Protein AF-A0AAU8X1X6-F1 (afdb_monomer_lite)

Foldseek 3Di:
DDDDPDADQFDALVNFPAQAEAEEEEEPQGHRGQVVQLVQLVQQQVLQCVVDVPDRDRHGSGHHYDYLVCLAPPRDDHQRHAQVRYAEYEYEYDYDHDPSSVLSVLVVVCVRHVNHQYFYDDRSHDTHRDVVSVVSVVVVVVVVVVLVVLQPDPPPPQDALLVLCPVQPLSQLLQLLCQLLVKDSSLLSQLSLQLLLQLQLLFEFAADPVRDTFGLHAEAEEADAPPQCLVSSVCLQVVLLVVLLVVLQVVLVVVLVVLVVVLVPDPDPVSVVVSVVVSVLGQHRADAAAAADACVRCQPPHCAQQVQEYHYEHQELRSVCRHLVVVPDPDDHGPCVSLVQQRGQDWDFDDDPPDDGDTATHHGYHRYNYHPPSLVVQVVSCVLVLNSLRYQYYYDDTCPVVDDPVPDRDDRDCQLSSLLSNVSSVNRDSHSGSVNHHYAYEDPVLVVVVVVVLVVCVVQCAQPHLQVQSSLNSNSVCLSSQLSSQQVSSQSSSQSSVVHDRDSYGDPSSSSSSNVSSVSSSVVVSVVCVVVLVEDLSVLLVLLQVQQSNPQPFDFPVVSLVVSCPDSHNPSHDSVVNVVSQVSCVVVQQKDFDQDPVRTTTIHGD

Radius of gyration: 30.53 Å; chains: 1; bounding box: 72×82×96 Å

Structure (mmCIF, N/CA/C/O backbone):
data_AF-A0AAU8X1X6-F1
#
_entry.id   AF-A0AAU8X1X6-F1
#
loop_
_atom_site.group_PDB
_atom_site.id
_atom_site.type_symbol
_atom_site.label_atom_id
_atom_site.label_alt_id
_atom_site.label_comp_id
_atom_site.label_asym_id
_atom_site.label_entity_id
_atom_site.label_seq_id
_atom_site.pdbx_PDB_ins_code
_atom_site.Cartn_x
_atom_site.Cartn_y
_atom_site.Cartn_z
_atom_site.occupancy
_atom_site.B_iso_or_equiv
_atom_site.auth_seq_id
_atom_site.auth_comp_id
_atom_site.auth_asym_id
_atom_site.auth_atom_id
_atom_site.pdbx_PDB_model_num
ATOM 1 N N . MET A 1 1 ? 8.496 60.992 -40.178 1.00 31.59 1 MET A N 1
ATOM 2 C CA . MET A 1 1 ? 9.304 59.998 -39.442 1.00 31.59 1 MET A CA 1
ATOM 3 C C . MET A 1 1 ? 8.328 59.051 -38.763 1.00 31.59 1 MET A C 1
ATOM 5 O O . MET A 1 1 ? 7.797 59.404 -37.723 1.00 31.59 1 MET A O 1
ATOM 9 N N . ASN A 1 2 ? 8.011 57.925 -39.408 1.00 30.38 2 ASN A N 1
ATOM 10 C CA . ASN A 1 2 ? 7.162 56.884 -38.824 1.00 30.38 2 ASN A CA 1
ATOM 11 C C . ASN A 1 2 ? 8.050 55.933 -38.023 1.00 30.38 2 ASN A C 1
ATOM 13 O O . ASN A 1 2 ? 9.019 55.393 -38.558 1.00 30.38 2 ASN A O 1
ATOM 17 N N . THR A 1 3 ? 7.726 55.756 -36.749 1.00 30.45 3 THR A N 1
ATOM 18 C CA . THR A 1 3 ? 8.302 54.742 -35.870 1.00 30.45 3 THR A CA 1
ATOM 19 C C . THR A 1 3 ? 7.866 53.364 -36.356 1.00 30.45 3 THR A C 1
ATOM 21 O O . THR A 1 3 ? 6.694 53.008 -36.277 1.00 30.45 3 THR A O 1
ATOM 24 N N . ILE A 1 4 ? 8.814 52.615 -36.917 1.00 35.28 4 ILE A N 1
ATOM 25 C CA . ILE A 1 4 ? 8.678 51.191 -37.219 1.00 35.28 4 ILE A CA 1
ATOM 26 C C . ILE A 1 4 ? 8.650 50.465 -35.872 1.00 35.28 4 ILE A C 1
ATOM 28 O O . ILE A 1 4 ? 9.671 50.403 -35.188 1.00 35.28 4 ILE A O 1
ATOM 32 N N . ASP A 1 5 ? 7.481 49.953 -35.491 1.00 36.78 5 ASP A N 1
ATOM 33 C CA . ASP A 1 5 ? 7.335 49.028 -34.370 1.00 36.78 5 ASP A CA 1
ATOM 34 C C . ASP A 1 5 ? 8.222 47.799 -34.610 1.00 36.78 5 ASP A C 1
ATOM 36 O O . ASP A 1 5 ? 8.145 47.126 -35.643 1.00 36.78 5 ASP A O 1
ATOM 40 N N . THR A 1 6 ? 9.098 47.508 -33.654 1.00 43.06 6 THR A N 1
ATOM 41 C CA . THR A 1 6 ? 9.976 46.338 -33.661 1.00 43.06 6 THR A CA 1
ATOM 42 C C . THR A 1 6 ? 9.149 45.071 -33.466 1.00 43.06 6 THR A C 1
ATOM 44 O O . THR A 1 6 ? 8.861 44.670 -32.340 1.00 43.06 6 THR A O 1
ATOM 47 N N . ALA A 1 7 ? 8.751 44.437 -34.567 1.00 47.94 7 ALA A N 1
ATOM 48 C CA . ALA A 1 7 ? 8.052 43.158 -34.541 1.00 47.94 7 ALA A CA 1
ATOM 49 C C . ALA A 1 7 ? 8.932 42.026 -33.956 1.00 47.94 7 ALA A C 1
ATOM 51 O O . ALA A 1 7 ? 10.145 41.997 -34.199 1.00 47.94 7 ALA A O 1
ATOM 52 N N . PRO A 1 8 ? 8.356 41.066 -33.205 1.00 53.28 8 PRO A N 1
ATOM 53 C CA . PRO A 1 8 ? 9.124 40.018 -32.544 1.00 53.28 8 PRO A CA 1
ATOM 54 C C . PRO A 1 8 ? 9.781 39.071 -33.557 1.00 53.28 8 PRO A C 1
ATOM 56 O O . PRO A 1 8 ? 9.136 38.472 -34.418 1.00 53.28 8 PRO A O 1
ATOM 59 N N . ILE A 1 9 ? 11.097 38.895 -33.420 1.00 59.81 9 ILE A N 1
ATOM 60 C CA . ILE A 1 9 ? 11.903 37.984 -34.248 1.00 59.81 9 ILE A CA 1
ATOM 61 C C . ILE A 1 9 ? 11.543 36.511 -33.957 1.00 59.81 9 ILE A C 1
ATOM 63 O O . ILE A 1 9 ? 11.727 35.651 -34.809 1.00 59.81 9 ILE A O 1
ATOM 67 N N . PHE A 1 10 ? 10.992 36.199 -32.780 1.00 71.44 10 PHE A N 1
ATOM 68 C CA . PHE A 1 10 ? 10.684 34.835 -32.348 1.00 71.44 10 PHE A CA 1
ATOM 69 C C . PHE A 1 10 ? 9.390 34.804 -31.519 1.00 71.44 10 PHE A C 1
ATOM 71 O O . PHE A 1 10 ? 9.259 35.587 -30.582 1.00 71.44 10 PHE A O 1
ATOM 78 N N . ILE A 1 11 ? 8.460 33.905 -31.860 1.00 79.25 11 ILE A N 1
ATOM 79 C CA . ILE A 1 11 ? 7.197 33.658 -31.139 1.00 79.25 11 ILE A CA 1
ATOM 80 C C . ILE A 1 11 ? 7.363 32.358 -30.351 1.00 79.25 11 ILE A C 1
ATOM 82 O O . ILE A 1 11 ? 7.804 31.356 -30.919 1.00 79.25 11 ILE A O 1
ATOM 86 N N . LYS A 1 12 ? 7.037 32.361 -29.054 1.00 85.81 12 LYS A N 1
ATOM 87 C CA . LYS A 1 12 ? 7.000 31.143 -28.232 1.00 85.81 12 LYS A CA 1
ATOM 88 C C . LYS A 1 12 ? 5.605 30.529 -28.271 1.00 85.81 12 LYS A C 1
ATOM 90 O O . LYS A 1 12 ? 4.625 31.214 -28.530 1.00 85.81 12 LYS A O 1
ATOM 95 N N . PHE A 1 13 ? 5.500 29.252 -27.911 1.00 87.50 13 PHE A N 1
ATOM 96 C CA . PHE A 1 13 ? 4.207 28.568 -27.793 1.00 87.50 13 PHE A CA 1
ATOM 97 C C . PHE A 1 13 ? 3.219 29.283 -26.851 1.00 87.50 13 PHE A C 1
ATOM 99 O O . PHE A 1 13 ? 2.032 29.315 -27.131 1.00 87.50 13 PHE A O 1
ATOM 106 N N . SER A 1 14 ? 3.702 29.919 -25.776 1.00 85.88 14 SER A N 1
ATOM 107 C CA . SER A 1 14 ? 2.870 30.722 -24.861 1.00 85.88 14 SER A CA 1
ATOM 108 C C . SER A 1 14 ? 2.252 31.968 -25.493 1.00 85.88 14 SER A C 1
ATOM 110 O O . SER A 1 14 ? 1.326 32.533 -24.923 1.00 85.88 14 SER A O 1
ATOM 112 N N . ASP A 1 15 ? 2.797 32.412 -26.623 1.00 84.38 15 ASP A N 1
ATOM 113 C CA . ASP A 1 15 ? 2.435 33.668 -27.275 1.00 84.38 15 ASP A CA 1
ATOM 114 C C . ASP A 1 15 ? 1.430 33.430 -28.422 1.00 84.38 15 ASP A C 1
ATOM 116 O O . ASP A 1 15 ? 1.011 34.377 -29.094 1.00 84.38 15 ASP A O 1
ATOM 120 N N . LEU A 1 16 ? 1.062 32.163 -28.666 1.00 86.12 16 LEU A N 1
ATOM 121 C CA . LEU A 1 16 ? 0.066 31.772 -29.655 1.00 86.12 16 LEU A CA 1
ATOM 122 C C . LEU A 1 16 ? -1.346 32.066 -29.137 1.00 86.12 16 LEU A C 1
ATOM 124 O O . LEU A 1 16 ? -1.703 31.741 -28.006 1.00 86.12 16 LEU A O 1
ATOM 128 N N . SER A 1 17 ? -2.155 32.669 -30.001 1.00 84.06 17 SER A N 1
ATOM 129 C CA . SER A 1 17 ? -3.572 32.963 -29.762 1.00 84.06 17 SER A CA 1
ATOM 130 C C . SER A 1 17 ? -4.463 31.722 -29.848 1.00 84.06 17 SER A C 1
ATOM 132 O O . SER A 1 17 ? -5.490 31.670 -29.175 1.00 84.06 17 SER A O 1
ATOM 134 N N . ASP A 1 18 ? -4.045 30.716 -30.619 1.00 84.75 18 ASP A N 1
ATOM 135 C CA . ASP A 1 18 ? -4.650 29.388 -30.657 1.00 84.75 18 ASP A CA 1
ATOM 136 C C . ASP A 1 18 ? -3.607 28.329 -30.275 1.00 84.75 18 ASP A C 1
ATOM 138 O O . ASP A 1 18 ? -2.516 28.270 -30.841 1.00 84.75 18 ASP A O 1
ATOM 142 N N . LEU A 1 19 ? -3.947 27.511 -29.278 1.00 88.44 19 LEU A N 1
ATOM 143 C CA . LEU A 1 19 ? -3.118 26.411 -28.777 1.00 88.44 19 LEU A CA 1
ATOM 144 C C . LEU A 1 19 ? -3.628 25.038 -29.234 1.00 88.44 19 LEU A C 1
ATOM 146 O O . LEU A 1 19 ? -2.936 24.041 -29.012 1.00 88.44 19 LEU A O 1
ATOM 150 N N . ARG A 1 20 ? -4.827 24.982 -29.840 1.00 90.00 20 ARG A N 1
ATOM 151 C CA . ARG A 1 20 ? -5.465 23.750 -30.324 1.00 90.00 20 ARG A CA 1
ATOM 152 C C . ARG A 1 20 ? -4.857 23.299 -31.642 1.00 90.00 20 ARG A C 1
ATOM 154 O O . ARG A 1 20 ? -4.532 22.118 -31.757 1.00 90.00 20 ARG A O 1
ATOM 161 N N . THR A 1 21 ? -4.660 24.230 -32.573 1.00 91.06 21 THR A N 1
ATOM 162 C CA . THR A 1 21 ? -3.956 23.993 -33.837 1.00 91.06 21 THR A CA 1
ATOM 163 C C . THR A 1 21 ? -2.648 24.773 -33.837 1.00 91.06 21 THR A C 1
ATOM 165 O O . THR A 1 21 ? -2.645 25.990 -33.675 1.00 91.06 21 THR A O 1
ATOM 168 N N . VAL A 1 22 ? -1.522 24.082 -34.005 1.00 94.00 22 VAL A N 1
ATOM 169 C CA . VAL A 1 22 ? -0.188 24.700 -33.994 1.00 94.00 22 VAL A CA 1
ATOM 170 C C . VAL A 1 22 ? 0.464 24.552 -35.357 1.00 94.00 22 VAL A C 1
ATOM 172 O O . VAL A 1 22 ? 0.605 23.439 -35.854 1.00 94.00 22 VAL A O 1
ATOM 175 N N . VAL A 1 23 ? 0.936 25.660 -35.929 1.00 93.00 23 VAL A N 1
ATOM 176 C CA . VAL A 1 23 ? 1.658 25.660 -37.208 1.00 93.00 23 VAL A CA 1
ATOM 177 C C . VAL A 1 23 ? 3.155 25.862 -36.973 1.00 93.00 23 VAL A C 1
ATOM 179 O O . VAL A 1 23 ? 3.572 26.811 -36.299 1.00 93.00 23 VAL A O 1
ATOM 182 N N . ILE A 1 24 ? 3.978 24.980 -37.541 1.00 94.25 24 ILE A N 1
ATOM 183 C CA . ILE A 1 24 ? 5.438 24.989 -37.400 1.00 94.25 24 ILE A CA 1
ATOM 184 C C . ILE A 1 24 ? 6.088 25.081 -38.780 1.00 94.25 24 ILE A C 1
ATOM 186 O O . ILE A 1 24 ? 5.930 24.193 -39.611 1.00 94.25 24 ILE A O 1
ATOM 190 N N . HIS A 1 25 ? 6.888 26.123 -39.007 1.00 91.19 25 HIS A N 1
ATOM 191 C CA . HIS A 1 25 ? 7.743 26.217 -40.191 1.00 91.19 25 HIS A CA 1
ATOM 192 C C . HIS A 1 25 ? 9.109 25.595 -39.891 1.00 91.19 25 HIS A C 1
ATOM 194 O O . HIS A 1 25 ? 9.747 25.928 -38.887 1.00 91.19 25 HIS A O 1
ATOM 200 N N . THR A 1 26 ? 9.595 24.726 -40.771 1.00 90.81 26 THR A N 1
ATOM 201 C CA . THR A 1 26 ? 10.912 24.089 -40.643 1.00 90.81 26 THR A CA 1
ATOM 202 C C . THR A 1 26 ? 11.659 24.037 -41.978 1.00 90.81 26 THR A C 1
ATOM 204 O O . THR A 1 26 ? 11.104 24.401 -43.007 1.00 90.81 26 THR A O 1
ATOM 207 N N . GLY A 1 27 ? 12.927 23.621 -41.971 1.00 85.44 27 GLY A N 1
ATOM 208 C CA . GLY A 1 27 ? 13.796 23.585 -43.155 1.00 85.44 27 GLY A CA 1
ATOM 209 C C . GLY A 1 27 ? 14.680 24.826 -43.332 1.00 85.44 27 GLY A C 1
ATOM 210 O O . GLY A 1 27 ? 14.530 25.839 -42.647 1.00 85.44 27 GLY A O 1
ATOM 211 N N . GLU A 1 28 ? 15.665 24.723 -44.226 1.00 82.88 28 GLU A N 1
ATOM 212 C CA . GLU A 1 28 ? 16.683 25.765 -44.464 1.00 82.88 28 GLU A CA 1
ATOM 213 C C . GLU A 1 28 ? 16.104 27.098 -44.965 1.00 82.88 28 GLU A C 1
ATOM 215 O O . GLU A 1 28 ? 16.691 28.153 -44.728 1.00 82.88 28 GLU A O 1
ATOM 220 N N . GLY A 1 29 ? 14.942 27.059 -45.621 1.00 77.12 29 GLY A N 1
ATOM 221 C CA . GLY A 1 29 ? 14.259 28.230 -46.170 1.00 77.12 29 GLY A CA 1
ATOM 222 C C . GLY A 1 29 ? 13.263 28.895 -45.216 1.00 77.12 29 GLY A C 1
ATOM 223 O O . GLY A 1 29 ? 12.625 29.875 -45.599 1.00 77.12 29 GLY A O 1
ATOM 224 N N . ALA A 1 30 ? 13.097 28.396 -43.986 1.00 83.38 30 ALA A N 1
ATOM 225 C CA . ALA A 1 30 ? 12.138 28.961 -43.040 1.00 83.38 30 ALA A CA 1
ATOM 226 C C . ALA A 1 30 ? 12.526 30.394 -42.616 1.00 83.38 30 ALA A C 1
ATOM 228 O O . ALA A 1 30 ? 13.628 30.653 -42.123 1.00 83.38 30 ALA A O 1
ATOM 229 N N . ALA A 1 31 ? 11.606 31.349 -42.786 1.00 76.12 31 ALA A N 1
ATOM 230 C CA . ALA A 1 31 ? 11.874 32.757 -42.502 1.00 76.12 31 ALA A CA 1
ATOM 231 C C . ALA A 1 31 ? 12.054 33.028 -40.999 1.00 76.12 31 ALA A C 1
ATOM 233 O O . ALA A 1 31 ? 11.254 32.586 -40.171 1.00 76.12 31 ALA A O 1
ATOM 234 N N . LYS A 1 32 ? 13.068 33.837 -40.651 1.00 74.06 32 LYS A N 1
ATOM 235 C CA . LYS A 1 32 ? 13.373 34.190 -39.254 1.00 74.06 32 LYS A CA 1
ATOM 236 C C . LYS A 1 32 ? 12.348 35.099 -38.604 1.00 74.06 32 LYS A C 1
ATOM 238 O O . LYS A 1 32 ? 11.928 34.836 -37.485 1.00 74.06 32 LYS A O 1
ATOM 243 N N . CYS A 1 33 ? 11.917 36.131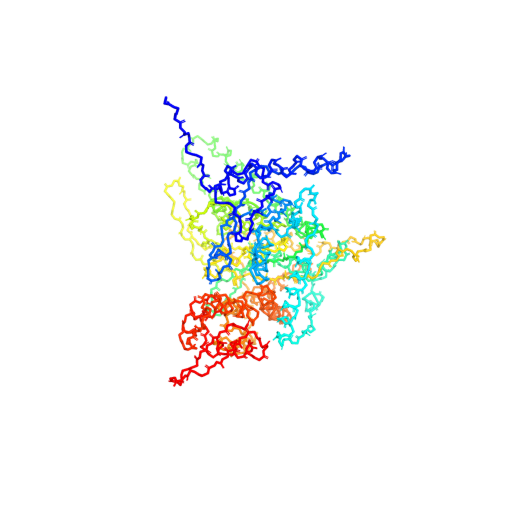 -39.316 1.00 76.69 33 CYS A N 1
ATOM 244 C CA . CYS A 1 33 ? 10.964 37.107 -38.808 1.00 76.69 33 CYS A CA 1
ATOM 245 C C . CYS A 1 33 ? 9.548 36.515 -38.732 1.00 76.69 33 CYS A C 1
ATOM 247 O O . CYS A 1 33 ? 9.045 35.979 -39.721 1.00 76.69 33 CYS A O 1
ATOM 249 N N . ALA A 1 34 ? 8.890 36.646 -37.577 1.00 73.88 34 ALA A N 1
ATOM 250 C CA . ALA A 1 34 ? 7.533 36.143 -37.384 1.00 73.88 34 ALA A CA 1
ATOM 251 C C . ALA A 1 34 ? 6.507 36.848 -38.283 1.00 73.88 34 ALA A C 1
ATOM 253 O O . ALA A 1 34 ? 5.627 36.190 -38.830 1.00 73.88 34 ALA A O 1
ATOM 254 N N . THR A 1 35 ? 6.670 38.153 -38.522 1.00 72.94 35 THR A N 1
ATOM 255 C CA . THR A 1 35 ? 5.819 38.920 -39.448 1.00 72.94 35 THR A CA 1
ATOM 256 C C . THR A 1 35 ? 5.905 38.380 -40.870 1.00 72.94 35 THR A C 1
ATOM 258 O O . THR A 1 35 ? 4.895 38.277 -41.554 1.00 72.94 35 THR A O 1
ATOM 261 N N . VAL A 1 36 ? 7.102 37.979 -41.306 1.00 70.88 36 VAL A N 1
ATOM 262 C CA . VAL A 1 36 ? 7.302 37.399 -42.640 1.00 70.88 36 VAL A CA 1
ATOM 263 C C . VAL A 1 36 ? 6.604 36.042 -42.746 1.00 70.88 36 VAL A C 1
ATOM 265 O O . VAL A 1 36 ? 5.932 35.785 -43.740 1.00 70.88 36 VAL A O 1
ATOM 268 N N . ARG A 1 37 ? 6.688 35.194 -41.712 1.00 83.81 37 ARG A N 1
ATOM 269 C CA . ARG A 1 37 ? 5.948 33.921 -41.696 1.00 83.81 37 ARG A CA 1
ATOM 270 C C . ARG A 1 37 ? 4.433 34.120 -41.667 1.00 83.81 37 ARG A C 1
ATOM 272 O O . ARG A 1 37 ? 3.739 33.404 -42.372 1.00 83.81 37 ARG A O 1
ATOM 279 N N . ALA A 1 38 ? 3.931 35.115 -40.937 1.00 75.94 38 ALA A N 1
ATOM 280 C CA . ALA A 1 38 ? 2.506 35.440 -40.921 1.00 75.94 38 ALA A CA 1
ATOM 281 C C . ALA A 1 38 ? 1.992 35.901 -42.299 1.00 75.94 38 ALA A C 1
ATOM 283 O O . ALA A 1 38 ? 0.880 35.549 -42.681 1.00 75.94 38 ALA A O 1
ATOM 284 N N . ILE A 1 39 ? 2.810 36.635 -43.066 1.00 71.94 39 ILE A N 1
ATOM 285 C CA . ILE A 1 39 ? 2.496 37.008 -44.457 1.00 71.94 39 ILE A CA 1
ATOM 286 C C . ILE A 1 39 ? 2.463 35.764 -45.355 1.00 71.94 39 ILE A C 1
ATOM 288 O O . ILE A 1 39 ? 1.528 35.610 -46.138 1.00 71.94 39 ILE A O 1
ATOM 292 N N . PHE A 1 40 ? 3.435 34.853 -45.219 1.00 72.62 40 PHE A N 1
ATOM 293 C CA . PHE A 1 40 ? 3.418 33.580 -45.950 1.00 72.62 40 PHE A CA 1
ATOM 294 C C . PHE A 1 40 ? 2.177 32.749 -45.621 1.00 72.62 40 PHE A C 1
ATOM 296 O O . PHE A 1 40 ? 1.523 32.259 -46.532 1.00 72.62 40 PHE A O 1
ATOM 303 N N . GLN A 1 41 ? 1.808 32.663 -44.344 1.00 79.75 41 GLN A N 1
ATOM 304 C CA . GLN A 1 41 ? 0.626 31.933 -43.900 1.00 79.75 41 GLN A CA 1
ATOM 305 C C . GLN A 1 41 ? -0.675 32.574 -44.399 1.00 79.75 41 GLN A C 1
ATOM 307 O O . GLN A 1 41 ? -1.599 31.884 -44.811 1.00 79.75 41 GLN A O 1
ATOM 312 N N . GLN A 1 42 ? -0.745 33.907 -44.424 1.00 74.69 42 GLN A N 1
ATOM 313 C CA . GLN A 1 42 ? -1.878 34.625 -45.003 1.00 74.69 42 GLN A CA 1
ATOM 314 C C . GLN A 1 42 ? -2.004 34.362 -46.509 1.00 74.69 42 GLN A C 1
ATOM 316 O O . GLN A 1 42 ? -3.112 34.154 -46.997 1.00 74.69 42 GLN A O 1
ATOM 321 N N . SER A 1 43 ? -0.883 34.351 -47.234 1.00 69.75 43 SER A N 1
ATOM 322 C CA . SER A 1 43 ? -0.857 34.013 -48.660 1.00 69.75 43 SER A CA 1
ATOM 323 C C . SER A 1 43 ? -1.240 32.552 -48.908 1.00 69.75 43 SER A C 1
ATOM 325 O O . SER A 1 43 ? -1.934 32.267 -49.878 1.00 69.75 43 SER A O 1
ATOM 327 N N . HIS A 1 44 ? -0.803 31.638 -48.040 1.00 76.38 44 HIS A N 1
ATOM 328 C CA . HIS A 1 44 ? -1.148 30.217 -48.090 1.00 76.38 44 HIS A CA 1
ATOM 329 C C . HIS A 1 44 ? -2.645 30.000 -47.864 1.00 76.38 44 HIS A C 1
ATOM 331 O O . HIS A 1 44 ? -3.293 29.390 -48.704 1.00 76.38 44 HIS A O 1
ATOM 337 N N . ASN A 1 45 ? -3.232 30.601 -46.824 1.00 78.56 45 ASN A N 1
ATOM 338 C CA . ASN A 1 45 ? -4.674 30.503 -46.576 1.00 78.56 45 ASN A CA 1
ATOM 339 C C . ASN A 1 45 ? -5.501 31.104 -47.727 1.00 78.56 45 ASN A C 1
ATOM 341 O O . ASN A 1 45 ? -6.537 30.560 -48.088 1.00 78.56 45 ASN A O 1
ATOM 345 N N . GLN A 1 46 ? -5.042 32.198 -48.350 1.00 74.44 46 GLN A N 1
ATOM 346 C CA . GLN A 1 46 ? -5.695 32.745 -49.549 1.00 74.44 46 GLN A CA 1
ATOM 347 C C . GLN A 1 46 ? -5.654 31.772 -50.733 1.00 74.44 46 GLN A C 1
ATOM 349 O O . GLN A 1 46 ? -6.624 31.693 -51.484 1.00 74.44 46 GLN A O 1
ATOM 354 N N . ALA A 1 47 ? -4.552 31.038 -50.894 1.00 72.19 47 ALA A N 1
ATOM 355 C CA . ALA A 1 47 ? -4.425 30.007 -51.915 1.00 72.19 47 ALA A CA 1
ATOM 356 C C . ALA A 1 47 ? -5.314 28.787 -51.611 1.00 72.19 47 ALA A C 1
ATOM 358 O O . ALA A 1 47 ? -6.019 28.347 -52.514 1.00 72.19 47 ALA A O 1
ATOM 359 N N . ILE A 1 48 ? -5.391 28.341 -50.349 1.00 74.25 48 ILE A N 1
ATOM 360 C CA . ILE A 1 48 ? -6.319 27.283 -49.906 1.00 74.25 48 ILE A CA 1
ATOM 361 C C . ILE A 1 48 ? -7.764 27.654 -50.236 1.00 74.25 48 ILE A C 1
ATOM 363 O O . ILE A 1 48 ? -8.477 26.871 -50.858 1.00 74.25 48 ILE A O 1
ATOM 367 N N . CYS A 1 49 ? -8.194 28.866 -49.873 1.00 72.88 49 CYS A N 1
ATOM 368 C CA . CYS A 1 49 ? -9.543 29.348 -50.178 1.00 72.88 49 CYS A CA 1
ATOM 369 C C . CYS A 1 49 ? -9.811 29.450 -51.690 1.00 72.88 49 CYS A C 1
ATOM 371 O O . CYS A 1 49 ? -10.966 29.403 -52.112 1.00 72.88 49 CYS A O 1
ATOM 373 N N . GLY A 1 50 ? -8.760 29.603 -52.504 1.00 69.62 50 GLY A N 1
ATOM 374 C CA . GLY A 1 50 ? -8.840 29.609 -53.963 1.00 69.62 50 GLY A CA 1
ATOM 375 C C . G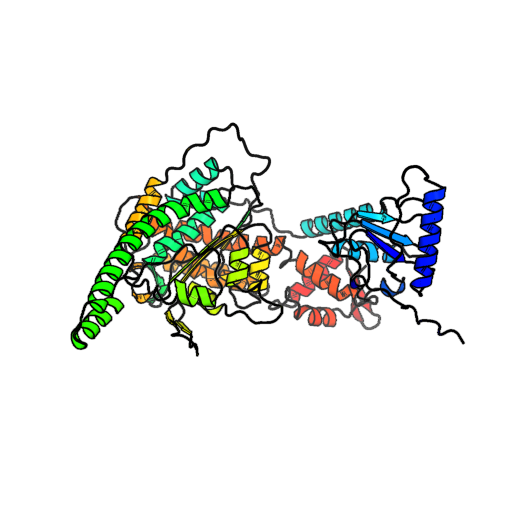LY A 1 50 ? -8.932 28.211 -54.587 1.00 69.62 50 GLY A C 1
ATOM 376 O O . GLY A 1 50 ? -9.705 28.029 -55.526 1.00 69.62 50 GLY A O 1
ATOM 377 N N . GLU A 1 51 ? -8.170 27.233 -54.087 1.00 65.69 51 GLU A N 1
ATOM 378 C CA . GLU A 1 51 ? -8.177 25.846 -54.586 1.00 65.69 51 GLU A CA 1
ATOM 379 C C . GLU A 1 51 ? -9.345 25.010 -54.038 1.00 65.69 51 GLU A C 1
ATOM 381 O O . GLU A 1 51 ? -9.877 24.162 -54.755 1.00 65.69 51 GLU A O 1
ATOM 386 N N . ASN A 1 52 ? -9.783 25.260 -52.800 1.00 64.12 52 ASN A N 1
ATOM 387 C CA . ASN A 1 52 ? -10.888 24.559 -52.149 1.00 64.12 52 ASN A CA 1
ATOM 388 C C . ASN A 1 52 ? -11.973 25.550 -51.671 1.00 64.12 52 ASN A C 1
ATOM 390 O O . ASN A 1 52 ? -11.998 25.938 -50.503 1.00 64.12 52 ASN A O 1
ATOM 394 N N . PRO A 1 53 ? -12.909 25.949 -52.553 1.00 65.25 53 PRO A N 1
ATOM 395 C CA . PRO A 1 53 ? -13.946 26.930 -52.229 1.00 65.25 53 PRO A CA 1
ATOM 396 C C . PRO A 1 53 ? -15.115 26.361 -51.403 1.00 65.25 53 PRO A C 1
ATOM 398 O O . PRO A 1 53 ? -16.041 27.104 -51.083 1.00 65.25 53 PRO A O 1
ATOM 401 N N . ILE A 1 54 ? -15.123 25.054 -51.112 1.00 64.44 54 ILE A N 1
ATOM 402 C CA . ILE A 1 54 ? -16.243 24.369 -50.446 1.00 64.44 54 ILE A CA 1
ATOM 403 C C . ILE A 1 54 ? -16.022 24.298 -48.931 1.00 64.44 54 ILE A C 1
ATOM 405 O O . ILE A 1 54 ? -16.961 24.561 -48.183 1.00 64.44 54 ILE A O 1
ATOM 409 N N . ASP A 1 55 ? -14.807 23.961 -48.487 1.00 68.50 55 ASP A N 1
ATOM 410 C CA . ASP A 1 55 ? -14.450 23.879 -47.061 1.00 68.50 55 ASP A CA 1
ATOM 411 C C . ASP A 1 55 ? -12.934 24.097 -46.859 1.00 68.50 55 ASP A C 1
ATOM 413 O O . ASP A 1 55 ? -12.168 23.132 -46.716 1.00 68.50 55 ASP A O 1
ATOM 417 N N . PRO A 1 56 ? -12.457 25.351 -46.968 1.00 74.31 56 PRO A N 1
ATOM 418 C CA . PRO A 1 56 ? -11.041 25.663 -46.823 1.00 74.31 56 PRO A CA 1
ATOM 419 C C . PRO A 1 56 ? -10.600 25.538 -45.363 1.00 74.31 56 PRO A C 1
ATOM 421 O O . PRO A 1 56 ? -11.163 26.177 -44.471 1.00 74.31 56 PRO A O 1
ATOM 424 N N . GLU A 1 57 ? -9.550 24.753 -45.111 1.00 81.31 57 GLU A N 1
ATOM 425 C CA . GLU A 1 57 ? -8.970 24.652 -43.773 1.00 81.31 57 GLU A CA 1
ATOM 426 C C . GLU A 1 57 ? -8.050 25.854 -43.519 1.00 81.31 57 GLU A C 1
ATOM 428 O O . GLU A 1 57 ? -6.866 25.837 -43.854 1.00 81.31 57 GLU A O 1
ATOM 433 N N . GLU A 1 58 ? -8.588 26.931 -42.940 1.00 80.75 58 GLU A N 1
ATOM 434 C CA . GLU A 1 58 ? -7.767 28.089 -42.580 1.00 80.75 58 GLU A CA 1
ATOM 435 C C . GLU A 1 58 ? -6.826 27.773 -41.409 1.00 80.75 58 GLU A C 1
ATOM 437 O O . GLU A 1 58 ? -7.238 27.572 -40.266 1.00 80.75 58 GLU A O 1
ATOM 442 N N . GLU A 1 59 ? -5.526 27.805 -41.684 1.00 87.31 59 GLU A N 1
ATOM 443 C CA . GLU A 1 59 ? -4.501 27.559 -40.678 1.00 87.31 59 GLU A CA 1
ATOM 444 C C . GLU A 1 59 ? -4.180 28.825 -39.845 1.00 87.31 59 GLU A C 1
ATOM 446 O O . GLU A 1 59 ? -4.214 29.951 -40.365 1.00 87.31 59 GLU A O 1
ATOM 451 N N . PRO A 1 60 ? -3.795 28.690 -38.561 1.00 88.75 60 PRO A N 1
ATOM 452 C CA . PRO A 1 60 ? -3.395 29.819 -37.720 1.00 88.75 60 PRO A CA 1
ATOM 453 C C . PRO A 1 60 ? -2.263 30.667 -38.316 1.00 88.75 60 PRO A C 1
ATOM 455 O O . PRO A 1 60 ? -1.189 30.166 -38.636 1.00 88.75 60 PRO A O 1
ATOM 458 N N . ARG A 1 61 ? -2.452 31.995 -38.374 1.00 84.56 61 ARG A N 1
ATOM 459 C CA . ARG A 1 61 ? -1.448 32.942 -38.916 1.00 84.56 61 ARG A CA 1
ATOM 460 C C . ARG A 1 61 ? -0.165 33.040 -38.087 1.00 84.56 61 ARG A C 1
ATOM 462 O O . ARG A 1 61 ? 0.875 33.436 -38.611 1.00 84.56 61 ARG A O 1
ATOM 469 N N . GLN A 1 62 ? -0.241 32.768 -36.785 1.00 87.06 62 GLN A N 1
ATOM 470 C CA . GLN A 1 62 ? 0.926 32.777 -35.907 1.00 87.06 62 GLN A CA 1
ATOM 471 C C . GLN A 1 62 ? 1.631 31.428 -35.986 1.00 87.06 62 GLN A C 1
ATOM 473 O O . GLN A 1 62 ? 1.052 30.406 -35.631 1.00 87.06 62 GLN A O 1
ATOM 478 N N . THR A 1 63 ? 2.895 31.442 -36.408 1.00 88.56 63 THR A N 1
ATOM 479 C CA . THR A 1 63 ? 3.652 30.208 -36.624 1.00 88.56 63 THR A CA 1
ATOM 480 C C . THR A 1 63 ? 4.934 30.163 -35.800 1.00 88.56 63 THR A C 1
ATOM 482 O O . THR A 1 63 ? 5.687 31.146 -35.670 1.00 88.56 63 THR A O 1
ATOM 485 N N . LEU A 1 64 ? 5.196 28.978 -35.254 1.00 91.50 64 LEU A N 1
ATOM 486 C CA . LEU A 1 64 ? 6.468 28.626 -34.639 1.00 91.50 64 LEU A CA 1
ATOM 487 C C . LEU A 1 64 ? 7.503 28.317 -35.727 1.00 91.50 64 LEU A C 1
ATOM 489 O O . LEU A 1 64 ? 7.165 28.082 -36.888 1.00 91.50 64 LEU A O 1
ATOM 493 N N . VAL A 1 65 ? 8.785 28.327 -35.360 1.00 89.75 65 VAL A N 1
ATOM 494 C CA . VAL A 1 65 ? 9.870 28.020 -36.300 1.00 89.75 65 VAL A CA 1
ATOM 495 C C . VAL A 1 65 ? 10.907 27.097 -35.681 1.00 89.75 65 VAL A C 1
ATOM 497 O O . VAL A 1 65 ? 11.390 27.343 -34.573 1.00 89.75 65 VAL A O 1
ATOM 500 N N . VAL A 1 66 ? 11.260 26.038 -36.401 1.00 90.81 66 VAL A N 1
ATOM 501 C CA . VAL A 1 66 ? 12.296 25.087 -35.994 1.00 90.81 66 VAL A CA 1
ATOM 502 C C . VAL A 1 66 ? 13.323 24.972 -37.103 1.00 90.81 66 VAL A C 1
ATOM 504 O O . VAL A 1 66 ? 13.044 24.438 -38.175 1.00 90.81 66 VAL A O 1
ATOM 507 N N . TYR A 1 67 ? 14.530 25.463 -36.848 1.00 87.31 67 TYR A N 1
ATOM 508 C CA . TYR A 1 67 ? 15.605 25.401 -37.829 1.00 87.31 67 TYR A CA 1
ATOM 509 C C . TYR A 1 67 ? 16.312 24.046 -37.822 1.00 87.31 67 TYR A C 1
ATOM 511 O O . TYR A 1 67 ? 16.419 23.418 -36.765 1.00 87.31 67 TYR A O 1
ATOM 519 N N . PRO A 1 68 ? 16.928 23.649 -38.951 1.00 87.88 68 PRO A N 1
ATOM 520 C CA . PRO A 1 68 ? 17.717 22.423 -39.027 1.00 87.88 68 PRO A CA 1
ATOM 521 C C . PRO A 1 68 ? 18.796 22.301 -37.942 1.00 87.88 68 PRO A C 1
ATOM 523 O O . PRO A 1 68 ? 19.047 21.197 -37.475 1.00 87.88 68 PRO A O 1
ATOM 526 N N . TRP A 1 69 ? 19.421 23.402 -37.513 1.00 81.88 69 TRP A N 1
ATOM 527 C CA . TRP A 1 69 ? 20.443 23.379 -36.455 1.00 81.88 69 TRP A CA 1
ATOM 528 C C . TRP A 1 69 ? 19.873 23.131 -35.049 1.00 81.88 69 TRP A C 1
ATOM 530 O O . TRP A 1 69 ? 20.590 22.687 -34.161 1.00 81.88 69 TRP A O 1
ATOM 540 N N . GLN A 1 70 ? 18.581 23.399 -34.828 1.00 84.38 70 GLN A N 1
ATOM 541 C CA . GLN A 1 70 ? 17.900 23.081 -33.565 1.00 84.38 70 GLN A CA 1
ATOM 542 C C . GLN A 1 70 ? 17.506 21.605 -33.475 1.00 84.38 70 GLN A C 1
ATOM 544 O O . GLN A 1 70 ? 17.197 21.117 -32.392 1.00 84.38 70 GLN A O 1
ATOM 549 N N . LEU A 1 71 ? 17.504 20.921 -34.619 1.00 85.69 71 LEU A N 1
ATOM 550 C CA . LEU A 1 71 ? 17.254 19.489 -34.746 1.00 85.69 71 LEU A CA 1
ATOM 551 C C . LEU A 1 71 ? 18.551 18.671 -34.678 1.00 85.69 71 LEU A C 1
ATOM 553 O O . LEU A 1 71 ? 18.488 17.445 -34.675 1.00 85.69 71 LEU A O 1
ATOM 557 N N . ASP A 1 72 ? 19.710 19.333 -34.585 1.00 80.12 72 ASP A N 1
ATOM 558 C CA . ASP A 1 72 ? 20.986 18.680 -34.309 1.00 80.12 72 ASP A CA 1
ATOM 559 C C . ASP A 1 72 ? 21.085 18.330 -32.814 1.00 80.12 72 ASP A C 1
ATOM 561 O O . ASP A 1 72 ? 20.910 19.179 -31.935 1.00 80.12 72 ASP A O 1
ATOM 565 N N . SER A 1 73 ? 21.396 17.073 -32.496 1.00 60.22 73 SER A N 1
ATOM 566 C CA . SER A 1 73 ? 21.722 16.671 -31.122 1.00 60.22 73 SER A CA 1
ATOM 567 C C . SER A 1 73 ? 23.026 17.358 -30.685 1.00 60.22 73 SER A C 1
ATOM 569 O O . SER A 1 73 ? 24.007 17.288 -31.429 1.00 60.22 73 SER A O 1
ATOM 571 N N . PRO A 1 74 ? 23.093 18.032 -29.512 1.00 53.50 74 PRO A N 1
ATOM 572 C CA . PRO A 1 74 ? 22.246 17.889 -28.318 1.00 53.50 74 PRO A CA 1
ATOM 573 C C . PRO A 1 74 ? 21.259 19.048 -28.053 1.00 53.50 74 PRO A C 1
ATOM 575 O O . PRO A 1 74 ? 20.913 19.305 -26.894 1.00 53.50 74 PRO A O 1
ATOM 578 N N . VAL A 1 75 ? 20.839 19.807 -29.070 1.00 69.94 75 VAL A N 1
ATOM 579 C CA . VAL A 1 75 ? 20.032 21.018 -28.856 1.00 69.94 75 VAL A CA 1
ATOM 580 C C . VAL A 1 75 ? 18.660 20.653 -28.275 1.00 69.94 75 VAL A C 1
ATOM 582 O O . VAL A 1 75 ? 17.875 19.910 -28.862 1.00 69.94 75 VAL A O 1
ATOM 585 N N . LYS A 1 76 ? 18.356 21.172 -27.077 1.00 76.44 76 LYS A N 1
ATOM 586 C CA . LYS A 1 76 ? 17.039 20.999 -26.455 1.00 76.44 76 LYS A CA 1
ATOM 587 C C . LYS A 1 76 ? 16.028 21.882 -27.181 1.00 76.44 76 LYS A C 1
ATOM 589 O O . LYS A 1 76 ? 16.127 23.108 -27.126 1.00 76.44 76 LYS A O 1
ATOM 594 N N . LEU A 1 77 ? 15.041 21.253 -27.812 1.00 85.12 77 LEU A N 1
ATOM 595 C CA . LEU A 1 77 ? 13.928 21.955 -28.438 1.00 85.12 77 LEU A CA 1
ATOM 596 C C . LEU A 1 77 ? 13.056 22.637 -27.376 1.00 85.12 77 LEU A C 1
ATOM 598 O O . LEU A 1 77 ? 12.912 22.169 -26.242 1.00 85.12 77 LEU A O 1
ATOM 602 N N . TYR A 1 78 ? 12.516 23.793 -27.745 1.00 85.81 78 TYR A N 1
ATOM 603 C CA . TYR A 1 78 ? 11.602 24.549 -26.900 1.00 85.81 78 TYR A CA 1
ATOM 604 C C . TYR A 1 78 ? 10.207 23.899 -26.911 1.00 85.81 78 TYR A C 1
ATOM 606 O O . TYR A 1 78 ? 9.933 22.992 -27.699 1.00 85.81 78 TYR A O 1
ATOM 614 N N . LYS A 1 79 ? 9.324 24.328 -26.003 1.00 89.44 79 LYS A N 1
ATOM 615 C CA . LYS A 1 79 ? 7.937 23.846 -25.986 1.00 89.44 79 LYS A CA 1
ATOM 616 C C . LYS A 1 79 ? 7.226 24.331 -27.252 1.00 89.44 79 LYS A C 1
ATOM 618 O O . LYS A 1 79 ? 7.180 25.537 -27.478 1.00 89.44 79 LYS A O 1
ATOM 623 N N . MET A 1 80 ? 6.708 23.398 -28.040 1.00 92.62 80 MET A N 1
ATOM 624 C CA . MET A 1 80 ? 6.003 23.614 -29.306 1.00 92.62 80 MET A CA 1
ATOM 625 C C . MET A 1 80 ? 4.563 23.101 -29.256 1.00 92.62 80 MET A C 1
ATOM 627 O O . MET A 1 80 ? 3.743 23.580 -30.024 1.00 92.62 80 MET A O 1
ATOM 631 N N . ALA A 1 81 ? 4.256 22.165 -28.356 1.00 90.56 81 ALA A N 1
ATOM 632 C CA . ALA A 1 81 ? 2.917 21.628 -28.158 1.00 90.56 81 ALA A CA 1
ATOM 633 C C . ALA A 1 81 ? 2.658 21.337 -26.671 1.00 90.56 81 ALA A C 1
ATOM 635 O O . ALA A 1 81 ? 3.573 21.338 -25.837 1.00 90.56 81 ALA A O 1
ATOM 636 N N . ASP A 1 82 ? 1.395 21.110 -26.330 1.00 89.81 82 ASP A N 1
ATOM 637 C CA . ASP A 1 82 ? 0.954 20.755 -24.987 1.00 89.81 82 ASP A CA 1
ATOM 638 C C . ASP A 1 82 ? -0.015 19.575 -25.033 1.00 89.81 82 ASP A C 1
ATOM 640 O O . ASP A 1 82 ? -0.964 19.592 -25.812 1.00 89.81 82 ASP A O 1
ATOM 644 N N . LYS A 1 83 ? 0.215 18.578 -24.172 1.00 88.12 83 LYS A N 1
ATOM 645 C CA . LYS A 1 83 ? -0.566 17.339 -24.123 1.00 88.12 83 LYS A CA 1
ATOM 646 C C . LYS A 1 83 ? -2.074 17.567 -23.998 1.00 88.12 83 LYS A C 1
ATOM 648 O O . LYS A 1 83 ? -2.835 16.830 -24.611 1.00 88.12 83 LYS A O 1
ATOM 653 N N . ASP A 1 84 ? -2.495 18.544 -23.198 1.00 83.06 84 ASP A N 1
ATOM 654 C CA . ASP A 1 84 ? -3.913 18.732 -22.879 1.00 83.06 84 ASP A CA 1
ATOM 655 C C . ASP A 1 84 ? -4.584 19.731 -23.837 1.00 83.06 84 ASP A C 1
ATOM 657 O O . ASP A 1 84 ? -5.793 19.660 -24.081 1.00 83.06 84 ASP A O 1
ATOM 661 N N . SER A 1 85 ? -3.801 20.666 -24.385 1.00 86.75 85 SER A N 1
ATOM 662 C CA . SER A 1 85 ? -4.317 21.801 -25.159 1.00 86.75 85 SER A CA 1
ATOM 663 C C . SER A 1 85 ? -4.233 21.604 -26.673 1.00 86.75 85 SER A C 1
ATOM 665 O O . SER A 1 85 ? -5.126 22.060 -27.388 1.00 86.75 85 SER A O 1
ATOM 667 N N . THR A 1 86 ? -3.183 20.943 -27.167 1.00 92.38 86 THR A N 1
ATOM 668 C CA . THR A 1 86 ? -2.898 20.812 -28.602 1.00 92.38 86 THR A CA 1
ATOM 669 C C . THR A 1 86 ? -3.564 19.571 -29.183 1.00 92.38 86 THR A C 1
ATOM 671 O O . THR A 1 86 ? -3.362 18.462 -28.702 1.00 92.38 86 THR A O 1
ATOM 674 N N . ARG A 1 87 ? -4.372 19.769 -30.228 1.00 91.19 87 ARG A N 1
ATOM 675 C CA . ARG A 1 87 ? -5.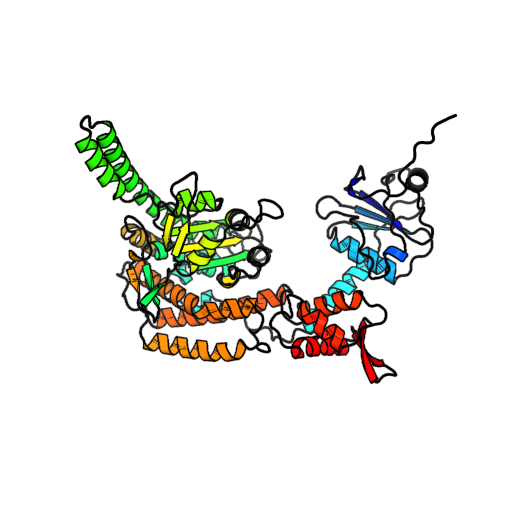132 18.722 -30.925 1.00 91.19 87 ARG A CA 1
ATOM 676 C C . ARG A 1 87 ? -4.587 18.429 -32.319 1.00 91.19 87 ARG A C 1
ATOM 678 O O . ARG A 1 87 ? -4.642 17.279 -32.732 1.00 91.19 87 ARG A O 1
ATOM 685 N N . LYS A 1 88 ? -4.059 19.441 -33.014 1.00 92.81 88 LYS A N 1
ATOM 686 C CA . LYS A 1 88 ? -3.515 19.315 -34.372 1.00 92.81 88 LYS A CA 1
ATOM 687 C C . LYS A 1 88 ? -2.216 20.109 -34.513 1.00 92.81 88 LYS A C 1
ATOM 689 O O . LYS A 1 88 ? -2.113 21.232 -34.018 1.00 92.81 88 LYS A O 1
ATOM 694 N N . ILE A 1 89 ? -1.218 19.534 -35.176 1.00 95.50 89 ILE A N 1
ATOM 695 C CA . ILE A 1 89 ? 0.081 20.159 -35.446 1.00 95.50 89 ILE A CA 1
ATOM 696 C C . ILE A 1 89 ? 0.341 20.081 -36.947 1.00 95.50 89 ILE A C 1
ATOM 698 O O . ILE A 1 89 ? 0.405 18.991 -37.501 1.00 95.50 89 ILE A O 1
ATOM 702 N N . ILE A 1 90 ? 0.523 21.224 -37.603 1.00 94.44 90 ILE A N 1
ATOM 703 C CA . ILE A 1 90 ? 0.769 21.314 -39.045 1.00 94.44 90 ILE A CA 1
ATOM 704 C C . ILE A 1 90 ? 2.216 21.747 -39.268 1.00 94.44 90 ILE A C 1
ATOM 706 O O . ILE A 1 90 ? 2.636 22.816 -38.818 1.00 94.44 90 ILE A O 1
ATOM 710 N N . VAL A 1 91 ? 2.993 20.913 -39.957 1.00 94.62 91 VAL A N 1
ATOM 711 C CA . VAL A 1 91 ? 4.412 21.165 -40.227 1.00 94.62 91 VAL A CA 1
ATOM 712 C C . VAL A 1 91 ? 4.610 21.546 -41.692 1.00 94.62 91 VAL A C 1
ATOM 714 O O . VAL A 1 91 ? 4.442 20.724 -42.592 1.00 94.62 91 VAL A O 1
ATOM 717 N N . HIS A 1 92 ? 5.027 22.790 -41.928 1.00 90.75 92 HIS A N 1
ATOM 718 C CA . HIS A 1 92 ? 5.419 23.296 -43.244 1.00 90.75 92 HIS A CA 1
ATOM 719 C C . HIS A 1 92 ? 6.929 23.189 -43.422 1.00 90.75 92 HIS A C 1
ATOM 721 O O . HIS A 1 92 ? 7.703 23.914 -42.787 1.00 90.75 92 HIS A O 1
ATOM 727 N N . GLN A 1 93 ? 7.362 22.294 -44.307 1.00 90.12 93 GLN A N 1
ATOM 728 C CA . GLN A 1 93 ? 8.767 22.178 -44.684 1.00 90.12 93 GLN A CA 1
ATOM 729 C C . GLN A 1 93 ? 9.095 23.166 -45.811 1.00 90.12 93 GLN A C 1
ATOM 731 O O . GLN A 1 93 ? 8.662 23.003 -46.949 1.00 90.12 93 GLN A O 1
ATOM 736 N N . ILE A 1 94 ? 9.912 24.170 -45.500 1.00 82.81 94 ILE A N 1
ATOM 737 C CA . ILE A 1 94 ? 10.373 25.195 -46.434 1.00 82.81 94 ILE A CA 1
ATOM 738 C C . ILE A 1 94 ? 11.849 24.942 -46.747 1.00 82.81 94 ILE A C 1
ATOM 740 O O . ILE A 1 94 ? 12.742 25.213 -45.940 1.00 82.81 94 ILE A O 1
ATOM 744 N N . GLY A 1 95 ? 12.110 24.425 -47.946 1.00 82.31 95 GLY A N 1
ATOM 745 C CA . GLY A 1 95 ? 13.446 24.026 -48.383 1.00 82.31 95 GLY A CA 1
ATOM 746 C C . GLY A 1 95 ? 13.844 22.629 -47.897 1.00 82.31 95 GLY A C 1
ATOM 747 O O . GLY A 1 95 ? 13.000 21.788 -47.580 1.00 82.31 95 GLY A O 1
ATOM 748 N N . ASN A 1 96 ? 15.148 22.357 -47.871 1.00 84.31 96 ASN A N 1
ATOM 749 C CA . ASN A 1 96 ? 15.645 21.030 -47.533 1.00 84.31 96 ASN A CA 1
ATOM 750 C C . ASN A 1 96 ? 15.619 20.778 -46.015 1.00 84.31 96 ASN A C 1
ATOM 752 O O . ASN A 1 96 ? 15.912 21.671 -45.213 1.00 84.31 96 ASN A O 1
ATOM 756 N N . LEU A 1 97 ? 15.286 19.546 -45.629 1.00 87.06 97 LEU A N 1
ATOM 757 C CA . LEU A 1 97 ? 15.391 19.042 -44.265 1.00 87.06 97 LEU A CA 1
ATOM 758 C C . LEU A 1 97 ? 15.749 17.553 -44.324 1.00 87.06 97 LEU A C 1
ATOM 760 O O . LEU A 1 97 ? 15.021 16.754 -44.905 1.00 87.06 97 LEU A O 1
ATOM 764 N N . ALA A 1 98 ? 16.890 17.185 -43.739 1.00 86.44 98 ALA A N 1
ATOM 765 C CA . ALA A 1 98 ? 17.365 15.805 -43.761 1.00 86.44 98 ALA A CA 1
ATOM 766 C C . ALA A 1 98 ? 16.394 14.851 -43.023 1.00 86.44 98 ALA A C 1
ATOM 768 O O . ALA A 1 98 ? 15.854 15.247 -41.984 1.00 86.44 98 ALA A O 1
ATOM 769 N N . PRO A 1 99 ? 16.224 13.593 -43.481 1.00 83.88 99 PRO A N 1
ATOM 770 C CA . PRO A 1 99 ? 15.330 12.613 -42.851 1.00 83.88 99 PRO A CA 1
ATOM 771 C C . PRO A 1 99 ? 15.546 12.420 -41.347 1.00 83.88 99 PRO A C 1
ATOM 773 O O . PRO A 1 99 ? 14.581 12.427 -40.588 1.00 83.88 99 PRO A O 1
ATOM 776 N N . GLU A 1 100 ? 16.799 12.377 -40.892 1.00 82.50 100 GLU A N 1
ATOM 777 C CA . GLU A 1 100 ? 17.130 12.261 -39.462 1.00 82.50 100 GLU A CA 1
ATOM 778 C C . GLU A 1 100 ? 16.599 13.436 -38.628 1.00 82.50 100 GLU A C 1
ATOM 780 O O . GLU A 1 100 ? 16.132 13.274 -37.499 1.00 82.50 100 GLU A O 1
ATOM 785 N N . LYS A 1 101 ? 16.606 14.642 -39.205 1.00 87.69 101 LYS A N 1
ATOM 786 C CA . LYS A 1 101 ? 16.095 15.852 -38.550 1.00 87.69 101 LYS A CA 1
ATOM 787 C C . LYS A 1 101 ? 14.568 15.872 -38.534 1.00 87.69 101 LYS A C 1
ATOM 789 O O . LYS A 1 101 ? 13.985 16.291 -37.536 1.00 87.69 101 LYS A O 1
ATOM 794 N N . MET A 1 102 ? 13.927 15.378 -39.598 1.00 87.75 102 MET A N 1
ATOM 795 C CA . MET A 1 102 ? 12.474 15.163 -39.627 1.00 87.75 102 MET A CA 1
ATOM 796 C C . MET A 1 102 ? 12.055 14.169 -38.542 1.00 87.75 102 MET A C 1
ATOM 798 O O . MET A 1 102 ? 11.165 14.467 -37.749 1.00 87.75 102 MET A O 1
ATOM 802 N N . LYS A 1 103 ? 12.762 13.038 -38.431 1.00 88.06 103 LYS A N 1
ATOM 803 C CA . LYS A 1 103 ? 12.525 12.023 -37.397 1.00 88.06 103 LYS A CA 1
ATOM 804 C C . LYS A 1 103 ? 12.669 12.605 -35.992 1.00 88.06 103 LYS A C 1
ATOM 806 O O . LYS A 1 103 ? 11.789 12.419 -35.154 1.00 88.06 103 LYS A O 1
ATOM 811 N N . ARG A 1 104 ? 13.726 13.386 -35.742 1.00 87.00 104 ARG A N 1
ATOM 812 C CA . ARG A 1 104 ? 13.929 14.062 -34.452 1.00 87.00 104 ARG A CA 1
ATOM 813 C C . ARG A 1 104 ? 12.790 15.020 -34.095 1.00 87.00 104 ARG A C 1
ATOM 815 O O . ARG A 1 104 ? 12.387 15.063 -32.933 1.00 87.00 104 ARG A O 1
ATOM 822 N N . LEU A 1 105 ? 12.286 15.777 -35.070 1.00 90.81 105 LEU A N 1
ATOM 823 C CA . LEU A 1 105 ? 11.153 16.679 -34.873 1.00 90.81 105 LEU A CA 1
ATOM 824 C C . LEU A 1 105 ? 9.891 15.897 -34.487 1.00 90.81 105 LEU A C 1
ATOM 826 O O . LEU A 1 105 ? 9.272 16.226 -33.480 1.00 90.81 105 LEU A O 1
ATOM 830 N N . VAL A 1 106 ? 9.551 14.841 -35.234 1.00 91.12 106 VAL A N 1
ATOM 831 C CA . VAL A 1 106 ? 8.361 14.010 -34.978 1.00 91.12 106 VAL A CA 1
ATOM 832 C C . VAL A 1 106 ? 8.405 13.378 -33.586 1.00 91.12 106 VAL A C 1
ATOM 834 O O . VAL A 1 106 ? 7.443 13.511 -32.832 1.00 91.12 106 VAL A O 1
ATOM 837 N N . ILE A 1 107 ? 9.537 12.781 -33.192 1.00 86.94 107 ILE A N 1
ATOM 838 C CA . ILE A 1 107 ? 9.711 12.183 -31.855 1.00 86.94 107 ILE A CA 1
ATOM 839 C C . ILE A 1 107 ? 9.455 13.216 -30.749 1.00 86.94 107 ILE A C 1
ATOM 841 O O . ILE A 1 107 ? 8.809 12.918 -29.744 1.00 86.94 107 ILE A O 1
ATOM 845 N N . GLU A 1 108 ? 9.955 14.442 -30.914 1.00 89.31 108 GLU A N 1
ATOM 846 C CA . GLU A 1 108 ? 9.757 15.495 -29.920 1.00 89.31 108 GLU A CA 1
ATOM 847 C C . GLU A 1 108 ? 8.300 15.982 -29.864 1.00 89.31 108 GLU A C 1
ATOM 849 O O . GLU A 1 108 ? 7.801 16.261 -28.773 1.00 89.31 108 GLU A O 1
ATOM 854 N N . LEU A 1 109 ? 7.608 16.063 -31.003 1.00 92.00 109 LEU A N 1
ATOM 855 C CA . LEU A 1 109 ? 6.195 16.448 -31.055 1.00 92.00 109 LEU A CA 1
ATOM 856 C C . LEU A 1 109 ? 5.302 15.391 -30.395 1.00 92.00 109 LEU A C 1
ATOM 858 O O . LEU A 1 109 ? 4.524 15.746 -29.511 1.00 92.00 109 LEU A O 1
ATOM 862 N N . LEU A 1 110 ? 5.499 14.106 -30.714 1.00 89.06 110 LEU A N 1
ATOM 863 C CA . LEU A 1 110 ? 4.797 12.987 -30.069 1.00 89.06 110 LEU A CA 1
ATOM 864 C C . LEU A 1 110 ? 5.048 12.951 -28.554 1.00 89.06 110 LEU A C 1
ATOM 866 O O . LEU A 1 110 ? 4.155 12.653 -27.764 1.00 89.06 110 LEU A O 1
ATOM 870 N N . ARG A 1 111 ? 6.255 13.322 -28.112 1.00 88.62 111 ARG A N 1
ATOM 871 C CA . ARG A 1 111 ? 6.582 13.432 -26.683 1.00 88.62 111 ARG A CA 1
ATOM 872 C C . ARG A 1 111 ? 5.831 14.569 -25.986 1.00 88.62 111 ARG A C 1
ATOM 874 O O . ARG A 1 111 ? 5.462 14.423 -24.820 1.00 88.62 111 ARG A O 1
ATOM 881 N N . GLN A 1 112 ? 5.666 15.715 -26.648 1.00 89.31 112 GLN A N 1
ATOM 882 C CA . GLN A 1 112 ? 5.003 16.889 -26.070 1.00 89.31 112 GLN A CA 1
ATOM 883 C C . GLN A 1 112 ? 3.471 16.793 -26.126 1.00 89.31 112 GLN A C 1
ATOM 885 O O . GLN A 1 112 ? 2.815 17.240 -25.183 1.00 89.31 112 GLN A O 1
ATOM 890 N N . ALA A 1 113 ? 2.915 16.201 -27.187 1.00 89.69 113 ALA A N 1
ATOM 891 C CA . ALA A 1 113 ? 1.482 16.012 -27.393 1.00 89.69 113 ALA A CA 1
ATOM 892 C C . ALA A 1 113 ? 1.195 14.661 -28.091 1.00 89.69 113 ALA A C 1
ATOM 894 O O . ALA A 1 113 ? 1.020 14.624 -29.305 1.00 89.69 113 ALA A O 1
ATOM 895 N N . PRO A 1 114 ? 1.133 13.547 -27.336 1.00 85.56 114 PRO A N 1
ATOM 896 C CA . PRO A 1 114 ? 0.993 12.195 -27.896 1.00 85.56 114 PRO A CA 1
ATOM 897 C C . PRO A 1 114 ? -0.373 11.906 -28.534 1.00 85.56 114 PRO A C 1
ATOM 899 O O . PRO A 1 114 ? -0.504 10.930 -29.256 1.00 85.56 114 PRO A O 1
ATOM 902 N N . GLU A 1 115 ? -1.397 12.712 -28.240 1.00 87.38 115 GLU A N 1
ATOM 903 C CA . GLU A 1 115 ? -2.754 12.557 -28.792 1.00 87.38 115 GLU A CA 1
ATOM 904 C C . GLU A 1 115 ? -3.053 13.566 -29.915 1.00 87.38 115 GLU A C 1
ATOM 906 O O . GLU A 1 115 ? -4.189 13.638 -30.385 1.00 87.38 115 GLU A O 1
ATOM 911 N N . ALA A 1 116 ? -2.074 14.391 -30.307 1.00 89.38 116 ALA A N 1
ATOM 912 C CA . ALA A 1 116 ? -2.263 15.394 -31.348 1.00 89.38 116 ALA A CA 1
ATOM 913 C C . ALA A 1 116 ? -2.062 14.790 -32.742 1.00 89.38 116 ALA A C 1
ATOM 915 O O . ALA A 1 116 ? -1.101 14.064 -32.982 1.00 89.38 116 ALA A O 1
ATOM 916 N N . GLU A 1 117 ? -2.934 15.152 -33.679 1.00 91.81 117 GLU A N 1
ATOM 917 C CA . GLU A 1 117 ? -2.789 14.787 -35.087 1.00 91.81 117 GLU A CA 1
ATOM 918 C C . GLU A 1 117 ? -1.649 15.603 -35.717 1.00 91.81 117 GLU A C 1
ATOM 920 O O . GLU A 1 117 ? -1.684 16.836 -35.701 1.00 91.81 117 GLU A O 1
ATOM 925 N N . ILE A 1 118 ? -0.626 14.933 -36.255 1.00 93.38 118 ILE A N 1
ATOM 926 C CA . ILE A 1 118 ? 0.517 15.588 -36.903 1.00 93.38 118 ILE A CA 1
ATOM 927 C C . ILE A 1 118 ? 0.348 15.514 -38.425 1.00 93.38 118 ILE A C 1
ATOM 929 O O . ILE A 1 118 ? 0.435 14.451 -39.040 1.00 93.38 118 ILE A O 1
ATOM 933 N N . CYS A 1 119 ? 0.153 16.675 -39.041 1.00 92.31 119 CYS A N 1
ATOM 934 C CA . CYS A 1 119 ? -0.082 16.834 -40.469 1.00 92.31 119 CYS A CA 1
ATOM 935 C C . CYS A 1 119 ? 1.089 17.537 -41.157 1.00 92.31 119 CYS A C 1
ATOM 937 O O . CYS A 1 119 ? 1.815 18.344 -40.566 1.00 92.31 119 CYS A O 1
ATOM 939 N N . ARG A 1 120 ? 1.239 17.266 -42.450 1.00 91.56 120 ARG A N 1
ATOM 940 C CA . ARG A 1 120 ? 2.147 17.970 -43.343 1.00 91.56 120 ARG A CA 1
ATOM 941 C C . ARG A 1 120 ? 1.382 19.085 -44.045 1.00 91.56 120 ARG A C 1
ATOM 943 O O . ARG A 1 120 ? 0.345 18.849 -44.657 1.00 91.56 120 ARG A O 1
ATOM 950 N N . GLY A 1 121 ? 1.925 20.292 -43.983 1.00 86.31 121 GLY A N 1
ATOM 951 C CA . GLY A 1 121 ? 1.430 21.408 -44.774 1.00 86.31 121 GLY A CA 1
ATOM 952 C C . GLY A 1 121 ? 1.883 21.298 -46.233 1.00 86.31 121 GLY A C 1
ATOM 953 O O . GLY A 1 121 ? 3.068 21.070 -46.505 1.00 86.31 121 GLY A O 1
ATOM 954 N N . VAL A 1 122 ? 0.948 21.465 -47.168 1.00 82.81 122 VAL A N 1
ATOM 955 C CA . VAL A 1 122 ? 1.199 21.481 -48.617 1.00 82.81 122 VAL A CA 1
ATOM 956 C C . VAL A 1 122 ? 0.817 22.857 -49.138 1.00 82.81 122 VAL A C 1
ATOM 958 O O . VAL A 1 122 ? -0.332 23.249 -49.017 1.00 82.81 122 VAL A O 1
ATOM 961 N N . MET A 1 123 ? 1.770 23.609 -49.696 1.00 75.31 123 MET A N 1
ATOM 962 C CA . MET A 1 123 ? 1.540 24.996 -50.130 1.00 75.31 123 MET A CA 1
ATOM 963 C C . MET A 1 123 ? 0.307 25.114 -51.040 1.00 75.31 123 MET A C 1
ATOM 965 O O . MET A 1 123 ? 0.272 24.498 -52.101 1.00 75.31 123 MET A O 1
ATOM 969 N N . GLY A 1 124 ? -0.661 25.938 -50.635 1.00 70.12 124 GLY A N 1
ATOM 970 C CA . GLY A 1 124 ? -1.909 26.191 -51.358 1.00 70.12 124 GLY A CA 1
ATOM 971 C C . GLY A 1 124 ? -3.037 25.182 -51.129 1.00 70.12 124 GLY A C 1
ATOM 972 O O . GLY A 1 124 ? -4.144 25.444 -51.578 1.00 70.12 124 GLY A O 1
ATOM 973 N N . GLN A 1 125 ? -2.796 24.094 -50.392 1.00 80.56 125 GLN A N 1
ATOM 974 C CA . GLN A 1 125 ? -3.756 23.012 -50.142 1.00 80.56 125 GLN A CA 1
ATOM 975 C C . GLN A 1 125 ? -3.992 22.802 -48.643 1.00 80.56 125 GLN A C 1
ATOM 977 O O . GLN A 1 125 ? -3.193 23.237 -47.811 1.00 80.56 125 GLN A O 1
ATOM 982 N N . ASN A 1 126 ? -5.087 22.115 -48.299 1.00 84.56 126 ASN A N 1
ATOM 983 C CA . ASN A 1 126 ? -5.345 21.683 -46.923 1.00 84.56 126 ASN A CA 1
ATOM 984 C C . ASN A 1 126 ? -4.215 20.760 -46.430 1.00 84.56 126 ASN A C 1
ATOM 986 O O . ASN A 1 126 ? -3.613 20.019 -47.211 1.00 84.56 126 ASN A O 1
ATOM 990 N N . ALA A 1 127 ? -3.947 20.787 -45.124 1.00 87.50 127 ALA A N 1
ATOM 991 C CA . ALA A 1 127 ? -2.929 19.935 -44.525 1.00 87.50 127 ALA A CA 1
ATOM 992 C C . ALA A 1 127 ? -3.337 18.455 -44.599 1.00 87.50 127 ALA A C 1
ATOM 994 O O . ALA A 1 127 ? -4.470 18.091 -44.285 1.00 87.50 127 ALA A O 1
ATOM 995 N N . GLU A 1 128 ? -2.395 17.593 -44.973 1.00 89.44 128 GLU A N 1
ATOM 996 C CA . GLU A 1 128 ? -2.621 16.150 -45.092 1.00 89.44 128 GLU A CA 1
ATOM 997 C C . GLU A 1 128 ? -1.962 15.384 -43.933 1.00 89.44 128 GLU A C 1
ATOM 999 O O . GLU A 1 128 ? -0.943 15.837 -43.399 1.00 89.44 128 GLU A O 1
ATOM 1004 N N . PRO A 1 129 ? -2.490 14.215 -43.525 1.00 88.81 129 PRO A N 1
ATOM 1005 C CA . PRO A 1 129 ? -1.824 13.352 -42.554 1.00 88.81 129 PRO A CA 1
ATOM 1006 C C . PRO A 1 129 ? -0.391 13.035 -42.984 1.00 88.81 129 PRO A C 1
ATOM 1008 O O . PRO A 1 129 ? -0.133 12.620 -44.118 1.00 88.81 129 PRO A O 1
ATOM 1011 N N . TRP A 1 130 ? 0.570 13.241 -42.085 1.00 90.38 130 TRP A N 1
ATOM 1012 C CA . TRP A 1 130 ? 1.968 13.052 -42.439 1.00 90.38 130 TRP A CA 1
ATOM 1013 C C . TRP A 1 130 ? 2.356 11.578 -42.295 1.00 90.38 130 TRP A C 1
ATOM 1015 O O . TRP A 1 130 ? 2.768 11.154 -41.225 1.00 90.38 130 TRP A O 1
ATOM 1025 N N . GLN A 1 131 ? 2.314 10.814 -43.393 1.00 86.62 131 GLN A N 1
ATOM 1026 C CA . GLN A 1 131 ? 2.645 9.370 -43.423 1.00 86.62 131 GLN A CA 1
ATOM 1027 C C . GLN A 1 131 ? 4.017 9.005 -42.818 1.00 86.62 131 GLN A C 1
ATOM 1029 O O . GLN A 1 131 ? 4.268 7.867 -42.431 1.00 86.62 131 GLN A O 1
ATOM 1034 N N . PHE A 1 132 ? 4.940 9.967 -42.742 1.00 86.25 132 PHE A N 1
ATOM 1035 C CA . PHE A 1 132 ? 6.235 9.775 -42.090 1.00 86.25 132 PHE A CA 1
ATOM 1036 C C . PHE A 1 132 ? 6.106 9.568 -40.571 1.00 86.25 132 PHE A C 1
ATOM 1038 O O . PHE A 1 132 ? 6.971 8.941 -39.968 1.00 86.25 132 PHE A O 1
ATOM 1045 N N . VAL A 1 133 ? 5.037 10.077 -39.952 1.00 86.94 133 VAL A N 1
ATOM 1046 C CA . VAL A 1 133 ? 4.734 9.895 -38.526 1.00 86.94 133 VAL A CA 1
ATOM 1047 C C . VAL A 1 133 ? 4.413 8.435 -38.244 1.00 86.94 133 VAL A C 1
ATOM 1049 O O . VAL A 1 133 ? 5.040 7.864 -37.357 1.00 86.94 133 VAL A O 1
ATOM 1052 N N . ASP A 1 134 ? 3.562 7.813 -39.064 1.00 84.88 134 ASP A N 1
ATOM 1053 C CA . ASP A 1 134 ? 3.211 6.392 -38.945 1.00 84.88 134 ASP A CA 1
ATOM 1054 C C . ASP A 1 134 ? 4.467 5.505 -39.000 1.00 84.88 134 ASP A C 1
ATOM 1056 O O . ASP A 1 134 ? 4.657 4.617 -38.172 1.00 84.88 134 ASP A O 1
ATOM 1060 N N . PHE A 1 135 ? 5.392 5.803 -39.922 1.00 83.06 135 PHE A N 1
ATOM 1061 C CA . PHE A 1 135 ? 6.674 5.096 -40.023 1.00 83.06 135 PHE A CA 1
ATOM 1062 C C . PHE A 1 135 ? 7.528 5.232 -38.750 1.00 83.06 135 PHE A C 1
ATOM 1064 O O . PHE A 1 135 ? 8.108 4.254 -38.276 1.00 83.06 135 PHE A O 1
ATOM 1071 N N . VAL A 1 136 ? 7.610 6.438 -38.178 1.00 82.62 136 VAL A N 1
ATOM 1072 C CA . VAL A 1 136 ? 8.370 6.690 -36.943 1.00 82.62 136 VAL A CA 1
ATOM 1073 C C . VAL A 1 136 ? 7.710 6.013 -35.740 1.00 82.62 136 VAL A C 1
ATOM 1075 O O . VAL A 1 136 ? 8.415 5.457 -34.898 1.00 82.62 136 VAL A O 1
ATOM 1078 N N . GLU A 1 137 ? 6.381 6.017 -35.652 1.00 74.00 137 GLU A N 1
ATOM 1079 C CA . GLU A 1 137 ? 5.634 5.309 -34.611 1.00 74.00 137 GLU A CA 1
ATOM 1080 C C . GLU A 1 137 ? 5.834 3.792 -34.700 1.00 74.00 137 GLU A C 1
ATOM 1082 O O . GLU A 1 137 ? 6.150 3.163 -33.688 1.00 74.00 137 GLU A O 1
ATOM 1087 N N . GLU A 1 138 ? 5.755 3.204 -35.898 1.00 76.56 138 GLU A N 1
ATOM 1088 C CA . GLU A 1 138 ? 6.053 1.785 -36.121 1.00 76.56 138 GLU A CA 1
ATOM 1089 C C . GLU A 1 138 ? 7.489 1.422 -35.713 1.00 76.56 138 GLU A C 1
ATOM 1091 O O . GLU A 1 138 ? 7.715 0.388 -35.076 1.00 76.56 138 GLU A O 1
ATOM 1096 N N . GLU A 1 139 ? 8.476 2.262 -36.040 1.00 75.00 139 GLU A N 1
ATOM 1097 C CA . GLU A 1 139 ? 9.861 2.061 -35.604 1.00 75.00 139 GLU A CA 1
ATOM 1098 C C . GLU A 1 139 ? 10.010 2.140 -34.079 1.00 75.00 139 GLU A C 1
ATOM 1100 O O . GLU A 1 139 ? 10.730 1.327 -33.496 1.00 75.00 139 GLU A O 1
ATOM 1105 N N . LEU A 1 140 ? 9.328 3.080 -33.416 1.00 68.12 140 LEU A N 1
ATOM 1106 C CA . LEU A 1 140 ? 9.334 3.199 -31.955 1.00 68.12 140 LEU A CA 1
ATOM 1107 C C . LEU A 1 140 ? 8.685 1.982 -31.287 1.00 68.12 140 LEU A C 1
ATOM 1109 O O . LEU A 1 140 ? 9.208 1.482 -30.287 1.00 68.12 140 LEU A O 1
ATOM 1113 N N . VAL A 1 141 ? 7.589 1.468 -31.854 1.00 66.75 141 VAL A N 1
ATOM 1114 C CA . VAL A 1 141 ? 6.930 0.237 -31.398 1.00 66.75 141 VAL A CA 1
ATOM 1115 C C . VAL A 1 141 ? 7.864 -0.958 -31.564 1.00 66.75 141 VAL A C 1
ATOM 1117 O O . VAL A 1 141 ? 8.099 -1.673 -30.592 1.00 66.75 141 VAL A O 1
ATOM 1120 N N . ARG A 1 142 ? 8.489 -1.140 -32.735 1.00 64.88 142 ARG A N 1
ATOM 1121 C CA . ARG A 1 142 ? 9.463 -2.224 -32.959 1.00 64.88 142 ARG A CA 1
ATOM 1122 C C . ARG A 1 142 ? 10.668 -2.119 -32.033 1.00 64.88 142 ARG A C 1
ATOM 1124 O O . ARG A 1 142 ? 11.103 -3.126 -31.484 1.00 64.88 142 ARG A O 1
ATOM 1131 N N . ALA A 1 143 ? 11.199 -0.919 -31.811 1.00 60.50 143 ALA A N 1
ATOM 1132 C CA . ALA A 1 143 ? 12.286 -0.705 -30.860 1.00 60.50 143 ALA A CA 1
ATOM 1133 C C . ALA A 1 143 ? 11.858 -1.063 -29.426 1.00 60.50 143 ALA A C 1
ATOM 1135 O O . ALA A 1 143 ? 12.636 -1.652 -28.674 1.00 60.50 143 ALA A O 1
ATOM 1136 N N . ALA A 1 144 ? 10.609 -0.770 -29.051 1.00 52.16 144 ALA A N 1
ATOM 1137 C CA . ALA A 1 144 ? 10.049 -1.161 -27.763 1.00 52.16 144 ALA A CA 1
ATOM 1138 C C . ALA A 1 144 ? 9.822 -2.678 -27.644 1.00 52.16 144 ALA A C 1
ATOM 1140 O O . ALA A 1 144 ? 10.098 -3.245 -26.585 1.00 52.16 144 ALA A O 1
ATOM 1141 N N . GLU A 1 145 ? 9.382 -3.341 -28.713 1.00 50.16 145 GLU A N 1
ATOM 1142 C CA . GLU A 1 145 ? 9.219 -4.796 -28.790 1.00 50.16 145 GLU A CA 1
ATOM 1143 C C . GLU A 1 145 ? 10.565 -5.520 -28.720 1.00 50.16 145 GLU A C 1
ATOM 1145 O O . GLU A 1 145 ? 10.711 -6.456 -27.933 1.00 50.16 145 GLU A O 1
ATOM 1150 N N . VAL A 1 146 ? 11.575 -5.049 -29.458 1.00 53.84 146 VAL A N 1
ATOM 1151 C CA . VAL A 1 146 ? 12.948 -5.572 -29.407 1.00 53.84 146 VAL A CA 1
ATOM 1152 C C . VAL A 1 146 ? 13.539 -5.374 -28.011 1.00 53.84 146 VAL A C 1
ATOM 1154 O O . VAL A 1 146 ? 14.077 -6.323 -27.442 1.00 53.84 146 VAL A O 1
ATOM 1157 N N . ALA A 1 147 ? 13.354 -4.202 -27.397 1.00 50.53 147 ALA A N 1
ATOM 1158 C CA . ALA A 1 147 ? 13.740 -3.970 -26.005 1.00 50.53 147 ALA A CA 1
ATOM 1159 C C . ALA A 1 147 ? 13.019 -4.921 -25.031 1.00 50.53 147 ALA A C 1
ATOM 1161 O O . ALA A 1 147 ? 13.626 -5.380 -24.066 1.00 50.53 147 ALA A O 1
ATOM 1162 N N . SER A 1 148 ? 11.754 -5.268 -25.299 1.00 46.25 148 SER A N 1
ATOM 1163 C CA . SER A 1 148 ? 11.019 -6.264 -24.509 1.00 46.25 148 SER A CA 1
ATOM 1164 C C . SER A 1 148 ? 11.544 -7.690 -24.722 1.00 46.25 148 SER A C 1
ATOM 1166 O O . SER A 1 148 ? 11.611 -8.456 -23.769 1.00 46.25 148 SER A O 1
ATOM 1168 N N . SER A 1 149 ? 11.975 -8.032 -25.942 1.00 46.88 149 SER A N 1
ATOM 1169 C CA . SER A 1 149 ? 12.529 -9.349 -26.289 1.00 46.88 149 SER A CA 1
ATOM 1170 C C . SER A 1 149 ? 13.937 -9.583 -25.733 1.00 46.88 149 SER A C 1
ATOM 1172 O O . SER A 1 149 ? 14.359 -10.722 -25.579 1.00 46.88 149 SER A O 1
ATOM 1174 N N . LEU A 1 150 ? 14.647 -8.499 -25.401 1.00 49.56 150 LEU A N 1
ATOM 1175 C CA . LEU A 1 150 ? 15.959 -8.509 -24.749 1.00 49.56 150 LEU A CA 1
ATOM 1176 C C . LEU A 1 150 ? 15.862 -8.589 -23.212 1.00 49.56 150 LEU A C 1
ATOM 1178 O O . LEU A 1 150 ? 16.882 -8.782 -22.542 1.00 49.56 150 LEU A O 1
ATOM 1182 N N . ASN A 1 151 ? 14.658 -8.450 -22.641 1.00 48.94 151 ASN A N 1
ATOM 1183 C CA . ASN A 1 151 ? 14.399 -8.773 -21.241 1.00 48.94 151 ASN A CA 1
ATOM 1184 C C . ASN A 1 151 ? 14.223 -10.292 -21.125 1.00 48.94 151 ASN A C 1
ATOM 1186 O O . ASN A 1 151 ? 13.123 -10.822 -21.252 1.00 48.94 151 ASN A O 1
ATOM 1190 N N . ASP A 1 152 ? 15.337 -10.981 -20.888 1.00 42.81 152 ASP A N 1
ATOM 1191 C CA . ASP A 1 152 ? 15.467 -12.443 -20.799 1.00 42.81 152 ASP A CA 1
ATOM 1192 C C . ASP A 1 152 ? 14.855 -13.041 -19.511 1.00 42.81 152 ASP A C 1
ATOM 1194 O O . ASP A 1 152 ? 15.372 -13.985 -18.918 1.00 42.81 152 ASP A O 1
ATOM 1198 N N . GLU A 1 153 ? 13.761 -12.463 -19.018 1.00 50.12 153 GLU A N 1
ATOM 1199 C CA . GLU A 1 153 ? 13.053 -12.981 -17.855 1.00 50.12 153 GLU A CA 1
ATOM 1200 C C . GLU A 1 153 ? 11.842 -13.779 -18.327 1.00 50.12 153 GLU A C 1
ATOM 1202 O O . GLU A 1 153 ? 10.847 -13.238 -18.816 1.00 50.12 153 GLU A O 1
ATOM 1207 N N . SER A 1 154 ? 11.962 -15.103 -18.195 1.00 41.44 154 SER A N 1
ATOM 1208 C CA . SER A 1 154 ? 10.900 -16.073 -18.443 1.00 41.44 154 SER A CA 1
ATOM 1209 C C . SER A 1 154 ? 9.577 -15.557 -17.884 1.00 41.44 154 SER A C 1
ATOM 1211 O O . SER A 1 154 ? 9.517 -15.219 -16.701 1.00 41.44 154 SER A O 1
ATOM 1213 N N . LYS A 1 155 ? 8.519 -15.536 -18.708 1.00 40.91 155 LYS A N 1
ATOM 1214 C CA . LYS A 1 155 ? 7.134 -15.337 -18.254 1.00 40.91 155 LYS A CA 1
ATOM 1215 C C . LYS A 1 155 ? 6.869 -16.325 -17.114 1.00 40.91 155 LYS A C 1
ATOM 1217 O O . LYS A 1 155 ? 6.587 -17.491 -17.385 1.00 40.91 155 LYS A O 1
ATOM 1222 N N . SER A 1 156 ? 7.025 -15.898 -15.860 1.00 42.88 156 SER A N 1
ATOM 1223 C CA . SER A 1 156 ? 6.728 -16.765 -14.728 1.00 42.88 156 SER A CA 1
ATOM 1224 C C . SER A 1 156 ? 5.234 -17.079 -14.786 1.00 42.88 156 SER A C 1
ATOM 1226 O O . SER A 1 156 ? 4.417 -16.233 -15.168 1.00 42.88 156 SER A O 1
ATOM 1228 N N . ASN A 1 157 ? 4.866 -18.323 -14.484 1.00 49.06 157 ASN A N 1
ATOM 1229 C CA . ASN A 1 157 ? 3.469 -18.661 -14.252 1.00 49.06 157 ASN A CA 1
ATOM 1230 C C . ASN A 1 157 ? 3.016 -17.841 -13.043 1.00 49.06 157 ASN A C 1
ATOM 1232 O O . ASN A 1 157 ? 3.328 -18.205 -11.916 1.00 49.06 157 ASN A O 1
ATOM 1236 N N . VAL A 1 158 ? 2.350 -16.710 -13.284 1.00 61.19 158 VAL A N 1
ATOM 1237 C CA . VAL A 1 158 ? 1.874 -15.819 -12.223 1.00 61.19 158 VAL A CA 1
ATOM 1238 C C . VAL A 1 158 ? 0.858 -16.589 -11.383 1.00 61.19 158 VAL A C 1
ATOM 1240 O O . VAL A 1 158 ? -0.276 -16.815 -11.813 1.00 61.19 158 VAL A O 1
ATOM 1243 N N . VAL A 1 159 ? 1.283 -17.044 -10.205 1.00 76.31 159 VAL A N 1
ATOM 1244 C CA . VAL A 1 159 ? 0.436 -17.775 -9.260 1.00 76.31 159 VAL A CA 1
ATOM 1245 C C . VAL A 1 159 ? -0.475 -16.765 -8.576 1.00 76.31 159 VAL A C 1
ATOM 1247 O O . VAL A 1 159 ? 0.006 -15.772 -8.040 1.00 76.31 159 VAL A O 1
ATOM 1250 N N . SER A 1 160 ? -1.791 -16.984 -8.607 1.00 88.88 160 SER A N 1
ATOM 1251 C CA . SER A 1 160 ? -2.767 -16.054 -8.023 1.00 88.88 160 SER A CA 1
ATOM 1252 C C . SER A 1 160 ? -2.554 -15.901 -6.513 1.00 88.88 160 SER A C 1
ATOM 1254 O O . SER A 1 160 ? -2.560 -16.894 -5.785 1.00 88.88 160 SER A O 1
ATOM 1256 N N . LEU A 1 161 ? -2.447 -14.660 -6.032 1.00 91.38 161 LEU A N 1
ATOM 1257 C CA . LEU A 1 161 ? -2.325 -14.354 -4.600 1.00 91.38 161 LEU A CA 1
ATOM 1258 C C . LEU A 1 161 ? -3.535 -14.866 -3.817 1.00 91.38 161 LEU A C 1
ATOM 1260 O O . LEU A 1 161 ? -3.384 -15.408 -2.726 1.00 91.38 161 LEU A O 1
ATOM 1264 N N . LEU A 1 162 ? -4.736 -14.743 -4.395 1.00 92.38 162 LEU A N 1
ATOM 1265 C CA . LEU A 1 162 ? -5.950 -15.279 -3.782 1.00 92.38 162 LEU A CA 1
ATOM 1266 C C . LEU A 1 162 ? -5.857 -16.803 -3.628 1.00 92.38 162 LEU A C 1
ATOM 1268 O O . LEU A 1 162 ? -6.222 -17.331 -2.582 1.00 92.38 162 LEU A O 1
ATOM 1272 N N . SER A 1 163 ? -5.335 -17.509 -4.638 1.00 91.50 163 SER A N 1
ATOM 1273 C CA . SER A 1 163 ? -5.191 -18.970 -4.575 1.00 91.50 163 SER A CA 1
ATOM 1274 C C . SER A 1 163 ? -4.200 -19.436 -3.505 1.00 91.50 163 SER A C 1
ATOM 1276 O O . SER A 1 163 ? -4.444 -20.462 -2.875 1.00 91.50 163 SER A O 1
ATOM 1278 N N . MET A 1 164 ? -3.143 -18.659 -3.232 1.00 93.12 164 MET A N 1
ATOM 1279 C CA . MET A 1 164 ? -2.187 -18.949 -2.153 1.00 93.12 164 MET A CA 1
ATOM 1280 C C . MET A 1 164 ? -2.839 -18.905 -0.768 1.00 93.12 164 MET A C 1
ATOM 1282 O O . MET A 1 164 ? -2.424 -19.628 0.130 1.00 93.12 164 MET A O 1
ATOM 1286 N N . ALA A 1 165 ? -3.873 -18.077 -0.594 1.00 92.94 165 ALA A N 1
ATOM 1287 C CA . ALA A 1 165 ? -4.614 -17.976 0.659 1.00 92.94 165 ALA A CA 1
ATOM 1288 C C . ALA A 1 165 ? -5.659 -19.092 0.855 1.00 92.94 165 ALA A C 1
ATOM 1290 O O . ALA A 1 165 ? -6.245 -19.192 1.936 1.00 92.94 165 ALA A O 1
ATOM 1291 N N . GLY A 1 166 ? -5.888 -19.935 -0.159 1.00 91.06 166 GLY A N 1
ATOM 1292 C CA . GLY A 1 166 ? -6.776 -21.095 -0.088 1.00 91.06 166 GLY A CA 1
ATOM 1293 C C . GLY A 1 166 ? -8.171 -20.755 0.448 1.00 91.06 166 GLY A C 1
ATOM 1294 O O . GLY A 1 166 ? -8.835 -19.836 -0.029 1.00 91.06 166 GLY A O 1
ATOM 1295 N N . GLU A 1 167 ? -8.606 -21.496 1.467 1.00 92.88 167 GLU A N 1
ATOM 1296 C CA . GLU A 1 167 ? -9.926 -21.355 2.101 1.00 92.88 167 GLU A CA 1
ATOM 1297 C C . GLU A 1 167 ? -9.955 -20.329 3.247 1.00 92.88 167 GLU A C 1
ATOM 1299 O O . GLU A 1 167 ? -10.871 -20.325 4.070 1.00 92.88 167 GLU A O 1
ATOM 1304 N N . HIS A 1 168 ? -8.953 -19.449 3.350 1.00 96.56 168 HIS A N 1
ATOM 1305 C CA . HIS A 1 168 ? -8.951 -18.421 4.386 1.00 96.56 168 HIS A CA 1
ATOM 1306 C C . HIS A 1 168 ? -10.216 -17.533 4.285 1.00 96.56 168 HIS A C 1
ATOM 1308 O O . HIS A 1 168 ? -10.542 -17.082 3.183 1.00 96.56 168 HIS A O 1
ATOM 1314 N N . PRO A 1 169 ? -10.908 -17.186 5.394 1.00 96.06 169 PRO A N 1
ATOM 1315 C CA . PRO A 1 169 ? -12.187 -16.462 5.334 1.00 96.06 169 PRO A CA 1
ATOM 1316 C C . PRO A 1 169 ? -12.150 -15.144 4.544 1.00 96.06 169 PRO A C 1
ATOM 1318 O O . PRO A 1 169 ? -13.073 -14.844 3.787 1.00 96.06 169 PRO A O 1
ATOM 1321 N N . ILE A 1 170 ? -11.058 -14.373 4.654 1.00 96.31 170 ILE A N 1
ATOM 1322 C CA . ILE A 1 170 ? -10.856 -13.164 3.828 1.00 96.31 170 ILE A CA 1
ATOM 1323 C C . ILE A 1 170 ? -10.753 -13.512 2.339 1.00 96.31 170 ILE A C 1
ATOM 1325 O O . ILE A 1 170 ? -11.294 -12.782 1.514 1.00 96.31 170 ILE A O 1
ATOM 1329 N N . ALA A 1 171 ? -10.052 -14.591 1.982 1.00 96.44 171 ALA A N 1
ATOM 1330 C CA . ALA A 1 171 ? -9.856 -14.994 0.591 1.00 96.44 171 ALA A CA 1
ATOM 1331 C C . ALA A 1 171 ? -11.173 -15.460 -0.038 1.00 96.44 171 ALA A C 1
ATOM 1333 O O . ALA A 1 171 ? -11.494 -15.052 -1.153 1.00 96.44 171 ALA A O 1
ATOM 1334 N N . VAL A 1 172 ? -11.978 -16.218 0.716 1.00 96.62 172 VAL A N 1
ATOM 1335 C CA . VAL A 1 172 ? -13.335 -16.617 0.320 1.00 96.62 172 VAL A CA 1
ATOM 1336 C C . VAL A 1 172 ? -14.199 -15.382 0.070 1.00 96.62 172 VAL A C 1
ATOM 1338 O O . VAL A 1 172 ? -14.726 -15.212 -1.031 1.00 96.62 172 VAL A O 1
ATOM 1341 N N . PHE A 1 173 ? -14.271 -14.462 1.038 1.00 97.12 173 PHE A N 1
ATOM 1342 C CA . PHE A 1 173 ? -15.061 -13.239 0.887 1.00 97.12 173 PHE A CA 1
ATOM 1343 C C . PHE A 1 173 ? -14.567 -12.367 -0.281 1.00 97.12 173 PHE A C 1
ATOM 1345 O O . PHE A 1 173 ? -15.367 -11.879 -1.081 1.00 97.12 173 PHE A O 1
ATOM 1352 N N . ALA A 1 174 ? -13.250 -12.217 -0.446 1.00 96.94 174 ALA A N 1
ATOM 1353 C CA . ALA A 1 174 ? -12.656 -11.489 -1.564 1.00 96.94 174 ALA A CA 1
ATOM 1354 C C . ALA A 1 174 ? -12.983 -12.131 -2.919 1.00 96.94 174 ALA A C 1
ATOM 1356 O O . ALA A 1 174 ? -13.270 -11.409 -3.874 1.00 96.94 174 ALA A O 1
ATOM 1357 N N . SER A 1 175 ? -12.983 -13.463 -3.010 1.00 95.62 175 SER A N 1
ATOM 1358 C CA . SER A 1 175 ? -13.363 -14.178 -4.230 1.00 95.62 175 SER A CA 1
ATOM 1359 C C . SER A 1 175 ? -14.824 -13.924 -4.590 1.00 95.62 175 SER A C 1
ATOM 1361 O O . SER A 1 175 ? -15.121 -13.595 -5.736 1.00 95.62 175 SER A O 1
ATOM 1363 N N . GLU A 1 176 ? -15.738 -14.010 -3.623 1.00 95.62 176 GLU A N 1
ATOM 1364 C CA . GLU A 1 176 ? -17.163 -13.745 -3.847 1.00 95.62 176 GLU A CA 1
ATOM 1365 C C . GLU A 1 176 ? -17.427 -12.295 -4.278 1.00 95.62 176 GLU A C 1
ATOM 1367 O O . GLU A 1 176 ? -18.206 -12.047 -5.203 1.00 95.62 176 GLU A O 1
ATOM 1372 N N . VAL A 1 177 ? -16.754 -11.326 -3.646 1.00 96.06 177 VAL A N 1
ATOM 1373 C CA . VAL A 1 177 ? -16.825 -9.907 -4.029 1.00 96.06 177 VAL A CA 1
ATOM 1374 C C . VAL A 1 177 ? -16.283 -9.700 -5.446 1.00 96.06 177 VAL A C 1
ATOM 1376 O O . VAL A 1 177 ? -16.933 -9.036 -6.260 1.00 96.06 177 VAL A O 1
ATOM 1379 N N . ALA A 1 178 ? -15.127 -10.287 -5.765 1.00 94.31 178 ALA A N 1
ATOM 1380 C CA . ALA A 1 178 ? -14.505 -10.182 -7.080 1.00 94.31 178 ALA A CA 1
ATOM 1381 C C . ALA A 1 178 ? -15.389 -10.778 -8.182 1.00 94.31 178 ALA A C 1
ATOM 1383 O O . ALA A 1 178 ? -15.554 -10.159 -9.235 1.00 94.31 178 ALA A O 1
ATOM 1384 N N . ASP A 1 179 ? -15.999 -11.935 -7.923 1.00 92.62 179 ASP A N 1
ATOM 1385 C CA . ASP A 1 179 ? -16.879 -12.633 -8.861 1.00 92.62 179 ASP A CA 1
ATOM 1386 C C . ASP A 1 179 ? -18.202 -11.885 -9.072 1.00 92.62 179 ASP A C 1
ATOM 1388 O O . ASP A 1 179 ? -18.693 -11.799 -10.200 1.00 92.62 179 ASP A O 1
ATOM 1392 N N . SER A 1 180 ? -18.759 -11.288 -8.012 1.00 92.75 180 SER A N 1
ATOM 1393 C CA . SER A 1 180 ? -19.991 -10.493 -8.086 1.00 92.75 180 SER A CA 1
ATOM 1394 C C . SER A 1 180 ? -19.793 -9.195 -8.883 1.00 92.75 180 SER A C 1
ATOM 1396 O O . SER A 1 180 ? -20.652 -8.801 -9.677 1.00 92.75 180 SER A O 1
ATOM 1398 N N . ILE A 1 181 ? -18.641 -8.536 -8.709 1.00 91.62 181 ILE A N 1
ATOM 1399 C CA . ILE A 1 181 ? -18.300 -7.269 -9.381 1.00 91.62 181 ILE A CA 1
ATOM 1400 C C . ILE A 1 181 ? -17.675 -7.502 -10.769 1.00 91.62 181 ILE A C 1
ATOM 1402 O O . ILE A 1 181 ? -17.740 -6.625 -11.632 1.00 91.62 181 ILE A O 1
ATOM 1406 N N . GLN A 1 182 ? -17.108 -8.688 -11.004 1.00 90.81 182 GLN A N 1
ATOM 1407 C CA . GLN A 1 182 ? -16.317 -9.048 -12.185 1.00 90.81 182 GLN A CA 1
ATOM 1408 C C . GLN A 1 182 ? -15.086 -8.139 -12.355 1.00 90.81 182 GLN A C 1
ATOM 1410 O O . GLN A 1 182 ? -14.905 -7.431 -13.358 1.00 90.81 182 GLN A O 1
ATOM 1415 N N . ILE A 1 183 ? -14.242 -8.155 -11.321 1.00 91.69 183 ILE A N 1
ATOM 1416 C CA . ILE A 1 183 ? -12.944 -7.470 -11.219 1.00 91.69 183 ILE A CA 1
ATOM 1417 C C . ILE A 1 183 ? -11.841 -8.494 -10.875 1.00 91.69 183 ILE A C 1
ATOM 1419 O O . ILE A 1 183 ? -12.140 -9.652 -10.594 1.00 91.69 183 ILE A O 1
ATOM 1423 N N . SER A 1 184 ? -10.559 -8.110 -10.943 1.00 92.69 184 SER A N 1
ATOM 1424 C CA . SER A 1 184 ? -9.446 -9.003 -10.578 1.00 92.69 184 SER A CA 1
ATOM 1425 C C . SER A 1 184 ? -9.601 -9.541 -9.148 1.00 92.69 184 SER A C 1
ATOM 1427 O O . SER A 1 184 ? -9.782 -8.772 -8.196 1.00 92.69 184 SER A O 1
ATOM 1429 N N . ARG A 1 185 ? -9.496 -10.868 -9.011 1.00 93.19 185 ARG A N 1
ATOM 1430 C CA . ARG A 1 185 ? -9.513 -11.590 -7.732 1.00 93.19 185 ARG A CA 1
ATOM 1431 C C . ARG A 1 185 ? -8.322 -11.214 -6.851 1.00 93.19 185 ARG A C 1
ATOM 1433 O O . ARG A 1 185 ? -8.526 -10.874 -5.692 1.00 93.19 185 ARG A O 1
ATOM 1440 N N . ASP A 1 186 ? -7.117 -11.168 -7.418 1.00 93.88 186 ASP A N 1
ATOM 1441 C CA . ASP A 1 186 ? -5.893 -1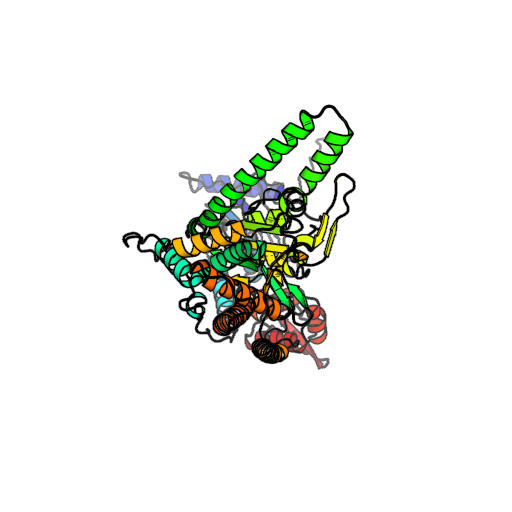0.779 -6.704 1.00 93.88 186 ASP A CA 1
ATOM 1442 C C . ASP A 1 186 ? -5.965 -9.319 -6.231 1.00 93.88 186 ASP A C 1
ATOM 1444 O O . ASP A 1 186 ? -5.685 -9.032 -5.068 1.00 93.88 186 ASP A O 1
ATOM 1448 N N . SER A 1 187 ? -6.433 -8.397 -7.085 1.00 93.94 187 SER A N 1
ATOM 1449 C CA . SER A 1 187 ? -6.614 -6.987 -6.698 1.00 93.94 187 SER A CA 1
ATOM 1450 C C . SER A 1 187 ? -7.647 -6.829 -5.579 1.00 93.94 187 SER A C 1
ATOM 1452 O O . SER A 1 187 ? -7.443 -6.047 -4.652 1.00 93.94 187 SER A O 1
ATOM 1454 N N . THR A 1 188 ? -8.739 -7.595 -5.635 1.00 95.69 188 THR A N 1
ATOM 1455 C CA . THR A 1 188 ? -9.774 -7.593 -4.590 1.00 95.69 188 THR A CA 1
ATOM 1456 C C . THR A 1 188 ? -9.237 -8.147 -3.277 1.00 95.69 188 THR A C 1
ATOM 1458 O O . THR A 1 188 ? -9.478 -7.555 -2.228 1.00 95.69 188 THR A O 1
ATOM 1461 N N . PHE A 1 189 ? -8.473 -9.238 -3.331 1.00 96.75 189 PHE A N 1
ATOM 1462 C CA . PHE A 1 189 ? -7.847 -9.838 -2.160 1.00 96.75 189 PHE A CA 1
ATOM 1463 C C . PHE A 1 189 ? -6.817 -8.903 -1.516 1.00 96.75 189 PHE A C 1
ATOM 1465 O O . PHE A 1 189 ? -6.897 -8.671 -0.314 1.00 96.75 189 PHE A O 1
ATOM 1472 N N . MET A 1 190 ? -5.923 -8.287 -2.296 1.00 95.56 190 MET A N 1
ATOM 1473 C CA . MET A 1 190 ? -4.928 -7.341 -1.774 1.00 95.56 190 MET A CA 1
ATOM 1474 C C . MET A 1 190 ? -5.566 -6.121 -1.107 1.00 95.56 190 MET A C 1
ATOM 1476 O O . MET A 1 190 ? -5.169 -5.732 -0.008 1.00 95.56 190 MET A O 1
ATOM 1480 N N . ILE A 1 191 ? -6.581 -5.526 -1.739 1.00 96.62 191 ILE A N 1
ATOM 1481 C CA . ILE A 1 191 ? -7.310 -4.395 -1.156 1.00 96.62 191 ILE A CA 1
ATOM 1482 C C . ILE A 1 191 ? -8.098 -4.829 0.083 1.00 96.62 191 ILE A C 1
ATOM 1484 O O . ILE A 1 191 ? -8.067 -4.129 1.093 1.00 96.62 191 ILE A O 1
ATOM 1488 N N . GLY A 1 192 ? -8.752 -5.992 0.045 1.00 97.19 192 GLY A N 1
ATOM 1489 C CA . GLY A 1 192 ? -9.450 -6.566 1.195 1.00 97.19 192 GLY A CA 1
ATOM 1490 C C . GLY A 1 192 ? -8.516 -6.814 2.381 1.00 97.19 192 GLY A C 1
ATOM 1491 O O . GLY A 1 192 ? -8.837 -6.428 3.504 1.00 97.19 192 GLY A O 1
ATOM 1492 N N . LEU A 1 193 ? -7.327 -7.370 2.136 1.00 97.75 193 LEU A N 1
ATOM 1493 C CA . LEU A 1 193 ? -6.287 -7.579 3.143 1.00 97.75 193 LEU A CA 1
ATOM 1494 C C . LEU A 1 193 ? -5.806 -6.245 3.735 1.00 97.75 193 LEU A C 1
ATOM 1496 O O . LEU A 1 193 ? -5.740 -6.103 4.955 1.00 97.75 193 LEU A O 1
ATOM 1500 N N . GLY A 1 194 ? -5.555 -5.239 2.891 1.00 97.50 194 GLY A N 1
ATOM 1501 C CA . GLY A 1 194 ? -5.194 -3.889 3.329 1.00 97.50 194 GLY A CA 1
ATOM 1502 C C . GLY A 1 194 ? -6.270 -3.243 4.207 1.00 97.50 194 GLY A C 1
ATOM 1503 O O . GLY A 1 194 ? -5.967 -2.743 5.288 1.00 97.50 194 GLY A O 1
ATOM 1504 N N . LEU A 1 195 ? -7.539 -3.294 3.797 1.00 97.75 195 LEU A N 1
ATOM 1505 C CA . LEU A 1 195 ? -8.651 -2.753 4.589 1.00 97.75 195 LEU A CA 1
ATOM 1506 C C . LEU A 1 195 ? -8.834 -3.523 5.902 1.00 97.75 195 LEU A C 1
ATOM 1508 O O . LEU A 1 195 ? -9.093 -2.913 6.935 1.00 97.75 195 LEU A O 1
ATOM 1512 N N . THR A 1 196 ? -8.639 -4.842 5.889 1.00 98.12 196 THR A N 1
ATOM 1513 C CA . THR A 1 196 ? -8.701 -5.660 7.107 1.00 98.12 196 THR A CA 1
ATOM 1514 C C . THR A 1 196 ? -7.572 -5.305 8.070 1.00 98.12 196 THR A C 1
ATOM 1516 O O . THR A 1 196 ? -7.826 -5.178 9.264 1.00 98.12 196 THR A O 1
ATOM 1519 N N . SER A 1 197 ? -6.360 -5.039 7.562 1.00 98.06 197 SER A N 1
ATOM 1520 C CA . SER A 1 197 ? -5.219 -4.583 8.370 1.00 98.06 197 SER A CA 1
ATOM 1521 C C . SER A 1 197 ? -5.523 -3.308 9.154 1.00 98.06 197 SER A C 1
ATOM 1523 O O . SER A 1 197 ? -5.140 -3.183 10.313 1.00 98.06 197 SER A O 1
ATOM 1525 N N . ALA A 1 198 ? -6.268 -2.387 8.536 1.00 96.12 198 ALA A N 1
ATOM 1526 C CA . ALA A 1 198 ? -6.690 -1.145 9.161 1.00 96.12 198 ALA A CA 1
ATOM 1527 C C . ALA A 1 198 ? -7.638 -1.414 10.336 1.00 96.12 198 ALA A C 1
ATOM 1529 O O . ALA A 1 198 ? -7.533 -0.773 11.375 1.00 96.12 198 ALA A O 1
ATOM 1530 N N . VAL A 1 199 ? -8.573 -2.351 10.154 1.00 97.00 199 VAL A N 1
ATOM 1531 C CA . VAL A 1 199 ? -9.563 -2.727 11.168 1.00 97.00 199 VAL A CA 1
ATOM 1532 C C . VAL A 1 199 ? -8.865 -3.404 12.342 1.00 97.00 199 VAL A C 1
ATOM 1534 O O . VAL A 1 199 ? -8.904 -2.882 13.453 1.00 97.00 199 VAL A O 1
ATOM 1537 N N . VAL A 1 200 ? -8.165 -4.516 12.107 1.00 97.56 200 VAL A N 1
ATOM 1538 C CA . VAL A 1 200 ? -7.534 -5.287 13.193 1.00 97.56 200 VAL A CA 1
ATOM 1539 C C . VAL A 1 200 ? -6.387 -4.524 13.862 1.00 97.56 200 VAL A C 1
ATOM 1541 O O . VAL A 1 200 ? -6.187 -4.661 15.065 1.00 97.56 200 VAL A O 1
ATOM 1544 N N . GLY A 1 201 ? -5.689 -3.653 13.126 1.00 96.38 201 GLY A N 1
ATOM 1545 C CA . GLY A 1 201 ? -4.625 -2.796 13.657 1.00 96.38 201 GLY A CA 1
ATOM 1546 C C . GLY A 1 201 ? -5.100 -1.708 14.625 1.00 96.38 201 GLY A C 1
ATOM 1547 O O . GLY A 1 201 ? -4.269 -1.039 15.226 1.00 96.38 201 GLY A O 1
ATOM 1548 N N . SER A 1 202 ? -6.413 -1.531 14.808 1.00 95.31 202 SER A N 1
ATOM 1549 C CA . SER A 1 202 ? -6.957 -0.668 15.867 1.00 95.31 202 SER A CA 1
ATOM 1550 C C . SER A 1 202 ? -6.943 -1.317 17.259 1.00 95.31 202 SER A C 1
ATOM 1552 O O . SER A 1 202 ? -7.139 -0.618 18.252 1.00 95.31 202 SER A O 1
ATOM 1554 N N . VAL A 1 203 ? -6.722 -2.638 17.329 1.00 97.00 203 VAL A N 1
ATOM 1555 C CA . VAL A 1 203 ? -6.772 -3.437 18.566 1.00 97.00 203 VAL A CA 1
ATOM 1556 C C . VAL A 1 203 ? -5.519 -4.280 18.764 1.00 97.00 203 VAL A C 1
ATOM 1558 O O . VAL A 1 203 ? -5.103 -4.457 19.902 1.00 97.00 203 VAL A O 1
ATOM 1561 N N . TYR A 1 204 ? -4.910 -4.796 17.697 1.00 98.19 204 TYR A N 1
ATOM 1562 C CA . TYR A 1 204 ? -3.820 -5.769 17.783 1.00 98.19 204 TYR A CA 1
ATOM 1563 C C . TYR A 1 204 ? -2.498 -5.222 17.234 1.00 98.19 204 TYR A C 1
ATOM 1565 O O . TYR A 1 204 ? -2.475 -4.435 16.284 1.00 98.19 204 TYR A O 1
ATOM 1573 N N . CYS A 1 205 ? -1.394 -5.713 17.793 1.00 97.94 205 CYS A N 1
ATOM 1574 C CA . CYS A 1 205 ? -0.028 -5.556 17.293 1.00 97.94 205 CYS A CA 1
ATOM 1575 C C . CYS A 1 205 ? 0.690 -6.917 17.304 1.00 97.94 205 CYS A C 1
ATOM 1577 O O . CYS A 1 205 ? 0.142 -7.918 17.770 1.00 97.94 205 CYS A O 1
ATOM 1579 N N . VAL A 1 206 ? 1.912 -6.983 16.779 1.00 97.88 206 VAL A N 1
ATOM 1580 C CA . VAL A 1 206 ? 2.751 -8.190 16.849 1.00 97.88 206 VAL A CA 1
ATOM 1581 C C . VAL A 1 206 ? 4.108 -7.866 17.453 1.00 97.88 206 VAL A C 1
ATOM 1583 O O . VAL A 1 206 ? 4.720 -6.853 17.126 1.00 97.88 206 VAL A O 1
ATOM 1586 N N . LYS A 1 207 ? 4.602 -8.728 18.339 1.00 96.44 207 LYS A N 1
ATOM 1587 C CA . LYS A 1 207 ? 5.923 -8.574 18.946 1.00 96.44 207 LYS A CA 1
ATOM 1588 C C . LYS A 1 207 ? 7.014 -8.982 17.968 1.00 96.44 207 LYS A C 1
ATOM 1590 O O . LYS A 1 207 ? 7.011 -10.082 17.419 1.00 96.44 207 LYS A O 1
ATOM 1595 N N . THR A 1 208 ? 7.979 -8.090 17.786 1.00 93.06 208 THR A N 1
ATOM 1596 C CA . THR A 1 208 ? 9.242 -8.398 17.105 1.00 93.06 208 THR A CA 1
ATOM 1597 C C . THR A 1 208 ? 10.126 -9.297 17.970 1.00 93.06 208 THR A C 1
ATOM 1599 O O . THR A 1 208 ? 9.942 -9.385 19.185 1.00 93.06 208 THR A O 1
ATOM 1602 N N . GLN A 1 209 ? 11.153 -9.905 17.368 1.00 85.81 209 GLN A N 1
ATOM 1603 C CA . GLN A 1 209 ? 12.156 -10.696 18.100 1.00 85.81 209 GLN A CA 1
ATOM 1604 C C . GLN A 1 209 ? 12.885 -9.916 19.207 1.00 85.81 209 GLN A C 1
ATOM 1606 O O . GLN A 1 209 ? 13.426 -10.515 20.131 1.00 85.81 209 GLN A O 1
ATOM 1611 N N . TRP A 1 210 ? 12.883 -8.583 19.132 1.00 86.56 210 TRP A N 1
ATOM 1612 C CA . TRP A 1 210 ? 13.492 -7.700 20.127 1.00 86.56 210 TRP A CA 1
ATOM 1613 C C . TRP A 1 210 ? 12.491 -7.174 21.169 1.00 86.56 210 TRP A C 1
ATOM 1615 O O . TRP A 1 210 ? 12.845 -6.328 21.983 1.00 86.56 210 TRP A O 1
ATOM 1625 N N . GLY A 1 211 ? 11.238 -7.642 21.148 1.00 87.88 211 GLY A N 1
ATOM 1626 C CA . GLY A 1 211 ? 10.199 -7.265 22.113 1.00 87.88 211 GLY A CA 1
ATOM 1627 C C . GLY A 1 211 ? 9.463 -5.952 21.817 1.00 87.88 211 GLY A C 1
ATOM 1628 O O . GLY A 1 211 ? 8.540 -5.602 22.558 1.00 87.88 211 GLY A O 1
ATOM 1629 N N . ALA A 1 212 ? 9.817 -5.251 20.734 1.00 92.12 212 ALA A N 1
ATOM 1630 C CA . ALA A 1 212 ? 9.100 -4.059 20.279 1.00 92.12 212 ALA A CA 1
ATOM 1631 C C . ALA A 1 212 ? 7.738 -4.421 19.665 1.00 92.12 212 ALA A C 1
ATOM 1633 O O . ALA A 1 212 ? 7.620 -5.463 19.008 1.00 92.12 212 ALA A O 1
ATOM 1634 N N . ASP A 1 213 ? 6.745 -3.553 19.863 1.00 95.69 213 ASP A N 1
ATOM 1635 C CA . ASP A 1 213 ? 5.410 -3.668 19.275 1.00 95.69 213 ASP A CA 1
ATOM 1636 C C . ASP A 1 213 ? 5.420 -3.185 17.824 1.00 95.69 213 ASP A C 1
ATOM 1638 O O . ASP A 1 213 ? 5.704 -2.027 17.539 1.00 95.69 213 ASP A O 1
ATOM 1642 N N . LEU A 1 214 ? 5.108 -4.084 16.892 1.00 97.00 214 LEU A N 1
ATOM 1643 C CA . LEU A 1 214 ? 4.961 -3.771 15.476 1.00 97.00 214 LEU A CA 1
ATOM 1644 C C . LEU A 1 214 ? 3.467 -3.604 15.153 1.00 97.00 214 LEU A C 1
ATOM 1646 O O . LEU A 1 214 ? 2.696 -4.556 15.332 1.00 97.00 214 LEU A O 1
ATOM 1650 N N . PRO A 1 215 ? 3.024 -2.438 14.651 1.00 97.44 215 PRO A N 1
ATOM 1651 C CA . PRO A 1 215 ? 1.633 -2.244 14.261 1.00 97.44 215 PRO A CA 1
ATOM 1652 C C . PRO A 1 215 ? 1.259 -3.072 13.030 1.00 97.44 215 PRO A C 1
ATOM 1654 O O . PRO A 1 215 ? 2.081 -3.315 12.148 1.00 97.44 215 PRO A O 1
ATOM 1657 N N . LEU A 1 216 ? -0.017 -3.449 12.919 1.00 97.75 216 LEU A N 1
ATOM 1658 C CA . LEU A 1 216 ? -0.493 -4.316 11.831 1.00 97.75 216 LEU A CA 1
ATOM 1659 C C . LEU A 1 216 ? -0.884 -3.572 10.553 1.00 97.75 216 LEU A C 1
ATOM 1661 O O . LEU A 1 216 ? -1.130 -4.209 9.533 1.00 97.75 216 LEU A O 1
ATOM 1665 N N . GLY A 1 217 ? -0.938 -2.240 10.572 1.00 96.88 217 GLY A N 1
ATOM 1666 C CA . GLY A 1 217 ? -1.353 -1.459 9.410 1.00 96.88 217 GLY A CA 1
ATOM 1667 C C . GLY A 1 217 ? -0.475 -1.720 8.179 1.00 96.88 217 GLY A C 1
ATOM 1668 O O . GLY A 1 217 ? 0.752 -1.558 8.219 1.00 96.88 217 GLY A O 1
ATOM 1669 N N . LEU A 1 218 ? -1.114 -2.135 7.080 1.00 97.44 218 LEU A N 1
ATOM 1670 C CA . LEU A 1 218 ? -0.476 -2.355 5.783 1.00 97.44 218 LEU A CA 1
ATOM 1671 C C . LEU A 1 218 ? -0.622 -1.135 4.884 1.00 97.44 218 LEU A C 1
ATOM 1673 O O . LEU A 1 218 ? -1.635 -0.424 4.914 1.00 97.44 218 LEU A O 1
ATOM 1677 N N . TYR A 1 219 ? 0.393 -0.917 4.049 1.00 95.38 219 TYR A N 1
ATOM 1678 C CA . TYR A 1 219 ? 0.345 0.060 2.966 1.00 95.38 219 TYR A CA 1
ATOM 1679 C C . TYR A 1 219 ? 0.159 -0.717 1.670 1.00 95.38 219 TYR A C 1
ATOM 1681 O O . TYR A 1 219 ? 0.999 -1.538 1.314 1.00 95.38 219 TYR A O 1
ATOM 1689 N N . VAL A 1 220 ? -0.964 -0.511 0.991 1.00 94.44 220 VAL A N 1
ATOM 1690 C CA . VAL A 1 220 ? -1.356 -1.282 -0.192 1.00 94.44 220 VAL A CA 1
ATOM 1691 C C . VAL A 1 220 ? -1.733 -0.328 -1.311 1.00 94.44 220 VAL A C 1
ATOM 1693 O O . VAL A 1 220 ? -2.570 0.557 -1.127 1.00 94.44 220 VAL A O 1
ATOM 1696 N N . ALA A 1 221 ? -1.140 -0.533 -2.484 1.00 91.94 221 ALA A N 1
ATOM 1697 C CA . ALA A 1 221 ? -1.495 0.172 -3.706 1.00 91.94 221 ALA A CA 1
ATOM 1698 C C . ALA A 1 221 ? -1.809 -0.840 -4.812 1.00 91.94 221 ALA A C 1
ATOM 1700 O O . ALA A 1 221 ? -0.935 -1.596 -5.237 1.00 91.94 221 ALA A O 1
ATOM 1701 N N . ALA A 1 222 ? -3.056 -0.837 -5.285 1.00 92.00 222 ALA A N 1
ATOM 1702 C CA . ALA A 1 222 ? -3.478 -1.637 -6.428 1.00 92.00 222 ALA A CA 1
ATOM 1703 C C . ALA A 1 222 ? -3.956 -0.738 -7.575 1.00 92.00 222 ALA A C 1
ATOM 1705 O O . ALA A 1 222 ? -4.677 0.237 -7.345 1.00 92.00 222 ALA A O 1
ATOM 1706 N N . GLU A 1 223 ? -3.584 -1.081 -8.808 1.00 90.31 223 GLU A N 1
ATOM 1707 C CA . GLU A 1 223 ? -3.977 -0.347 -10.015 1.00 90.31 223 GLU A CA 1
ATOM 1708 C C . GLU A 1 223 ? -5.038 -1.112 -10.811 1.00 90.31 223 GLU A C 1
ATOM 1710 O O . GLU A 1 223 ? -4.824 -2.249 -11.229 1.00 90.31 223 GLU A O 1
ATOM 1715 N N . GLN A 1 224 ? -6.181 -0.470 -11.064 1.00 89.94 224 GLN A N 1
ATOM 1716 C CA . GLN A 1 224 ? -7.195 -0.950 -12.006 1.00 89.94 224 GLN A CA 1
ATOM 1717 C C . GLN A 1 224 ? -7.776 0.229 -12.813 1.00 89.94 224 GLN A C 1
ATOM 1719 O O . GLN A 1 224 ? -7.966 1.320 -12.259 1.00 89.94 224 GLN A O 1
ATOM 1724 N N . PRO A 1 225 ? -8.092 0.046 -14.111 1.00 86.56 225 PRO A N 1
ATOM 1725 C CA . PRO A 1 225 ? -8.696 1.087 -14.945 1.00 86.56 225 PRO A CA 1
ATOM 1726 C C . PRO A 1 225 ? -10.008 1.668 -14.381 1.00 86.56 225 PRO A C 1
ATOM 1728 O O . PRO A 1 225 ? -10.691 1.014 -13.579 1.00 86.56 225 PRO A O 1
ATOM 1731 N N . PRO A 1 226 ? -10.413 2.881 -14.805 1.00 85.38 226 PRO A N 1
ATOM 1732 C CA . PRO A 1 226 ? -11.731 3.424 -14.478 1.00 85.38 226 PRO A CA 1
ATOM 1733 C C . PRO A 1 226 ? -12.862 2.505 -14.972 1.00 85.38 226 PRO A C 1
ATOM 1735 O O . PRO A 1 226 ? -12.703 1.743 -15.921 1.00 85.38 226 PRO A O 1
ATOM 1738 N N . GLY A 1 227 ? -14.011 2.534 -14.290 1.00 82.56 227 GLY A N 1
ATOM 1739 C CA . GLY A 1 227 ? -15.168 1.687 -14.629 1.00 82.56 227 GLY A CA 1
ATOM 1740 C C . GLY A 1 227 ? -15.030 0.206 -14.241 1.00 82.56 227 GLY A C 1
ATOM 1741 O O . GLY A 1 227 ? -15.928 -0.601 -14.503 1.00 82.56 227 GLY A O 1
ATOM 1742 N N . THR A 1 228 ? -13.936 -0.186 -13.577 1.00 85.06 228 THR A N 1
ATOM 1743 C CA . THR A 1 228 ? -13.720 -1.589 -13.193 1.00 85.06 228 THR A CA 1
ATOM 1744 C C . THR A 1 228 ? -14.546 -2.062 -11.993 1.00 85.06 228 THR A C 1
ATOM 1746 O O . THR A 1 228 ? -14.691 -3.267 -11.822 1.00 85.06 228 THR A O 1
ATOM 1749 N N . GLY A 1 229 ? -15.138 -1.160 -11.205 1.00 86.69 229 GLY A N 1
ATOM 1750 C CA . GLY A 1 229 ? -15.892 -1.512 -9.992 1.00 86.69 229 GLY A CA 1
ATOM 1751 C C . GLY A 1 229 ? -15.092 -1.407 -8.686 1.00 86.69 229 GLY A C 1
ATOM 1752 O O . GLY A 1 229 ? -15.509 -1.961 -7.672 1.00 86.69 229 GLY A O 1
ATOM 1753 N N . LYS A 1 230 ? -13.974 -0.666 -8.688 1.00 91.75 230 LYS A N 1
ATOM 1754 C CA . LYS A 1 230 ? -13.088 -0.434 -7.526 1.00 91.75 230 LYS A CA 1
ATOM 1755 C C . LYS A 1 230 ? -13.835 0.051 -6.282 1.00 91.75 230 LYS A C 1
ATOM 1757 O O . LYS A 1 230 ? -13.685 -0.519 -5.206 1.00 91.75 230 LYS A O 1
ATOM 1762 N N . THR A 1 231 ? -14.707 1.043 -6.453 1.00 91.81 231 THR A N 1
ATOM 1763 C CA . THR A 1 231 ? -15.563 1.590 -5.390 1.00 91.81 231 THR A CA 1
ATOM 1764 C C . THR A 1 231 ? -16.474 0.520 -4.783 1.00 91.81 231 THR A C 1
ATOM 1766 O O . THR A 1 231 ? -16.731 0.529 -3.583 1.00 91.81 231 THR A O 1
ATOM 1769 N N . GLY A 1 232 ? -16.943 -0.437 -5.594 1.00 92.38 232 GLY A N 1
ATOM 1770 C CA . GLY A 1 232 ? -17.747 -1.569 -5.130 1.00 92.38 232 GLY A CA 1
ATOM 1771 C C . GLY A 1 232 ? -16.962 -2.483 -4.190 1.00 92.38 232 GLY A C 1
ATOM 1772 O O . GLY A 1 232 ? -17.469 -2.833 -3.127 1.00 92.38 232 GLY A O 1
ATOM 1773 N N . VAL A 1 233 ? -15.708 -2.794 -4.539 1.00 94.81 233 VAL A N 1
ATOM 1774 C CA . VAL A 1 233 ? -14.800 -3.576 -3.684 1.00 94.81 233 VAL A CA 1
ATOM 1775 C C . VAL A 1 233 ? -14.535 -2.842 -2.373 1.00 94.81 233 VAL A C 1
ATOM 1777 O O . VAL A 1 233 ? -14.751 -3.403 -1.303 1.00 94.81 233 VAL A O 1
ATOM 1780 N N . MET A 1 234 ? -14.137 -1.568 -2.444 1.00 94.19 234 MET A N 1
ATOM 1781 C CA . MET A 1 234 ? -13.874 -0.754 -1.252 1.00 94.19 234 MET A CA 1
ATOM 1782 C C . MET A 1 234 ? -15.094 -0.717 -0.329 1.00 94.19 234 MET A C 1
ATOM 1784 O O . MET A 1 234 ? -14.969 -0.943 0.871 1.00 94.19 234 MET A O 1
ATOM 1788 N N . ASN A 1 235 ? -16.294 -0.510 -0.878 1.00 94.69 235 ASN A N 1
ATOM 1789 C CA . ASN A 1 235 ? -17.524 -0.494 -0.094 1.00 94.69 235 ASN A CA 1
ATOM 1790 C C . ASN A 1 235 ? -17.855 -1.850 0.541 1.00 94.69 235 ASN A C 1
ATOM 1792 O O . ASN A 1 235 ? -18.314 -1.862 1.682 1.00 94.69 235 ASN A O 1
ATOM 1796 N N . ALA A 1 236 ? -17.609 -2.973 -0.141 1.00 96.00 236 ALA A N 1
ATOM 1797 C CA . ALA A 1 236 ? -17.884 -4.304 0.406 1.00 96.00 236 ALA A CA 1
ATOM 1798 C C . ALA A 1 236 ? -17.137 -4.556 1.730 1.00 96.00 236 ALA A C 1
ATOM 1800 O O . ALA A 1 236 ? -17.717 -5.102 2.666 1.00 96.00 236 ALA A O 1
ATOM 1801 N N . PHE A 1 237 ? -15.891 -4.085 1.831 1.00 96.69 237 PHE A N 1
ATOM 1802 C CA . PHE A 1 237 ? -15.064 -4.212 3.036 1.00 96.69 237 PHE A CA 1
ATOM 1803 C C . PHE A 1 237 ? -15.223 -3.031 4.010 1.00 96.69 237 PHE A C 1
ATOM 1805 O O . PHE A 1 237 ? -15.181 -3.212 5.221 1.00 96.69 237 PHE A O 1
ATOM 1812 N N . GLN A 1 238 ? -15.440 -1.804 3.532 1.00 96.25 238 GLN A N 1
ATOM 1813 C CA . GLN A 1 238 ? -15.554 -0.642 4.421 1.00 96.25 238 GLN A CA 1
ATOM 1814 C C . GLN A 1 238 ? -16.901 -0.558 5.142 1.00 96.25 238 GLN A C 1
ATOM 1816 O O . GLN A 1 238 ? -16.948 -0.068 6.271 1.00 96.25 238 GLN A O 1
ATOM 1821 N N . GLN A 1 239 ? -18.004 -0.965 4.502 1.00 95.31 239 GLN A N 1
ATOM 1822 C CA . GLN A 1 239 ? -19.348 -0.767 5.055 1.00 95.31 239 GLN A CA 1
ATOM 1823 C C . GLN A 1 239 ? -19.583 -1.523 6.374 1.00 95.31 239 GLN A C 1
ATOM 1825 O O . GLN A 1 239 ? -20.067 -0.876 7.305 1.00 95.31 239 GLN A O 1
ATOM 1830 N N . PRO A 1 240 ? -19.218 -2.816 6.522 1.00 96.06 240 PRO A N 1
ATOM 1831 C CA . PRO A 1 240 ? -19.404 -3.535 7.784 1.00 96.06 240 PRO A CA 1
ATOM 1832 C C . PRO A 1 240 ? -18.724 -2.832 8.965 1.00 96.06 240 PRO A C 1
ATOM 1834 O O . PRO A 1 240 ? -19.381 -2.517 9.957 1.00 96.06 240 PRO A O 1
ATOM 1837 N N . TYR A 1 241 ? -17.450 -2.458 8.810 1.00 96.00 241 TYR A N 1
ATOM 1838 C CA . TYR A 1 241 ? -16.724 -1.714 9.840 1.00 96.00 241 TYR A CA 1
ATOM 1839 C C . TYR A 1 241 ? -17.285 -0.307 10.057 1.00 96.00 241 TYR A C 1
ATOM 1841 O O . TYR A 1 241 ? -17.419 0.134 11.190 1.00 96.00 241 TYR A O 1
ATOM 1849 N N . ARG A 1 242 ? -17.671 0.410 8.993 1.00 95.19 242 ARG A N 1
ATOM 1850 C CA . ARG A 1 242 ? -18.253 1.759 9.102 1.00 95.19 242 ARG A CA 1
ATOM 1851 C C . ARG A 1 242 ? -19.549 1.752 9.916 1.00 95.19 242 ARG A C 1
ATOM 1853 O O . ARG A 1 242 ? -19.779 2.686 10.679 1.00 95.19 242 ARG A O 1
ATOM 1860 N N . VAL A 1 243 ? -20.386 0.726 9.764 1.00 95.12 243 VAL A N 1
ATOM 1861 C CA . VAL A 1 243 ? -21.618 0.566 10.550 1.00 95.12 243 VAL A CA 1
ATOM 1862 C C . VAL A 1 243 ? -21.296 0.269 12.015 1.00 95.12 243 VAL A C 1
ATOM 1864 O O . VAL A 1 243 ? -21.851 0.934 12.890 1.00 95.12 243 VAL A O 1
ATOM 1867 N N . ALA A 1 244 ? -20.390 -0.673 12.285 1.00 95.25 244 ALA A N 1
ATOM 1868 C CA . ALA A 1 244 ? -19.967 -1.010 13.644 1.00 95.25 244 ALA A CA 1
ATOM 1869 C C . ALA A 1 244 ? -19.335 0.200 14.360 1.00 95.25 244 ALA A C 1
ATOM 1871 O O . ALA A 1 244 ? -19.751 0.576 15.456 1.00 95.25 244 ALA A O 1
ATOM 1872 N N . LEU A 1 245 ? -18.410 0.886 13.686 1.00 94.56 245 LEU A N 1
ATOM 1873 C CA . LEU A 1 245 ? -17.704 2.054 14.202 1.00 94.56 245 LEU A CA 1
ATOM 1874 C C . LEU A 1 245 ? -18.647 3.226 14.494 1.00 94.56 245 LEU A C 1
ATOM 1876 O O . LEU A 1 245 ? -18.501 3.882 15.521 1.00 94.56 245 LEU A O 1
ATOM 1880 N N . ARG A 1 246 ? -19.637 3.484 13.625 1.00 94.75 246 ARG A N 1
ATOM 1881 C CA . ARG A 1 246 ? -20.658 4.516 13.879 1.00 94.75 246 ARG A CA 1
ATOM 1882 C C . ARG A 1 246 ? -21.434 4.228 15.156 1.00 94.75 246 ARG A C 1
ATOM 1884 O O . ARG A 1 246 ? -21.568 5.126 15.971 1.00 94.75 246 ARG A O 1
ATOM 1891 N N . ARG A 1 247 ? -21.873 2.983 15.373 1.00 94.31 247 ARG A N 1
ATOM 1892 C CA . ARG A 1 247 ? -22.596 2.604 16.600 1.00 94.31 247 ARG A CA 1
ATOM 1893 C C . ARG A 1 247 ? -21.759 2.855 17.855 1.00 94.31 247 ARG A C 1
ATOM 1895 O O . ARG A 1 247 ? -22.284 3.387 18.828 1.00 94.31 247 ARG A O 1
ATOM 1902 N N . MET A 1 248 ? -20.471 2.506 17.818 1.00 93.88 248 MET A N 1
ATOM 1903 C CA . MET A 1 248 ? -19.543 2.784 18.917 1.00 93.88 248 MET A CA 1
ATOM 1904 C C . MET A 1 248 ? -19.366 4.291 19.132 1.00 93.88 248 MET A C 1
ATOM 1906 O O . MET A 1 248 ? -19.508 4.768 20.254 1.00 93.88 248 MET A O 1
ATOM 1910 N N . ASN A 1 249 ? -19.093 5.047 18.067 1.00 93.75 249 ASN A N 1
ATOM 1911 C CA . ASN A 1 249 ? -18.886 6.492 18.150 1.00 93.75 249 ASN A CA 1
ATOM 1912 C C . ASN A 1 249 ? -20.146 7.235 18.609 1.00 93.75 249 ASN A C 1
ATOM 1914 O O . ASN A 1 249 ? -20.026 8.187 19.367 1.00 93.75 249 ASN A O 1
ATOM 1918 N N . ASP A 1 250 ? -21.342 6.799 18.211 1.00 94.06 250 ASP A N 1
ATOM 1919 C CA . ASP A 1 250 ? -22.602 7.369 18.695 1.00 94.06 250 ASP A CA 1
ATOM 1920 C C . ASP A 1 250 ? -22.762 7.160 20.207 1.00 94.06 250 ASP A C 1
ATOM 1922 O O . ASP A 1 250 ? -23.261 8.047 20.895 1.00 94.06 250 ASP A O 1
ATOM 1926 N N . GLY A 1 251 ? -22.331 6.006 20.730 1.00 91.56 251 GLY A N 1
ATOM 1927 C CA . GLY A 1 251 ? -22.262 5.748 22.170 1.00 91.56 251 GLY A CA 1
ATOM 1928 C C . GLY A 1 251 ? -21.278 6.686 22.866 1.00 91.56 251 GLY A C 1
ATOM 1929 O O . GLY A 1 251 ? -21.679 7.441 23.749 1.00 91.56 251 GLY A O 1
ATOM 1930 N N . ARG A 1 252 ? -20.026 6.724 22.387 1.00 91.44 252 ARG A N 1
ATOM 1931 C CA . ARG A 1 252 ? -18.967 7.598 22.924 1.00 91.44 252 ARG A CA 1
ATOM 1932 C C . ARG A 1 252 ? -19.375 9.075 22.908 1.00 91.44 252 ARG A C 1
ATOM 1934 O O . ARG A 1 252 ? -19.223 9.765 23.904 1.00 91.44 252 ARG A O 1
ATOM 1941 N N . ASN A 1 253 ? -19.967 9.555 21.814 1.00 92.38 253 ASN A N 1
ATOM 1942 C CA . ASN A 1 253 ? -20.428 10.941 21.690 1.00 92.38 253 ASN A CA 1
ATOM 1943 C C . ASN A 1 253 ? -21.567 11.279 22.659 1.00 92.38 253 ASN A C 1
ATOM 1945 O O . ASN A 1 253 ? -21.612 12.395 23.166 1.00 92.38 253 ASN A O 1
ATOM 1949 N N . ARG A 1 254 ? -22.490 10.344 22.928 1.00 92.75 254 ARG A N 1
ATOM 1950 C CA . ARG A 1 254 ? -23.545 10.559 23.934 1.00 92.75 254 ARG A CA 1
ATOM 1951 C C . ARG A 1 254 ? -22.958 10.681 25.334 1.00 92.75 254 ARG A C 1
ATOM 1953 O O . ARG A 1 254 ? -23.389 11.548 26.085 1.00 92.75 254 ARG A O 1
ATOM 1960 N N . GLU A 1 255 ? -21.995 9.829 25.671 1.00 90.62 255 GLU A N 1
ATOM 1961 C CA . GLU A 1 255 ? -21.310 9.866 26.966 1.00 90.62 255 GLU A CA 1
ATOM 1962 C C . GLU A 1 255 ? -20.497 11.156 27.135 1.00 90.62 255 GLU A C 1
ATOM 1964 O O . GLU A 1 255 ? -20.609 11.816 28.166 1.00 90.62 255 GLU A O 1
ATOM 1969 N N . LEU A 1 256 ? -19.751 11.562 26.100 1.00 90.06 256 LEU A N 1
ATOM 1970 C CA . LEU A 1 256 ? -19.014 12.827 26.078 1.00 90.06 256 LEU A CA 1
ATOM 1971 C C . LEU A 1 256 ? -19.954 14.027 26.226 1.00 90.06 256 LEU A C 1
ATOM 1973 O O . LEU A 1 256 ? -19.752 14.840 27.120 1.00 90.06 256 LEU A O 1
ATOM 1977 N N . GLY A 1 257 ? -21.025 14.100 25.430 1.00 91.56 257 GLY A N 1
ATOM 1978 C CA . GLY A 1 257 ? -21.982 15.207 25.499 1.00 91.56 257 GLY A CA 1
ATOM 1979 C C . GLY A 1 257 ? -22.727 15.284 26.837 1.00 91.56 257 GLY A C 1
ATOM 1980 O O . GLY A 1 257 ? -23.013 16.375 27.325 1.00 91.56 257 GLY A O 1
ATOM 1981 N N . ALA A 1 258 ? -23.012 14.141 27.471 1.00 92.19 258 ALA A N 1
ATOM 1982 C CA . ALA A 1 258 ? -23.603 14.111 28.809 1.00 92.19 258 ALA A CA 1
ATOM 1983 C C . ALA A 1 258 ? -22.643 14.651 29.879 1.00 92.19 258 ALA A C 1
ATOM 1985 O O . ALA A 1 258 ? -23.094 15.292 30.829 1.00 92.19 258 ALA A O 1
ATOM 1986 N N . LEU A 1 259 ? -21.341 14.399 29.733 1.00 91.31 259 LEU A N 1
ATOM 1987 C CA . LEU A 1 259 ? -20.320 14.897 30.649 1.00 91.31 259 LEU A CA 1
ATOM 1988 C C . LEU A 1 259 ? -20.012 16.382 30.406 1.00 91.31 259 LEU A C 1
ATOM 1990 O O . LEU A 1 259 ? -19.919 17.145 31.362 1.00 91.31 259 LEU A O 1
ATOM 1994 N N . GLU A 1 260 ? -19.951 16.819 29.147 1.00 91.81 260 GLU A N 1
ATOM 1995 C CA . GLU A 1 260 ? -19.836 18.237 28.774 1.00 91.81 260 GLU A CA 1
ATOM 1996 C C . GLU A 1 260 ? -21.006 19.057 29.336 1.00 91.81 260 GLU A C 1
ATOM 1998 O O . GLU A 1 260 ? -20.789 20.090 29.965 1.00 91.81 260 GLU A O 1
ATOM 2003 N N . ALA A 1 261 ? -22.239 18.550 29.235 1.00 92.25 261 ALA A N 1
ATOM 2004 C CA . ALA A 1 261 ? -23.403 19.201 29.834 1.00 92.25 261 ALA A CA 1
ATOM 2005 C C . ALA A 1 261 ? -23.312 19.304 31.370 1.00 92.25 261 ALA A C 1
ATOM 2007 O O . ALA A 1 261 ? -23.769 20.291 31.946 1.00 92.25 261 ALA A O 1
ATOM 2008 N N . GLN A 1 262 ? -22.712 18.314 32.044 1.00 92.12 262 GLN A N 1
ATOM 2009 C CA . GLN A 1 262 ? -22.463 18.375 33.491 1.00 92.12 262 GLN A CA 1
ATOM 2010 C C . GLN A 1 262 ? -21.396 19.420 33.843 1.00 92.12 262 GLN A C 1
ATOM 2012 O O . GLN A 1 262 ? -21.557 20.136 34.830 1.00 92.12 262 GLN A O 1
ATOM 2017 N N . ILE A 1 263 ? -20.338 19.548 33.033 1.00 91.00 263 ILE A N 1
ATOM 2018 C CA . ILE A 1 263 ? -19.297 20.577 33.201 1.00 91.00 263 ILE A CA 1
ATOM 2019 C C . ILE A 1 263 ? -19.895 21.978 33.048 1.00 91.00 263 ILE A C 1
ATOM 2021 O O . ILE A 1 263 ? -19.596 22.874 33.843 1.00 91.00 263 ILE A O 1
ATOM 2025 N N . ASP A 1 264 ? -20.748 22.172 32.044 1.00 91.50 264 ASP A N 1
ATOM 2026 C CA . ASP A 1 264 ? -21.393 23.458 31.789 1.00 91.50 264 ASP A CA 1
ATOM 2027 C C . ASP A 1 264 ? -22.374 23.837 32.905 1.00 91.50 264 ASP A C 1
ATOM 2029 O O . ASP A 1 264 ? -22.418 25.003 33.305 1.00 91.50 264 ASP A O 1
ATOM 2033 N N . ALA A 1 265 ? -23.108 22.855 33.444 1.00 92.06 265 ALA A N 1
ATOM 2034 C CA . ALA A 1 265 ? -24.087 23.045 34.514 1.00 92.06 265 ALA A CA 1
ATOM 2035 C C . ALA A 1 265 ? -23.476 23.192 35.919 1.00 92.06 265 ALA A C 1
ATOM 2037 O O . ALA A 1 265 ? -24.134 23.727 36.810 1.00 92.06 265 ALA A O 1
ATOM 2038 N N . ALA A 1 266 ? -22.251 22.714 36.150 1.00 90.56 266 ALA A N 1
ATOM 2039 C CA . ALA A 1 266 ? -21.583 22.887 37.435 1.00 90.56 266 ALA A CA 1
ATOM 2040 C C . ALA A 1 266 ? -21.303 24.379 37.696 1.00 90.56 266 ALA A C 1
ATOM 2042 O O . ALA A 1 266 ? -20.847 25.095 36.812 1.00 90.56 266 ALA A O 1
ATOM 2043 N N . GLU A 1 267 ? -21.545 24.877 38.906 1.00 90.06 267 GLU A N 1
ATOM 2044 C CA . GLU A 1 267 ? -21.214 26.269 39.267 1.00 90.06 267 GLU A CA 1
ATOM 2045 C C . GLU A 1 267 ? -19.884 26.359 40.028 1.00 90.06 267 GLU A C 1
ATOM 2047 O O . GLU A 1 267 ? -19.152 27.344 39.910 1.00 90.06 267 GLU A O 1
ATOM 2052 N N . GLU A 1 268 ? -19.527 25.303 40.761 1.00 92.81 268 GLU A N 1
ATOM 2053 C CA . GLU A 1 268 ? -18.302 25.250 41.553 1.00 92.81 268 GLU A CA 1
ATOM 2054 C C . GLU A 1 268 ? -17.061 24.951 40.689 1.00 92.81 268 GLU A C 1
ATOM 2056 O O . GLU A 1 268 ? -17.024 23.937 39.982 1.00 92.81 268 GLU A O 1
ATOM 2061 N N . PRO A 1 269 ? -15.990 25.767 40.783 1.00 88.50 269 PRO A N 1
ATOM 2062 C CA . PRO A 1 269 ? -14.759 25.551 40.020 1.00 88.50 269 PRO A CA 1
ATOM 2063 C C . PRO A 1 269 ? -14.078 24.202 40.283 1.00 88.50 269 PRO A C 1
ATOM 2065 O O . PRO A 1 269 ? -13.484 23.637 39.368 1.00 88.50 269 PRO A O 1
ATOM 2068 N N . ALA A 1 270 ? -14.167 23.678 41.511 1.00 89.75 270 ALA A N 1
ATOM 2069 C CA . ALA A 1 270 ? -13.591 22.382 41.872 1.00 89.75 270 ALA A CA 1
ATOM 2070 C C . ALA A 1 270 ? -14.294 21.231 41.133 1.00 89.75 270 ALA A C 1
ATOM 2072 O O . ALA A 1 270 ? -13.634 20.420 40.489 1.00 89.75 270 ALA A O 1
ATOM 2073 N N . VAL A 1 271 ? -15.632 21.236 41.127 1.00 88.25 271 VAL A N 1
ATOM 2074 C CA . VAL A 1 271 ? -16.457 20.243 40.423 1.00 88.25 271 VAL A CA 1
ATOM 2075 C C . VAL A 1 271 ? -16.240 20.319 38.909 1.00 88.25 271 VAL A C 1
ATOM 2077 O O . VAL A 1 271 ? -16.081 19.289 38.257 1.00 88.25 271 VAL A O 1
ATOM 2080 N N . LYS A 1 272 ? -16.146 21.531 38.335 1.00 88.38 272 LYS A N 1
ATOM 2081 C CA . LYS A 1 272 ? -15.766 21.696 36.919 1.00 88.38 272 LYS A CA 1
ATOM 2082 C C . LYS A 1 272 ? -14.401 21.092 36.610 1.00 88.38 272 LYS A C 1
ATOM 2084 O O . LYS A 1 272 ? -14.242 20.480 35.555 1.00 88.38 272 LYS A O 1
ATOM 2089 N N . GLY A 1 273 ? -13.429 21.281 37.503 1.00 87.88 273 GLY A N 1
ATOM 2090 C CA . GLY A 1 273 ? -12.090 20.707 37.381 1.00 87.88 273 GLY A CA 1
ATOM 2091 C C . GLY A 1 273 ? -12.126 19.181 37.332 1.00 87.88 273 GLY A C 1
ATOM 2092 O O . GLY A 1 273 ? -11.623 18.597 36.376 1.00 87.88 273 GLY A O 1
ATOM 2093 N N . GLU A 1 274 ? -12.797 18.548 38.296 1.00 90.25 274 GLU A N 1
ATOM 2094 C CA . GLU A 1 274 ? -12.929 17.086 38.371 1.00 90.25 274 GLU A CA 1
ATOM 2095 C C . GLU A 1 274 ? -13.628 16.496 37.138 1.00 90.25 274 GLU A C 1
ATOM 2097 O O . GLU A 1 274 ? -13.139 15.538 36.538 1.00 90.25 274 GLU A O 1
ATOM 2102 N N . LEU A 1 275 ? -14.745 17.089 36.705 1.00 89.00 275 LEU A N 1
ATOM 2103 C CA . LEU A 1 275 ? -15.470 16.637 35.514 1.00 89.00 275 LEU A CA 1
ATOM 2104 C C . LEU A 1 275 ? -14.651 16.841 34.225 1.00 89.00 275 LEU A C 1
ATOM 2106 O O . LEU A 1 275 ? -14.696 16.003 33.323 1.00 89.00 275 LEU A O 1
ATOM 2110 N N . SER A 1 276 ? -13.863 17.918 34.139 1.00 86.88 276 SER A N 1
ATOM 2111 C CA . SER A 1 276 ? -12.964 18.167 33.001 1.00 86.88 276 SER A CA 1
ATOM 2112 C C . SER A 1 276 ? -11.815 17.159 32.941 1.00 86.88 276 SER A C 1
ATOM 2114 O O . SER A 1 276 ? -11.425 16.729 31.854 1.00 86.88 276 SER A O 1
ATOM 2116 N N . GLU A 1 277 ? -11.280 16.748 34.094 1.00 87.94 277 GLU A N 1
ATOM 2117 C CA . GLU A 1 277 ? -10.306 15.657 34.161 1.00 87.94 277 GLU A CA 1
ATOM 2118 C C . GLU A 1 277 ? -10.935 14.338 33.715 1.00 87.94 277 GLU A C 1
ATOM 2120 O O . GLU A 1 277 ? -10.362 13.655 32.867 1.00 87.94 277 GLU A O 1
ATOM 2125 N N . GLN A 1 278 ? -12.142 14.013 34.192 1.00 87.25 278 GLN A N 1
ATOM 2126 C CA . GLN A 1 278 ? -12.879 12.826 33.742 1.00 87.25 278 GLN A CA 1
ATOM 2127 C C . GLN A 1 278 ? -13.073 12.828 32.219 1.00 87.25 278 GLN A C 1
ATOM 2129 O O . GLN A 1 278 ? -12.782 11.824 31.566 1.00 87.25 278 GLN A O 1
ATOM 2134 N N . LEU A 1 279 ? -13.464 13.967 31.632 1.00 84.50 279 LEU A N 1
ATOM 2135 C CA . LEU A 1 279 ? -13.646 14.122 30.184 1.00 84.50 279 LEU A CA 1
ATOM 2136 C C . LEU A 1 279 ? -12.363 13.811 29.401 1.00 84.50 279 LEU A C 1
ATOM 2138 O O . LEU A 1 279 ? -12.422 13.197 28.334 1.00 84.50 279 LEU A O 1
ATOM 2142 N N . ALA A 1 280 ? -11.192 14.161 29.939 1.00 80.62 280 ALA A N 1
ATOM 2143 C CA . ALA A 1 280 ? -9.910 13.890 29.292 1.00 80.62 280 ALA A CA 1
ATOM 2144 C C . ALA A 1 280 ? -9.582 12.385 29.184 1.00 80.62 280 ALA A C 1
ATOM 2146 O O . ALA A 1 280 ? -8.846 11.987 28.269 1.00 80.62 280 ALA A O 1
ATOM 2147 N N . PHE A 1 281 ? -10.125 11.556 30.083 1.00 81.69 281 PHE A N 1
ATOM 2148 C CA . PHE A 1 281 ? -9.937 10.099 30.103 1.00 81.69 281 PHE A CA 1
ATOM 2149 C C . PHE A 1 281 ? -11.058 9.318 29.404 1.00 81.69 281 PHE A C 1
ATOM 2151 O O . PHE A 1 281 ? -10.914 8.110 29.195 1.00 81.69 281 PHE A O 1
ATOM 2158 N N . MET A 1 282 ? -12.140 9.986 28.992 1.00 82.31 282 MET A N 1
ATOM 2159 C CA . MET A 1 282 ? -13.243 9.342 28.282 1.00 82.31 282 MET A CA 1
ATOM 2160 C C . MET A 1 282 ? -12.823 8.837 26.888 1.00 82.31 282 MET A C 1
ATOM 2162 O O . MET A 1 282 ? -12.016 9.486 26.205 1.00 82.31 282 MET A O 1
ATOM 2166 N N . PRO A 1 283 ? -13.380 7.696 26.427 1.00 82.44 283 PRO A N 1
ATOM 2167 C CA . PRO A 1 283 ? -13.134 7.178 25.086 1.00 82.44 283 PRO A CA 1
ATOM 2168 C C . PRO A 1 283 ? -13.526 8.194 24.008 1.00 82.44 283 PRO A C 1
ATOM 2170 O O . PRO A 1 283 ? -14.685 8.590 23.903 1.00 82.44 283 PRO A O 1
ATOM 2173 N N . GLN A 1 284 ? -12.574 8.574 23.158 1.00 83.44 284 GLN A N 1
ATOM 2174 C CA . GLN A 1 284 ? -12.827 9.521 22.070 1.00 83.44 284 GLN A CA 1
ATOM 2175 C C . GLN A 1 284 ? -13.402 8.804 20.838 1.00 83.44 284 GLN A C 1
ATOM 2177 O O . GLN A 1 284 ? -13.086 7.629 20.609 1.00 83.44 284 GLN A O 1
ATOM 2182 N N . PRO A 1 285 ? -14.250 9.459 20.027 1.00 87.62 285 PRO A N 1
ATOM 2183 C CA . PRO A 1 285 ? -14.734 8.874 18.785 1.00 87.62 285 PRO A CA 1
ATOM 2184 C C . PRO A 1 285 ? -13.568 8.659 17.816 1.00 87.62 285 PRO A C 1
ATOM 2186 O O . PRO A 1 285 ? -12.790 9.571 17.542 1.00 87.62 285 PRO A O 1
ATOM 2189 N N . VAL A 1 286 ? -13.461 7.455 17.256 1.00 90.06 286 VAL A N 1
ATOM 2190 C CA . VAL A 1 286 ? -12.378 7.131 16.320 1.00 90.06 286 VAL A CA 1
ATOM 2191 C C . VAL A 1 286 ? -12.784 7.550 14.914 1.00 90.06 286 VAL A C 1
ATOM 2193 O O . VAL A 1 286 ? -13.809 7.104 14.385 1.00 90.06 286 VAL A O 1
ATOM 2196 N N . ARG A 1 287 ? -11.963 8.389 14.278 1.00 85.94 287 ARG A N 1
ATOM 2197 C CA . ARG A 1 287 ? -12.152 8.798 12.881 1.00 85.94 287 ARG A CA 1
ATOM 2198 C C . ARG A 1 287 ? -11.332 7.903 11.953 1.00 85.94 287 ARG A C 1
ATOM 2200 O O . ARG A 1 287 ? -10.106 7.928 11.986 1.00 85.94 287 ARG A O 1
ATOM 2207 N N . GLY A 1 288 ? -12.020 7.125 11.116 1.00 86.94 288 GLY A N 1
ATOM 2208 C CA . GLY A 1 288 ? -11.411 6.200 10.153 1.00 86.94 288 GLY A CA 1
ATOM 2209 C C . GLY A 1 288 ? -11.909 6.396 8.719 1.00 86.94 288 GLY A C 1
ATOM 2210 O O . GLY A 1 288 ? -12.835 7.170 8.473 1.00 86.94 288 GLY A O 1
ATOM 2211 N N . TRP A 1 289 ? -11.301 5.666 7.778 1.00 91.19 289 TRP A N 1
ATOM 2212 C CA . TRP A 1 289 ? -11.578 5.737 6.333 1.00 91.19 289 TRP A CA 1
ATOM 2213 C C . TRP A 1 289 ? -11.435 7.137 5.739 1.00 91.19 289 TRP A C 1
ATOM 2215 O O . TRP A 1 289 ? -12.307 7.625 5.019 1.00 91.19 289 TRP A O 1
ATOM 2225 N N . ILE A 1 290 ? -10.322 7.788 6.051 1.00 89.62 290 ILE A N 1
ATOM 2226 C CA . ILE A 1 290 ? -10.022 9.119 5.543 1.00 89.62 290 ILE A CA 1
ATOM 2227 C C . ILE A 1 290 ? -9.563 8.974 4.089 1.00 89.62 290 ILE A C 1
ATOM 2229 O O . ILE A 1 290 ? -8.581 8.291 3.795 1.00 89.62 290 ILE A O 1
ATOM 2233 N N . ASN A 1 291 ? -10.298 9.602 3.176 1.00 84.44 291 ASN A N 1
ATOM 2234 C CA . ASN A 1 291 ? -10.044 9.559 1.734 1.00 84.44 291 ASN A CA 1
ATOM 2235 C C . ASN A 1 291 ? -9.449 10.868 1.189 1.00 84.44 291 ASN A C 1
ATOM 2237 O O . ASN A 1 291 ? -8.937 10.887 0.073 1.00 84.44 291 ASN A O 1
ATOM 2241 N N . ASN A 1 292 ? -9.494 11.946 1.976 1.00 80.62 292 ASN A N 1
ATOM 2242 C CA . ASN A 1 292 ? -8.896 13.232 1.655 1.00 80.62 292 ASN A CA 1
ATOM 2243 C C . ASN A 1 292 ? -8.543 13.976 2.950 1.00 80.62 292 ASN A C 1
ATOM 2245 O O . ASN A 1 292 ? -9.418 14.244 3.774 1.00 80.62 292 ASN A O 1
ATOM 2249 N N . ALA A 1 293 ? -7.265 14.292 3.132 1.00 74.75 293 ALA A N 1
ATOM 2250 C CA . ALA A 1 293 ? -6.780 15.094 4.248 1.00 74.75 293 ALA A CA 1
ATOM 2251 C C . ALA A 1 293 ? -5.462 15.764 3.860 1.00 74.75 293 ALA A C 1
ATOM 2253 O O . ALA A 1 293 ? -4.644 15.159 3.166 1.00 74.75 293 ALA A O 1
ATOM 2254 N N . THR A 1 294 ? -5.238 16.981 4.353 1.00 76.38 294 THR A N 1
ATOM 2255 C CA . THR A 1 294 ? -3.886 17.547 4.404 1.00 76.38 294 THR A CA 1
ATOM 2256 C C . THR A 1 294 ? -3.095 16.869 5.529 1.00 76.38 294 THR A C 1
ATOM 2258 O O . THR A 1 294 ? -3.714 16.361 6.473 1.00 76.38 294 THR A O 1
ATOM 2261 N N . PRO A 1 295 ? -1.751 16.876 5.498 1.00 76.50 295 PRO A N 1
ATOM 2262 C CA . PRO A 1 295 ? -0.940 16.350 6.597 1.00 76.50 295 PRO A CA 1
ATOM 2263 C C . PRO A 1 295 ? -1.314 16.963 7.958 1.00 76.50 295 PRO A C 1
ATOM 2265 O O . PRO A 1 295 ? -1.451 16.256 8.954 1.00 76.50 295 PRO A O 1
ATOM 2268 N N . GLU A 1 296 ? -1.577 18.271 8.002 1.00 78.12 296 GLU A N 1
ATOM 2269 C CA . GLU A 1 296 ? -1.944 18.982 9.229 1.00 78.12 296 GLU A CA 1
ATOM 2270 C C . GLU A 1 296 ? -3.337 18.607 9.735 1.00 78.12 296 GLU A C 1
ATOM 2272 O O . GLU A 1 296 ? -3.562 18.616 10.951 1.00 78.12 296 GLU A O 1
ATOM 2277 N N . GLY A 1 297 ? -4.268 18.331 8.816 1.00 80.94 297 GLY A N 1
ATOM 2278 C CA . GLY A 1 297 ? -5.614 17.857 9.124 1.00 80.94 297 GLY A CA 1
ATOM 2279 C C . GLY A 1 297 ? -5.594 16.415 9.618 1.00 80.94 297 GLY A C 1
ATOM 2280 O O . GLY A 1 297 ? -6.250 16.108 10.606 1.00 80.94 297 GLY A O 1
ATOM 2281 N N . LEU A 1 298 ? -4.777 15.556 9.003 1.00 84.06 298 LEU A N 1
ATOM 2282 C CA . LEU A 1 298 ? -4.574 14.175 9.442 1.00 84.06 298 LEU A CA 1
ATOM 2283 C C . LEU A 1 298 ? -4.017 14.112 10.872 1.00 84.06 298 LEU A C 1
ATOM 2285 O O . LEU A 1 298 ? -4.506 13.339 11.694 1.00 84.06 298 LEU A O 1
ATOM 2289 N N . GLU A 1 299 ? -3.034 14.961 11.181 1.00 83.75 299 GLU A N 1
ATOM 2290 C CA . GLU A 1 299 ? -2.452 15.072 12.522 1.00 83.75 299 GLU A CA 1
ATOM 2291 C C . GLU A 1 299 ? -3.511 15.478 13.562 1.00 83.75 299 GLU A C 1
ATOM 2293 O O . GLU A 1 299 ? -3.654 14.831 14.598 1.00 83.75 299 GLU A O 1
ATOM 2298 N N . LYS A 1 300 ? -4.288 16.527 13.260 1.00 83.06 300 LYS A N 1
ATOM 2299 C CA . LYS A 1 300 ? -5.276 17.110 14.179 1.00 83.06 300 LYS A CA 1
ATOM 2300 C C . LYS A 1 300 ? -6.500 16.224 14.389 1.00 83.06 300 LYS A C 1
ATOM 2302 O O . LYS A 1 300 ? -6.974 16.111 15.513 1.00 83.06 300 LYS A O 1
ATOM 2307 N N . ASP A 1 301 ? -7.033 15.659 13.312 1.00 83.38 301 ASP A N 1
ATOM 2308 C CA . ASP A 1 301 ? -8.362 15.048 13.316 1.00 83.38 301 ASP A CA 1
ATOM 2309 C C . ASP A 1 301 ? -8.326 13.517 13.424 1.00 83.38 301 ASP A C 1
ATOM 2311 O O . ASP A 1 301 ? -9.378 12.900 13.594 1.00 83.38 301 ASP A O 1
ATOM 2315 N N . ALA A 1 302 ? -7.150 12.897 13.283 1.00 87.19 302 ALA A N 1
ATOM 2316 C CA . ALA A 1 302 ? -6.993 11.448 13.381 1.00 87.19 302 ALA A CA 1
ATOM 2317 C C . ALA A 1 302 ? -5.869 11.062 14.341 1.00 87.19 302 ALA A C 1
ATOM 2319 O O . ALA A 1 302 ? -6.143 10.442 15.361 1.00 87.19 302 ALA A O 1
ATOM 2320 N N . ILE A 1 303 ? -4.625 11.467 14.070 1.00 88.88 303 ILE A N 1
ATOM 2321 C CA . ILE A 1 303 ? -3.466 10.991 14.841 1.00 88.88 303 ILE A CA 1
ATOM 2322 C C . ILE A 1 303 ? -3.574 11.414 16.310 1.00 88.88 303 ILE A C 1
ATOM 2324 O O . ILE A 1 303 ? -3.545 10.557 17.190 1.00 88.88 303 ILE A O 1
ATOM 2328 N N . ALA A 1 304 ? -3.732 12.709 16.596 1.00 86.50 304 ALA A N 1
ATOM 2329 C CA . ALA A 1 304 ? -3.737 13.183 17.977 1.00 86.50 304 ALA A CA 1
ATOM 2330 C C . ALA A 1 304 ? -4.935 12.666 18.805 1.00 86.50 304 ALA A C 1
ATOM 2332 O O . ALA A 1 304 ? -4.703 12.162 19.907 1.00 86.50 304 ALA A O 1
ATOM 2333 N N . PRO A 1 305 ? -6.190 12.703 18.306 1.00 85.50 305 PRO A N 1
ATOM 2334 C CA . PRO A 1 305 ? -7.340 12.179 19.046 1.00 85.50 305 PRO A CA 1
ATOM 2335 C C . PRO A 1 305 ? -7.306 10.656 19.218 1.00 85.50 305 PRO A C 1
ATOM 2337 O O . PRO A 1 305 ? -7.717 10.149 20.260 1.00 85.50 305 PRO A O 1
ATOM 2340 N N . ASN A 1 306 ? -6.776 9.924 18.231 1.00 89.00 306 ASN A N 1
ATOM 2341 C CA . ASN A 1 306 ? -6.701 8.465 18.276 1.00 89.00 306 ASN A CA 1
ATOM 2342 C C . ASN A 1 306 ? -5.404 7.947 18.933 1.00 89.00 306 ASN A C 1
ATOM 2344 O O . ASN A 1 306 ? -5.098 6.765 18.812 1.00 89.00 306 ASN A O 1
ATOM 2348 N N . GLY A 1 307 ? -4.607 8.792 19.593 1.00 87.56 307 GLY A N 1
ATOM 2349 C CA . GLY A 1 307 ? -3.387 8.345 20.276 1.00 87.56 307 GLY A CA 1
ATOM 2350 C C . GLY A 1 307 ? -2.309 7.773 19.347 1.00 87.56 307 GLY A C 1
ATOM 2351 O O . GLY A 1 307 ? -1.584 6.876 19.756 1.00 87.56 307 GLY A O 1
ATOM 2352 N N . GLY A 1 308 ? -2.216 8.261 18.109 1.00 90.12 308 GLY A N 1
ATOM 2353 C CA . GLY A 1 308 ? -1.233 7.815 17.118 1.00 90.12 308 GLY A CA 1
ATOM 2354 C C . GLY A 1 308 ? -1.834 7.104 15.907 1.00 90.12 308 GLY A C 1
ATOM 2355 O O . GLY A 1 308 ? -1.173 7.008 14.874 1.00 90.12 308 GLY A O 1
ATOM 2356 N N . PHE A 1 309 ? -3.082 6.637 16.011 1.00 93.44 309 PHE A N 1
ATOM 2357 C CA . PHE A 1 309 ? -3.705 5.770 15.012 1.00 93.44 309 PHE A CA 1
ATOM 2358 C C . PHE A 1 309 ? -4.355 6.515 13.835 1.00 93.44 309 PHE A C 1
ATOM 2360 O O . PHE A 1 309 ? -5.155 7.439 14.022 1.00 93.44 309 PHE A O 1
ATOM 2367 N N . PHE A 1 310 ? -4.111 6.050 12.607 1.00 93.50 310 PHE A N 1
ATOM 2368 C CA . PHE A 1 310 ? -4.799 6.544 11.412 1.00 93.50 310 PHE A CA 1
ATOM 2369 C C . PHE A 1 310 ? -5.212 5.441 10.423 1.00 93.50 310 PHE A C 1
ATOM 2371 O O . PHE A 1 310 ? -4.564 4.406 10.269 1.00 93.50 310 PHE A O 1
ATOM 2378 N N . MET A 1 311 ? -6.290 5.704 9.678 1.00 94.00 311 MET A N 1
ATOM 2379 C CA . MET A 1 311 ? -6.797 4.817 8.626 1.00 94.00 311 MET A CA 1
ATOM 2380 C C . MET A 1 311 ? -7.057 5.615 7.348 1.00 94.00 311 MET A C 1
ATOM 2382 O O . MET A 1 311 ? -8.057 6.336 7.256 1.00 94.00 311 MET A O 1
ATOM 2386 N N . LEU A 1 312 ? -6.178 5.468 6.357 1.00 93.12 312 LEU A N 1
ATOM 2387 C CA . LEU A 1 312 ? -6.316 6.112 5.055 1.00 93.12 312 LEU A CA 1
ATOM 2388 C C . LEU A 1 312 ? -6.792 5.099 4.014 1.00 93.12 312 LEU A C 1
ATOM 2390 O O . LEU A 1 312 ? -6.191 4.039 3.853 1.00 93.12 312 LEU A O 1
ATOM 2394 N N . ALA A 1 313 ? -7.867 5.419 3.296 1.00 92.81 313 ALA A N 1
ATOM 2395 C CA . ALA A 1 313 ? -8.408 4.537 2.267 1.00 92.81 313 ALA A CA 1
ATOM 2396 C C . ALA A 1 313 ? -9.089 5.328 1.146 1.00 92.81 313 ALA A C 1
ATOM 2398 O O . ALA A 1 313 ? -9.996 6.116 1.414 1.00 92.81 313 ALA A O 1
ATOM 2399 N N . SER A 1 314 ? -8.693 5.095 -0.106 1.00 88.19 314 SER A N 1
ATOM 2400 C CA . SER A 1 314 ? -9.297 5.749 -1.274 1.00 88.19 314 SER A CA 1
ATOM 2401 C C . SER A 1 314 ? -9.243 4.877 -2.528 1.00 88.19 314 SER A C 1
ATOM 2403 O O . SER A 1 314 ? -8.311 4.099 -2.718 1.00 88.19 314 SER A O 1
ATOM 2405 N N . ASP A 1 315 ? -10.245 5.012 -3.392 1.00 80.38 315 ASP A N 1
ATOM 2406 C CA . ASP A 1 315 ? -10.288 4.464 -4.754 1.00 80.38 315 ASP A CA 1
ATOM 2407 C C . ASP A 1 315 ? -9.750 5.447 -5.816 1.00 80.38 315 ASP A C 1
ATOM 2409 O O . ASP A 1 315 ? -9.761 5.168 -7.025 1.00 80.38 315 ASP A O 1
ATOM 2413 N N . GLU A 1 316 ? -9.218 6.582 -5.362 1.00 77.19 316 GLU A N 1
ATOM 2414 C CA . GLU A 1 316 ? -8.646 7.635 -6.187 1.00 77.19 316 GLU A CA 1
ATOM 2415 C C . GLU A 1 316 ? -7.194 7.941 -5.821 1.00 77.19 316 GLU A C 1
ATOM 2417 O O . GLU A 1 316 ? -6.747 7.802 -4.680 1.00 77.19 316 GLU A O 1
ATOM 2422 N N . ARG A 1 317 ? -6.464 8.469 -6.810 1.00 69.94 317 ARG A N 1
ATOM 2423 C CA . ARG A 1 317 ? -5.098 8.972 -6.618 1.00 69.94 317 ARG A CA 1
ATOM 2424 C C . ARG A 1 317 ? -5.055 10.221 -5.724 1.00 69.94 317 ARG A C 1
ATOM 2426 O O . ARG A 1 317 ? -4.013 10.519 -5.149 1.00 69.94 317 ARG A O 1
ATOM 2433 N N . GLY A 1 318 ? -6.176 10.939 -5.587 1.00 68.81 318 GLY A N 1
ATOM 2434 C CA . GLY A 1 318 ? -6.274 12.183 -4.818 1.00 68.81 318 GLY A CA 1
ATOM 2435 C C . GLY A 1 318 ? -5.810 12.050 -3.366 1.00 68.81 318 GLY A C 1
ATOM 2436 O O . GLY A 1 318 ? -5.131 12.943 -2.875 1.00 68.81 318 GLY A O 1
ATOM 2437 N N . LEU A 1 319 ? -6.061 10.907 -2.718 1.00 74.81 319 LEU A N 1
ATOM 2438 C CA . LEU A 1 319 ? -5.584 10.644 -1.355 1.00 74.81 319 LEU A CA 1
ATOM 2439 C C . LEU A 1 319 ? -4.058 10.729 -1.255 1.00 74.81 319 LEU A C 1
ATOM 2441 O O . LEU A 1 319 ? -3.540 11.387 -0.359 1.00 74.81 319 LEU A O 1
ATOM 2445 N N . LEU A 1 320 ? -3.348 10.088 -2.187 1.00 72.56 320 LEU A N 1
ATOM 2446 C CA . LEU A 1 320 ? -1.885 10.098 -2.219 1.00 72.56 320 LEU A CA 1
ATOM 2447 C C . LEU A 1 320 ? -1.380 11.518 -2.466 1.00 72.56 320 LEU A C 1
ATOM 2449 O O . LEU A 1 320 ? -0.438 11.962 -1.823 1.00 72.56 320 LEU A O 1
ATOM 2453 N N . ASN A 1 321 ? -2.047 12.263 -3.346 1.00 69.81 321 ASN A N 1
ATOM 2454 C CA . ASN A 1 321 ? -1.655 13.635 -3.630 1.00 69.81 321 ASN A CA 1
ATOM 2455 C C . ASN A 1 321 ? -1.890 14.595 -2.459 1.00 69.81 321 ASN A C 1
ATOM 2457 O O . ASN A 1 321 ? -1.088 15.507 -2.265 1.00 69.81 321 ASN A O 1
ATOM 2461 N N . SER A 1 322 ? -2.964 14.409 -1.692 1.00 68.50 322 SER A N 1
ATOM 2462 C CA . SER A 1 322 ? -3.267 15.239 -0.525 1.00 68.50 322 SER A CA 1
ATOM 2463 C C . SER A 1 322 ? -2.371 14.884 0.662 1.00 68.50 322 SER A C 1
ATOM 2465 O O . SER A 1 322 ? -1.793 15.774 1.279 1.00 68.50 322 SER A O 1
ATOM 2467 N N . VAL A 1 323 ? -2.195 13.589 0.945 1.00 65.94 323 VAL A N 1
ATOM 2468 C CA . VAL A 1 323 ? -1.418 13.100 2.098 1.00 65.94 323 VAL A CA 1
ATOM 2469 C C . VAL A 1 323 ? 0.084 13.254 1.871 1.00 65.94 323 VAL A C 1
ATOM 2471 O O . VAL A 1 323 ? 0.808 13.603 2.797 1.00 65.94 323 VAL A O 1
ATOM 2474 N N . PHE A 1 324 ? 0.559 13.051 0.641 1.00 67.88 324 PHE A N 1
ATOM 2475 C CA . PHE A 1 324 ? 1.966 13.247 0.272 1.00 67.88 324 PHE A CA 1
ATOM 2476 C C . PHE A 1 324 ? 2.230 14.620 -0.350 1.00 67.88 324 PHE A C 1
ATOM 2478 O O . PHE A 1 324 ? 3.330 14.870 -0.833 1.00 67.88 324 PHE A O 1
ATOM 2485 N N . GLY A 1 325 ? 1.230 15.511 -0.347 1.00 59.75 325 GLY A N 1
ATOM 2486 C CA . GLY A 1 325 ? 1.327 16.902 -0.793 1.00 59.75 325 GLY A CA 1
ATOM 2487 C C . GLY A 1 325 ? 1.772 17.104 -2.248 1.00 59.75 325 GLY A C 1
ATOM 2488 O O . GLY A 1 325 ? 2.194 18.199 -2.609 1.00 59.75 325 GLY A O 1
ATOM 2489 N N . LEU A 1 326 ? 1.620 16.095 -3.115 1.00 56.72 326 LEU A N 1
ATOM 2490 C CA . LEU A 1 326 ? 1.933 16.177 -4.551 1.00 56.72 326 LEU A CA 1
ATOM 2491 C C . LEU A 1 326 ? 1.080 17.216 -5.299 1.00 56.72 326 LEU A C 1
ATOM 2493 O O . LEU A 1 326 ? 1.466 17.675 -6.372 1.00 56.72 326 LEU A O 1
ATOM 2497 N N . SER A 1 327 ? -0.081 17.585 -4.749 1.00 48.78 327 SER A N 1
ATOM 2498 C CA . SER A 1 327 ? -0.964 18.616 -5.312 1.00 48.78 327 SER A CA 1
ATOM 2499 C C . SER A 1 327 ? -0.590 20.047 -4.911 1.00 48.78 327 SER A C 1
ATOM 2501 O O . SER A 1 327 ? -1.085 20.990 -5.528 1.00 48.78 327 SER A O 1
ATOM 2503 N N . TYR A 1 328 ? 0.267 20.240 -3.905 1.00 45.38 328 TYR A N 1
ATOM 2504 C CA . TYR A 1 328 ? 0.488 21.543 -3.279 1.00 45.38 328 TYR A CA 1
ATOM 2505 C C . TYR A 1 328 ? 1.878 22.102 -3.605 1.00 45.38 328 TYR A C 1
ATOM 2507 O O . TYR A 1 328 ? 2.799 22.040 -2.803 1.00 45.38 328 TYR A O 1
ATOM 2515 N N . GLY A 1 329 ? 1.998 22.713 -4.788 1.00 39.75 329 GLY A N 1
ATOM 2516 C CA . GLY A 1 329 ? 3.072 23.655 -5.125 1.00 39.75 329 GLY A CA 1
ATOM 2517 C C . GLY A 1 329 ? 4.438 23.038 -5.454 1.00 39.75 329 GLY A C 1
ATOM 2518 O O . GLY A 1 329 ? 5.004 22.234 -4.721 1.00 39.75 329 GLY A O 1
ATOM 2519 N N . LYS A 1 330 ? 5.033 23.479 -6.569 1.00 38.56 330 LYS A N 1
ATOM 2520 C CA . LYS A 1 330 ? 6.429 23.170 -6.908 1.00 38.56 330 LYS A CA 1
ATOM 2521 C C . LYS A 1 330 ? 7.364 23.732 -5.824 1.00 38.56 330 LYS A C 1
ATOM 2523 O O . LYS A 1 330 ? 7.627 24.929 -5.825 1.00 38.56 330 LYS A O 1
ATOM 2528 N N . GLY A 1 331 ? 7.901 22.868 -4.961 1.00 43.72 331 GLY A N 1
ATOM 2529 C CA . GLY A 1 331 ? 9.121 23.154 -4.194 1.00 43.72 331 GLY A CA 1
ATOM 2530 C C . GLY A 1 331 ? 9.019 23.191 -2.667 1.00 43.72 331 GLY A C 1
ATOM 2531 O O . GLY A 1 331 ? 10.037 23.464 -2.038 1.00 43.72 331 GLY A O 1
ATOM 2532 N N . VAL A 1 332 ? 7.866 22.901 -2.053 1.00 43.56 332 VAL A N 1
ATOM 2533 C CA . VAL A 1 332 ? 7.786 22.755 -0.586 1.00 43.56 332 VAL A CA 1
ATOM 2534 C C . VAL A 1 332 ? 7.894 21.276 -0.226 1.00 43.56 332 VAL A C 1
ATOM 2536 O O . VAL A 1 332 ? 7.074 20.468 -0.654 1.00 43.56 332 VAL A O 1
ATOM 2539 N N . ALA A 1 333 ? 8.928 20.911 0.535 1.00 49.66 333 ALA A N 1
ATOM 2540 C CA . ALA A 1 333 ? 9.090 19.557 1.050 1.00 49.66 333 ALA A CA 1
ATOM 2541 C C . ALA A 1 333 ? 7.915 19.217 1.980 1.00 49.66 333 ALA A C 1
ATOM 2543 O O . ALA A 1 333 ? 7.659 19.923 2.956 1.00 49.66 333 ALA A O 1
ATOM 2544 N N . VAL A 1 334 ? 7.188 18.151 1.657 1.00 58.41 334 VAL A N 1
ATOM 2545 C CA . VAL A 1 334 ? 6.022 17.704 2.423 1.00 58.41 334 VAL A CA 1
ATOM 2546 C C . VAL A 1 334 ? 6.498 16.835 3.581 1.00 58.41 334 VAL A C 1
ATOM 2548 O O . VAL A 1 334 ? 7.330 15.949 3.393 1.00 58.41 334 VAL A O 1
ATOM 2551 N N . ASN A 1 335 ? 5.970 17.071 4.783 1.00 65.38 335 ASN A N 1
ATOM 2552 C CA . ASN A 1 335 ? 6.289 16.245 5.942 1.00 65.38 335 ASN A CA 1
ATOM 2553 C C . ASN A 1 335 ? 5.564 14.890 5.837 1.00 65.38 335 ASN A C 1
ATOM 2555 O O . ASN A 1 335 ? 4.378 14.784 6.145 1.00 65.38 335 ASN A O 1
ATOM 2559 N N . MET A 1 336 ? 6.294 13.864 5.392 1.00 71.19 336 MET A N 1
ATOM 2560 C CA . MET A 1 336 ? 5.819 12.479 5.290 1.00 71.19 336 MET A CA 1
ATOM 2561 C C . MET A 1 336 ? 6.136 11.643 6.540 1.00 71.19 336 MET A C 1
ATOM 2563 O O . MET A 1 336 ? 5.877 10.441 6.541 1.00 71.19 336 MET A O 1
ATOM 2567 N N . ASP A 1 337 ? 6.680 12.239 7.607 1.00 78.06 337 ASP A N 1
ATOM 2568 C CA . ASP A 1 337 ? 7.210 11.493 8.756 1.00 78.06 337 ASP A CA 1
ATOM 2569 C C . ASP A 1 337 ? 6.141 10.647 9.445 1.00 78.06 337 ASP A C 1
ATOM 2571 O O . ASP A 1 337 ? 6.426 9.526 9.857 1.00 78.06 337 ASP A O 1
ATOM 2575 N N . ALA A 1 338 ? 4.902 11.142 9.526 1.00 81.44 338 ALA A N 1
ATOM 2576 C CA . ALA A 1 338 ? 3.791 10.388 10.102 1.00 81.44 338 ALA A CA 1
ATOM 2577 C C . ALA A 1 338 ? 3.479 9.113 9.295 1.00 81.44 338 ALA A C 1
ATOM 2579 O O . ALA A 1 338 ? 3.243 8.060 9.878 1.00 81.44 338 ALA A O 1
ATOM 2580 N N . ALA A 1 339 ? 3.536 9.175 7.960 1.00 84.38 339 ALA A N 1
ATOM 2581 C CA . ALA A 1 339 ? 3.369 8.002 7.100 1.00 84.38 339 ALA A CA 1
ATOM 2582 C C . ALA A 1 339 ? 4.619 7.101 7.102 1.00 84.38 339 ALA A C 1
ATOM 2584 O O . ALA A 1 339 ? 4.517 5.886 7.018 1.00 84.38 339 ALA A O 1
ATOM 2585 N N . LEU A 1 340 ? 5.825 7.653 7.226 1.00 87.44 340 LEU A N 1
ATOM 2586 C CA . LEU A 1 340 ? 7.045 6.843 7.284 1.00 87.44 340 LEU A CA 1
ATOM 2587 C C . LEU A 1 340 ? 7.141 6.038 8.587 1.00 87.44 340 LEU A C 1
ATOM 2589 O O . LEU A 1 340 ? 7.427 4.839 8.541 1.00 87.44 340 LEU A O 1
ATOM 2593 N N . LYS A 1 341 ? 6.881 6.700 9.721 1.00 89.81 341 LYS A N 1
ATOM 2594 C CA . LYS A 1 341 ? 6.912 6.129 11.077 1.00 89.81 341 LYS A CA 1
ATOM 2595 C C . LYS A 1 341 ? 5.657 5.323 11.399 1.00 89.81 341 LYS A C 1
ATOM 2597 O O . LYS A 1 341 ? 5.718 4.343 12.129 1.00 89.81 341 LYS A O 1
ATOM 2602 N N . GLY A 1 342 ? 4.530 5.678 10.781 1.00 91.75 342 GLY A N 1
ATOM 2603 C CA . GLY A 1 342 ? 3.268 4.952 10.899 1.00 91.75 342 GLY A CA 1
ATOM 2604 C C . GLY A 1 342 ? 3.343 3.490 10.464 1.00 91.75 342 GLY A C 1
ATOM 2605 O O . GLY A 1 342 ? 2.501 2.684 10.857 1.00 91.75 342 GLY A O 1
ATOM 2606 N N . PHE A 1 343 ? 4.335 3.144 9.643 1.00 93.81 343 PHE A N 1
ATOM 2607 C CA . PHE A 1 343 ? 4.543 1.777 9.196 1.00 93.81 343 PHE A CA 1
ATOM 2608 C C . PHE A 1 343 ? 5.160 0.890 10.282 1.00 93.81 343 PHE A C 1
ATOM 2610 O O . PHE A 1 343 ? 4.744 -0.252 10.416 1.00 93.81 343 PHE A O 1
ATOM 2617 N N . ASP A 1 344 ? 6.149 1.356 11.037 1.00 91.94 344 ASP A N 1
ATOM 2618 C CA . ASP A 1 344 ? 6.863 0.546 12.034 1.00 91.94 344 ASP A CA 1
ATOM 2619 C C . ASP A 1 344 ? 6.515 0.899 13.485 1.00 91.94 344 ASP A C 1
ATOM 2621 O O . ASP A 1 344 ? 7.000 0.227 14.388 1.00 91.94 344 ASP A O 1
ATOM 2625 N N . GLY A 1 345 ? 5.637 1.882 13.713 1.00 90.62 345 GLY A N 1
ATOM 2626 C CA . GLY A 1 345 ? 5.271 2.323 15.060 1.00 90.62 345 GLY A CA 1
ATOM 2627 C C . GLY A 1 345 ? 6.251 3.343 15.635 1.00 90.62 345 GLY A C 1
ATOM 2628 O O . GLY A 1 345 ? 6.404 3.447 16.845 1.00 90.62 345 GLY A O 1
ATOM 2629 N N . GLY A 1 346 ? 6.970 4.075 14.779 1.00 88.94 346 GLY A N 1
ATOM 2630 C CA . GLY A 1 346 ? 8.029 4.979 15.209 1.00 88.94 346 GLY A CA 1
ATOM 2631 C C . GLY A 1 346 ? 7.537 6.166 16.046 1.00 88.94 346 GLY A C 1
ATOM 2632 O O . GLY A 1 346 ? 6.453 6.717 15.829 1.00 88.94 346 GLY A O 1
ATOM 2633 N N . SER A 1 347 ? 8.399 6.626 16.958 1.00 86.50 347 SER A N 1
ATOM 2634 C CA . SER A 1 347 ? 8.161 7.825 17.770 1.00 86.50 347 SER A CA 1
ATOM 2635 C C . SER A 1 347 ? 8.034 9.080 16.900 1.00 86.50 347 SER A C 1
ATOM 2637 O O . SER A 1 347 ? 8.916 9.420 16.099 1.00 86.50 347 SER A O 1
ATOM 2639 N N . TYR A 1 348 ? 6.930 9.795 17.069 1.00 83.56 348 TYR A N 1
ATOM 2640 C CA . TYR A 1 348 ? 6.568 11.004 16.351 1.00 83.56 348 TYR A CA 1
ATOM 2641 C C . TYR A 1 348 ? 6.239 12.109 17.356 1.00 83.56 348 TYR A C 1
ATOM 2643 O O . TYR A 1 348 ? 5.128 12.205 17.870 1.00 83.56 348 TYR A O 1
ATOM 2651 N N . ALA A 1 349 ? 7.229 12.963 17.607 1.00 79.00 349 ALA A N 1
ATOM 2652 C CA . ALA A 1 349 ? 7.060 14.187 18.373 1.00 79.00 349 ALA A CA 1
ATOM 2653 C C . ALA A 1 349 ? 6.948 15.368 17.403 1.00 79.00 349 ALA A C 1
ATOM 2655 O O . ALA A 1 349 ? 7.909 15.739 16.724 1.00 79.00 349 ALA A O 1
ATOM 2656 N N . CYS A 1 350 ? 5.760 15.952 17.317 1.00 72.12 350 CYS A N 1
ATOM 2657 C CA . CYS A 1 350 ? 5.496 17.149 16.542 1.00 72.12 350 CYS A CA 1
ATOM 2658 C C . CYS A 1 350 ? 5.252 18.317 17.494 1.00 72.12 350 CYS A C 1
ATOM 2660 O O . CYS A 1 350 ? 4.306 18.299 18.275 1.00 72.12 350 CYS A O 1
ATOM 2662 N N . VAL A 1 351 ? 6.077 19.360 17.402 1.00 70.19 351 VAL A N 1
ATOM 2663 C CA . VAL A 1 351 ? 5.870 20.616 18.131 1.00 70.19 351 VAL A CA 1
ATOM 2664 C C . VAL A 1 351 ? 5.304 21.644 17.159 1.00 70.19 351 VAL A C 1
ATOM 2666 O O . VAL A 1 351 ? 5.866 21.882 16.089 1.00 70.19 351 VAL A O 1
ATOM 2669 N N . ARG A 1 352 ? 4.176 22.262 17.515 1.00 66.06 352 ARG A N 1
ATOM 2670 C CA . ARG A 1 352 ? 3.522 23.296 16.704 1.00 66.06 352 ARG A CA 1
ATOM 2671 C C . ARG A 1 352 ? 3.386 24.577 17.517 1.00 66.06 352 ARG A C 1
ATOM 2673 O O . ARG A 1 352 ? 2.995 24.543 18.675 1.00 66.06 352 ARG A O 1
ATOM 2680 N N . THR A 1 353 ? 3.670 25.714 16.887 1.00 53.09 353 THR A N 1
ATOM 2681 C CA . THR A 1 353 ? 3.627 27.034 17.538 1.00 53.09 353 THR A CA 1
ATOM 2682 C C . THR A 1 353 ? 2.200 27.496 17.848 1.00 53.09 353 THR A C 1
ATOM 2684 O O . THR A 1 353 ? 1.981 28.226 18.805 1.00 53.09 353 THR A O 1
ATOM 2687 N N . THR A 1 354 ? 1.222 27.090 17.034 1.00 53.69 354 THR A N 1
ATOM 2688 C CA . THR A 1 354 ? -0.159 27.606 17.076 1.00 53.69 354 THR A CA 1
ATOM 2689 C C . THR A 1 354 ? -1.181 26.628 17.654 1.00 53.69 354 THR A C 1
ATOM 2691 O O . THR A 1 354 ? -2.337 26.996 17.839 1.00 53.69 354 THR A O 1
ATOM 2694 N N . ARG A 1 355 ? -0.794 25.374 17.918 1.00 61.97 355 ARG A N 1
ATOM 2695 C CA . ARG A 1 355 ? -1.692 24.324 18.422 1.00 61.97 355 ARG A CA 1
ATOM 2696 C C . ARG A 1 355 ? -0.929 23.299 19.253 1.00 61.97 355 ARG A C 1
ATOM 2698 O O . ARG A 1 355 ? 0.281 23.168 19.104 1.00 61.97 355 ARG A O 1
ATOM 2705 N N . ARG A 1 356 ? -1.647 22.532 20.078 1.00 62.81 356 ARG A N 1
ATOM 2706 C CA . ARG A 1 356 ? -1.071 21.383 20.787 1.00 62.81 356 ARG A CA 1
ATOM 2707 C C . ARG A 1 356 ? -0.628 20.348 19.750 1.00 62.81 356 ARG A C 1
ATOM 2709 O O . ARG A 1 356 ? -1.439 19.908 18.939 1.00 62.81 356 ARG A O 1
ATOM 2716 N N . GLY A 1 357 ? 0.666 20.050 19.734 1.00 70.62 357 GLY A N 1
ATOM 2717 C CA . GLY A 1 357 ? 1.230 19.003 18.893 1.00 70.62 357 GLY A CA 1
ATOM 2718 C C . GLY A 1 357 ? 0.972 17.607 19.461 1.00 70.62 357 GLY A C 1
ATOM 2719 O O . GLY A 1 357 ? 0.338 17.464 20.510 1.00 70.62 357 GLY A O 1
ATOM 2720 N N . PHE A 1 358 ? 1.460 16.586 18.764 1.00 81.38 358 PHE A N 1
ATOM 2721 C CA . PHE A 1 358 ? 1.379 15.192 19.195 1.00 81.38 358 PHE A CA 1
ATOM 2722 C C . PHE A 1 358 ? 2.755 14.691 19.627 1.00 81.38 358 PHE A C 1
ATOM 2724 O O . PHE A 1 358 ? 3.745 14.992 18.965 1.00 81.38 358 PHE A O 1
ATOM 2731 N N . ASP A 1 359 ? 2.801 13.923 20.709 1.00 85.62 359 ASP A N 1
ATOM 2732 C CA . ASP A 1 359 ? 3.995 13.223 21.172 1.00 85.62 359 ASP A CA 1
ATOM 2733 C C . ASP A 1 359 ? 3.599 11.791 21.539 1.00 85.62 359 ASP A C 1
ATOM 2735 O O . ASP A 1 359 ? 2.741 11.580 22.400 1.00 85.62 359 ASP A O 1
ATOM 2739 N N . GLY A 1 360 ? 4.154 10.823 20.815 1.00 87.69 360 GLY A N 1
ATOM 2740 C CA . GLY A 1 360 ? 3.837 9.409 20.963 1.00 87.69 360 GLY A CA 1
ATOM 2741 C C . GLY A 1 360 ? 4.242 8.590 19.742 1.00 87.69 360 GLY A C 1
ATOM 2742 O O . GLY A 1 360 ? 4.897 9.080 18.823 1.00 87.69 360 GLY A O 1
ATOM 2743 N N . GLU A 1 361 ? 3.842 7.327 19.722 1.00 93.00 361 GLU A N 1
ATOM 2744 C CA . GLU A 1 361 ? 4.056 6.423 18.591 1.00 93.00 361 GLU A CA 1
ATOM 2745 C C . GLU A 1 361 ? 2.921 6.585 17.583 1.00 93.00 361 GLU A C 1
ATOM 2747 O O . GLU A 1 361 ? 1.745 6.599 17.948 1.00 93.00 361 GLU A O 1
ATOM 2752 N N . VAL A 1 362 ? 3.265 6.728 16.304 1.00 93.12 362 VAL A N 1
ATOM 2753 C CA . VAL A 1 362 ? 2.273 6.815 15.228 1.00 93.12 362 VAL A CA 1
ATOM 2754 C C . VAL A 1 362 ? 2.177 5.472 14.539 1.00 93.12 362 VAL A C 1
ATOM 2756 O O . VAL A 1 362 ? 3.192 4.848 14.239 1.00 93.12 362 VAL A O 1
ATOM 2759 N N . HIS A 1 363 ? 0.954 5.043 14.243 1.00 95.12 363 HIS A N 1
ATOM 2760 C CA . HIS A 1 363 ? 0.711 3.819 13.499 1.00 95.12 363 HIS A CA 1
ATOM 2761 C C . HIS A 1 363 ? -0.560 3.907 12.663 1.00 95.12 363 HIS A C 1
ATOM 2763 O O . HIS A 1 363 ? -1.486 4.655 12.966 1.00 95.12 363 HIS A O 1
ATOM 2769 N N . GLY A 1 364 ? -0.613 3.172 11.560 1.00 92.94 364 GLY A N 1
ATOM 2770 C CA . GLY A 1 364 ? -1.793 3.217 10.714 1.00 92.94 364 GLY A CA 1
ATOM 2771 C C . GLY A 1 364 ? -1.631 2.492 9.399 1.00 92.94 364 GLY A C 1
ATOM 2772 O O . GLY A 1 364 ? -0.639 1.813 9.152 1.00 92.94 364 GLY A O 1
ATOM 2773 N N . SER A 1 365 ? -2.632 2.643 8.542 1.00 95.12 365 SER A N 1
ATOM 2774 C CA . SER A 1 365 ? -2.712 1.966 7.244 1.00 95.12 365 SER A CA 1
ATOM 2775 C C . SER A 1 365 ? -2.977 2.955 6.113 1.00 95.12 365 SER A C 1
ATOM 2777 O O . SER A 1 365 ? -3.612 3.996 6.315 1.00 95.12 365 SER A O 1
ATOM 2779 N N . ILE A 1 366 ? -2.488 2.619 4.916 1.00 93.88 366 ILE A N 1
ATOM 2780 C CA . ILE A 1 366 ? -2.686 3.407 3.695 1.00 93.88 366 ILE A CA 1
ATOM 2781 C C . ILE A 1 366 ? -3.126 2.477 2.575 1.00 93.88 366 ILE A C 1
ATOM 2783 O O . ILE A 1 366 ? -2.329 1.705 2.053 1.00 93.88 366 ILE A O 1
ATOM 2787 N N . ILE A 1 367 ? -4.394 2.558 2.188 1.00 94.81 367 ILE A N 1
ATOM 2788 C CA . ILE A 1 367 ? -4.971 1.717 1.143 1.00 94.81 367 ILE A CA 1
ATOM 2789 C C . ILE A 1 367 ? -5.377 2.589 -0.039 1.00 94.81 367 ILE A C 1
ATOM 2791 O O . ILE A 1 367 ? -6.194 3.502 0.089 1.00 94.81 367 ILE A O 1
ATOM 2795 N N . CYS A 1 368 ? -4.831 2.289 -1.212 1.00 91.94 368 CYS A N 1
ATOM 2796 C CA . CYS A 1 368 ? -5.133 3.007 -2.438 1.00 91.94 368 CYS A CA 1
ATOM 2797 C C . CYS A 1 368 ? -5.513 2.033 -3.556 1.00 91.94 368 CYS A C 1
ATOM 2799 O O . CYS A 1 368 ? -4.674 1.275 -4.042 1.00 91.94 368 CYS A O 1
ATOM 2801 N N . PHE A 1 369 ? -6.778 2.068 -3.981 1.00 92.38 369 PHE A N 1
ATOM 2802 C CA . PHE A 1 369 ? -7.264 1.317 -5.137 1.00 92.38 369 PHE A CA 1
ATOM 2803 C C . PHE A 1 369 ? -7.439 2.236 -6.351 1.00 92.38 369 PHE A C 1
ATOM 2805 O O . PHE A 1 369 ? -8.550 2.535 -6.798 1.00 92.38 369 PHE A O 1
ATOM 2812 N N . ALA A 1 370 ? -6.329 2.749 -6.866 1.00 86.44 370 ALA A N 1
ATOM 2813 C CA . ALA A 1 370 ? -6.336 3.836 -7.832 1.00 86.44 370 ALA A CA 1
ATOM 2814 C C . ALA A 1 370 ? -6.186 3.367 -9.289 1.00 86.44 370 ALA A C 1
ATOM 2816 O O . ALA A 1 370 ? -6.265 2.186 -9.621 1.00 86.44 370 ALA A O 1
ATOM 2817 N N . GLN A 1 371 ? -6.144 4.342 -10.193 1.00 86.19 371 GLN A N 1
ATOM 2818 C CA . GLN A 1 371 ? -5.948 4.125 -11.626 1.00 86.19 371 GLN A CA 1
ATOM 2819 C C . GLN A 1 371 ? -4.462 3.867 -11.941 1.00 86.19 371 GLN A C 1
ATOM 2821 O O . GLN A 1 371 ? -3.608 4.235 -11.127 1.00 86.19 371 GLN A O 1
ATOM 2826 N N . PRO A 1 372 ? -4.141 3.286 -13.113 1.00 84.75 372 PRO A N 1
ATOM 2827 C CA . PRO A 1 372 ? -2.760 3.171 -13.576 1.00 84.75 372 PRO A CA 1
ATOM 2828 C C . PRO A 1 372 ? -2.019 4.515 -13.521 1.00 84.75 372 PRO A C 1
ATOM 2830 O O . PRO A 1 372 ? -2.593 5.552 -13.858 1.00 84.75 372 PRO A O 1
ATOM 2833 N N . GLY A 1 373 ? -0.761 4.504 -13.080 1.00 79.88 373 GLY A N 1
ATOM 2834 C CA . GLY A 1 373 ? 0.042 5.714 -12.865 1.00 79.88 373 GLY A CA 1
ATOM 2835 C C . GLY A 1 373 ? 0.118 6.155 -11.399 1.00 79.88 373 GLY A C 1
ATOM 2836 O O . GLY A 1 373 ? 0.726 7.181 -11.087 1.00 79.88 373 GLY A O 1
ATOM 2837 N N . SER A 1 374 ? -0.532 5.427 -10.491 1.00 81.88 374 SER A N 1
ATOM 2838 C CA . SER A 1 374 ? -0.516 5.718 -9.054 1.00 81.88 374 SER A CA 1
ATOM 2839 C C . SER A 1 374 ? 0.729 5.157 -8.383 1.00 81.88 374 SER A C 1
ATOM 2841 O O . SER A 1 374 ? 1.279 5.810 -7.501 1.00 81.88 374 SER A O 1
ATOM 2843 N N . ILE A 1 375 ? 1.216 3.997 -8.830 1.00 83.38 375 ILE A N 1
ATOM 2844 C CA . ILE A 1 375 ? 2.473 3.420 -8.337 1.00 83.38 375 ILE A CA 1
ATOM 2845 C C . ILE A 1 375 ? 3.641 4.356 -8.677 1.00 83.38 375 ILE A C 1
ATOM 2847 O O . ILE A 1 375 ? 4.442 4.687 -7.807 1.00 83.38 375 ILE A O 1
ATOM 2851 N N . GLU A 1 376 ? 3.695 4.875 -9.905 1.00 80.25 376 GLU A N 1
ATOM 2852 C CA . GLU A 1 376 ? 4.688 5.864 -10.332 1.00 80.25 376 GLU A CA 1
ATOM 2853 C C . GLU A 1 376 ? 4.616 7.132 -9.486 1.00 80.25 376 GLU A C 1
ATOM 2855 O O . GLU A 1 376 ? 5.652 7.660 -9.087 1.00 80.25 376 GLU A O 1
ATOM 2860 N N . ALA A 1 377 ? 3.406 7.602 -9.176 1.00 78.88 377 ALA A N 1
ATOM 2861 C CA . ALA A 1 377 ? 3.219 8.759 -8.312 1.00 78.88 377 ALA A CA 1
ATOM 2862 C C . ALA A 1 377 ? 3.765 8.504 -6.897 1.00 78.88 377 ALA A C 1
ATOM 2864 O O . ALA A 1 377 ? 4.434 9.377 -6.355 1.00 78.88 377 ALA A O 1
ATOM 2865 N N . ILE A 1 378 ? 3.555 7.311 -6.322 1.00 81.69 378 ILE A N 1
ATOM 2866 C CA . ILE A 1 378 ? 4.125 6.928 -5.015 1.00 81.69 378 ILE A CA 1
ATOM 2867 C C . ILE A 1 378 ? 5.654 6.894 -5.078 1.00 81.69 378 ILE A C 1
ATOM 2869 O O . ILE A 1 378 ? 6.314 7.410 -4.179 1.00 81.69 378 ILE A O 1
ATOM 2873 N N . ILE A 1 379 ? 6.233 6.325 -6.137 1.00 79.94 379 ILE A N 1
ATOM 2874 C CA . ILE A 1 379 ? 7.691 6.267 -6.319 1.00 79.94 379 ILE A CA 1
ATOM 2875 C C . ILE A 1 379 ? 8.277 7.679 -6.422 1.00 79.94 379 ILE A C 1
ATOM 2877 O O . ILE A 1 379 ? 9.254 8.000 -5.743 1.00 79.94 379 ILE A O 1
ATOM 2881 N N . GLN A 1 380 ? 7.661 8.539 -7.236 1.00 77.00 380 GLN A N 1
ATOM 2882 C CA . GLN A 1 380 ? 8.078 9.931 -7.403 1.00 77.00 380 GLN A CA 1
ATOM 2883 C C . GLN A 1 380 ? 7.945 10.723 -6.099 1.00 77.00 380 GLN A C 1
ATOM 2885 O O . GLN A 1 380 ? 8.858 11.469 -5.753 1.00 77.00 380 GLN A O 1
ATOM 2890 N N . ALA A 1 381 ? 6.849 10.526 -5.360 1.00 72.94 381 ALA A N 1
ATOM 2891 C CA . ALA A 1 381 ? 6.617 11.144 -4.056 1.00 72.94 381 ALA A CA 1
ATOM 2892 C C . ALA A 1 381 ? 7.637 10.698 -3.013 1.00 72.94 381 ALA A C 1
ATOM 2894 O O . ALA A 1 381 ? 8.119 11.510 -2.230 1.00 72.94 381 ALA A O 1
ATOM 2895 N N . SER A 1 382 ? 7.969 9.405 -3.020 1.00 76.75 382 SER A N 1
ATOM 2896 C CA . SER A 1 382 ? 8.921 8.813 -2.091 1.00 76.75 382 SER A CA 1
ATOM 2897 C C . SER A 1 382 ? 10.288 9.474 -2.220 1.00 76.75 382 SER A C 1
ATOM 2899 O O . SER A 1 382 ? 10.927 9.717 -1.204 1.00 76.75 382 SER A O 1
ATOM 2901 N N . GLY A 1 383 ? 10.759 9.784 -3.434 1.00 68.81 383 GLY A N 1
ATOM 2902 C CA . GLY A 1 383 ? 11.999 10.550 -3.631 1.00 68.81 383 GLY A CA 1
ATOM 2903 C C . GLY A 1 383 ? 13.247 9.951 -2.955 1.00 68.81 383 GLY A C 1
ATOM 2904 O O . GLY A 1 383 ? 14.202 10.675 -2.692 1.00 68.81 383 GLY A O 1
ATOM 2905 N N . GLY A 1 384 ? 13.237 8.648 -2.641 1.00 70.69 384 GLY A N 1
ATOM 2906 C CA . GLY A 1 384 ? 14.297 7.965 -1.887 1.00 70.69 384 GLY A CA 1
ATOM 2907 C C . GLY A 1 384 ? 14.196 8.059 -0.354 1.00 70.69 384 GLY A C 1
ATOM 2908 O O . GLY A 1 384 ? 15.142 7.685 0.327 1.00 70.69 384 GLY A O 1
ATOM 2909 N N . THR A 1 385 ? 13.078 8.536 0.204 1.00 74.94 385 THR A N 1
ATOM 2910 C CA . THR A 1 385 ? 12.799 8.565 1.664 1.00 74.94 385 THR A CA 1
ATOM 2911 C C . THR A 1 385 ? 12.452 7.195 2.255 1.00 74.94 385 THR A C 1
ATOM 2913 O O . THR A 1 385 ? 12.358 7.028 3.471 1.00 74.94 385 THR A O 1
ATOM 2916 N N . GLY A 1 386 ? 12.223 6.212 1.389 1.00 81.88 386 GLY A N 1
ATOM 2917 C CA . GLY A 1 386 ? 11.837 4.856 1.744 1.00 81.88 386 GLY A CA 1
ATOM 2918 C C . GLY A 1 386 ? 10.338 4.616 1.907 1.00 81.88 386 GLY A C 1
ATOM 2919 O O . GLY A 1 386 ? 9.916 3.551 2.360 1.00 81.88 386 GLY A O 1
ATOM 2920 N N . LEU A 1 387 ? 9.495 5.590 1.554 1.00 84.88 387 LEU A N 1
ATOM 2921 C CA . LEU A 1 387 ? 8.042 5.436 1.629 1.00 84.88 387 LEU A CA 1
ATOM 2922 C C . LEU A 1 387 ? 7.533 4.363 0.657 1.00 84.88 387 LEU A C 1
ATOM 2924 O O . LEU A 1 387 ? 6.764 3.493 1.053 1.00 84.88 387 LEU A O 1
ATOM 2928 N N . ALA A 1 388 ? 7.983 4.414 -0.598 1.00 86.88 388 ALA A N 1
ATOM 2929 C CA . ALA A 1 388 ? 7.591 3.486 -1.662 1.00 86.88 388 ALA A CA 1
ATOM 2930 C C . ALA A 1 388 ? 7.828 2.013 -1.283 1.00 86.88 388 ALA A C 1
ATOM 2932 O O . ALA A 1 388 ? 6.966 1.172 -1.517 1.00 86.88 388 ALA A O 1
ATOM 2933 N N . GLU A 1 389 ? 8.946 1.732 -0.616 1.00 89.75 389 GLU A N 1
ATOM 2934 C CA . GLU A 1 389 ? 9.372 0.388 -0.203 1.00 89.75 389 GLU A CA 1
ATOM 2935 C C . GLU A 1 389 ? 8.481 -0.238 0.886 1.00 89.75 389 GLU A C 1
ATOM 2937 O O . GLU A 1 389 ? 8.544 -1.439 1.133 1.00 89.75 389 GLU A O 1
ATOM 2942 N N . ARG A 1 390 ? 7.639 0.565 1.552 1.00 92.00 390 ARG A N 1
ATOM 2943 C CA . ARG A 1 390 ? 6.670 0.097 2.559 1.00 92.00 390 ARG A CA 1
ATOM 2944 C C . ARG A 1 390 ? 5.348 -0.359 1.940 1.00 92.00 390 ARG A C 1
ATOM 2946 O O . ARG A 1 390 ? 4.552 -1.000 2.627 1.00 92.00 390 ARG A O 1
ATOM 2953 N N . PHE A 1 391 ? 5.091 -0.021 0.676 1.00 92.88 391 PHE A N 1
ATOM 2954 C CA . PHE A 1 391 ? 3.855 -0.383 -0.009 1.00 92.88 391 PHE A CA 1
ATOM 2955 C C . PHE A 1 391 ? 3.948 -1.766 -0.655 1.00 92.88 391 PHE A C 1
ATOM 2957 O O . PHE A 1 391 ? 4.893 -2.077 -1.372 1.00 92.88 391 PHE A O 1
ATOM 2964 N N . LEU A 1 392 ? 2.896 -2.558 -0.478 1.00 93.19 392 LEU A N 1
ATOM 2965 C CA . LEU A 1 392 ? 2.629 -3.742 -1.281 1.00 93.19 392 LEU A CA 1
ATOM 2966 C C . LEU A 1 392 ? 1.944 -3.301 -2.578 1.00 93.19 392 LEU A C 1
ATOM 2968 O O . LEU A 1 392 ? 0.877 -2.676 -2.543 1.00 93.19 392 LEU A O 1
ATOM 2972 N N . TRP A 1 393 ? 2.569 -3.595 -3.717 1.00 89.00 393 TRP A N 1
ATOM 2973 C CA . TRP A 1 393 ? 2.085 -3.182 -5.034 1.00 89.00 393 TRP A CA 1
ATOM 2974 C C . TRP A 1 393 ? 1.428 -4.323 -5.782 1.00 89.00 393 TRP A C 1
ATOM 2976 O O . TRP A 1 393 ? 1.920 -5.449 -5.786 1.00 89.00 393 TRP A O 1
ATOM 2986 N N . LEU A 1 394 ? 0.349 -3.996 -6.486 1.00 89.44 394 LEU A N 1
ATOM 2987 C CA . LEU A 1 394 ? -0.277 -4.922 -7.409 1.00 89.44 394 LEU A CA 1
ATOM 2988 C C . LEU A 1 394 ? -0.808 -4.194 -8.645 1.00 89.44 394 LEU A C 1
ATOM 2990 O O . LEU A 1 394 ? -1.584 -3.245 -8.550 1.00 89.44 394 LEU A O 1
ATOM 2994 N N . SER A 1 395 ? -0.407 -4.668 -9.820 1.00 84.69 395 SER A N 1
ATOM 2995 C CA . SER A 1 395 ? -0.924 -4.203 -11.105 1.00 84.69 395 SER A CA 1
ATOM 2996 C C . SER A 1 395 ? -1.323 -5.429 -11.921 1.00 84.69 395 SER A C 1
ATOM 2998 O O . SER A 1 395 ? -0.466 -6.156 -12.418 1.00 84.69 395 SER A O 1
ATOM 3000 N N . ASP A 1 396 ? -2.629 -5.687 -12.003 1.00 81.94 396 ASP A N 1
ATOM 3001 C CA . ASP A 1 396 ? -3.187 -6.851 -12.696 1.00 81.94 396 ASP A CA 1
ATOM 3002 C C . ASP A 1 396 ? -3.945 -6.447 -13.959 1.00 81.94 396 ASP A C 1
ATOM 3004 O O . ASP A 1 396 ? -4.458 -5.334 -14.096 1.00 81.94 396 ASP A O 1
ATOM 3008 N N . LYS A 1 397 ? -4.138 -7.418 -14.855 1.00 81.75 397 LYS A N 1
ATOM 3009 C CA . LYS A 1 397 ? -5.016 -7.263 -16.020 1.00 81.75 397 LYS A CA 1
ATOM 3010 C C . LYS A 1 397 ? -6.460 -6.983 -15.590 1.00 81.75 397 LYS A C 1
ATOM 3012 O O . LYS A 1 397 ? -6.991 -7.607 -14.671 1.00 81.75 397 LYS A O 1
ATOM 3017 N N . HIS A 1 398 ? -7.120 -6.081 -16.310 1.00 85.38 398 HIS A N 1
ATOM 3018 C CA . HIS A 1 398 ? -8.525 -5.764 -16.083 1.00 85.38 398 HIS A CA 1
ATOM 3019 C C . HIS A 1 398 ? -9.465 -6.785 -16.735 1.00 85.38 398 HIS A C 1
ATOM 3021 O O . HIS A 1 398 ? -9.124 -7.454 -17.712 1.00 85.38 398 HIS A O 1
ATOM 3027 N N . GLN A 1 399 ? -10.704 -6.821 -16.243 1.00 82.75 399 GLN A N 1
ATOM 3028 C CA . GLN A 1 399 ? -11.789 -7.627 -16.817 1.00 82.75 399 GLN A CA 1
ATOM 3029 C C . GLN A 1 399 ? -12.719 -6.833 -17.751 1.00 82.75 399 GLN A C 1
ATOM 3031 O O . GLN A 1 399 ? -13.678 -7.389 -18.276 1.00 82.75 399 GLN A O 1
ATOM 3036 N N . LEU A 1 400 ? -12.466 -5.536 -17.988 1.00 82.75 400 LEU A N 1
ATOM 3037 C CA . LEU A 1 400 ? -13.238 -4.758 -18.972 1.00 82.75 400 LEU A CA 1
ATOM 3038 C C . LEU A 1 400 ? -13.198 -5.431 -20.353 1.00 82.75 400 LEU A C 1
ATOM 3040 O O . LEU A 1 400 ? -12.148 -5.919 -20.769 1.00 82.75 400 LEU A O 1
ATOM 3044 N N . GLY A 1 401 ? -14.353 -5.485 -21.022 1.00 84.69 401 GLY A N 1
ATOM 3045 C CA . GLY A 1 401 ? -14.538 -6.182 -22.301 1.00 84.69 401 GLY A CA 1
ATOM 3046 C C . GLY A 1 401 ? -14.692 -7.707 -22.201 1.00 84.69 401 GLY A C 1
ATOM 3047 O O . GLY A 1 401 ? -15.034 -8.338 -23.192 1.00 84.69 401 GLY A O 1
ATOM 3048 N N . LYS A 1 402 ? -14.478 -8.304 -21.020 1.00 87.00 402 LYS A N 1
ATOM 3049 C CA . LYS A 1 402 ? -14.577 -9.760 -20.778 1.00 87.00 402 LYS A CA 1
ATOM 3050 C C . LYS A 1 402 ? -15.681 -10.134 -19.785 1.00 87.00 402 LYS A C 1
ATOM 3052 O O . LYS A 1 402 ? -15.762 -11.275 -19.343 1.00 87.00 402 LYS A O 1
ATOM 3057 N N . ARG A 1 403 ? -16.491 -9.152 -19.391 1.00 86.25 403 ARG A N 1
ATOM 3058 C CA . ARG A 1 403 ? -17.567 -9.314 -18.412 1.00 86.25 403 ARG A CA 1
ATOM 3059 C C . ARG A 1 403 ? -18.776 -9.967 -19.038 1.00 86.25 403 ARG A C 1
ATOM 3061 O O . ARG A 1 403 ? -19.178 -9.606 -20.138 1.00 86.25 403 ARG A O 1
ATOM 3068 N N . ASP A 1 404 ? -19.403 -10.835 -18.266 1.00 86.75 404 ASP A N 1
ATOM 3069 C CA . ASP A 1 404 ? -20.711 -11.374 -18.580 1.00 86.75 404 ASP A CA 1
ATOM 3070 C C . ASP A 1 404 ? -21.759 -10.663 -17.721 1.00 86.75 404 ASP A C 1
ATOM 3072 O O . ASP A 1 404 ? -21.986 -11.004 -16.561 1.00 86.75 404 ASP A O 1
ATOM 3076 N N . HIS A 1 405 ? -22.395 -9.638 -18.284 1.00 85.12 405 HIS A N 1
ATOM 3077 C CA . HIS A 1 405 ? -23.446 -8.887 -17.596 1.00 85.12 405 HIS A CA 1
ATOM 3078 C C . HIS A 1 405 ? -24.767 -9.659 -17.461 1.00 85.12 405 HIS A C 1
ATOM 3080 O O . HIS A 1 405 ? -25.623 -9.234 -16.686 1.00 85.12 405 HIS A O 1
ATOM 3086 N N . LEU A 1 406 ? -24.924 -10.774 -18.182 1.00 85.94 406 LEU A N 1
ATOM 3087 C CA . LEU A 1 406 ? -26.088 -11.656 -18.096 1.00 85.94 406 LEU A CA 1
ATOM 3088 C C . LEU A 1 406 ? -25.931 -12.682 -16.971 1.00 85.94 406 LEU A C 1
ATOM 3090 O O . LEU A 1 406 ? -26.931 -13.177 -16.449 1.00 85.94 406 LEU A O 1
ATOM 3094 N N . LYS A 1 407 ? -24.691 -12.971 -16.554 1.00 83.44 407 LYS A N 1
ATOM 3095 C CA . LYS A 1 407 ? -24.419 -13.810 -15.388 1.00 83.44 407 LYS A CA 1
ATOM 3096 C C . LYS A 1 407 ? -25.082 -13.211 -14.149 1.00 83.44 407 LYS A C 1
ATOM 3098 O O . LYS A 1 407 ? -24.769 -12.095 -13.724 1.00 83.44 407 LYS A O 1
ATOM 3103 N N . GLN A 1 408 ? -25.977 -13.984 -13.539 1.00 77.75 408 GLN A N 1
ATOM 3104 C CA . GLN A 1 408 ? -26.648 -13.590 -12.308 1.00 77.75 408 GLN A CA 1
ATOM 3105 C C . GLN A 1 408 ? -25.609 -13.319 -11.213 1.00 77.75 408 GLN A C 1
ATOM 3107 O O . GLN A 1 408 ? -24.766 -14.163 -10.907 1.00 77.75 408 GLN A O 1
ATOM 3112 N N . ARG A 1 409 ? -25.663 -12.121 -10.624 1.00 79.12 409 ARG A N 1
ATOM 3113 C CA . ARG A 1 409 ? -24.758 -11.744 -9.536 1.00 79.12 409 ARG A CA 1
ATOM 3114 C C . ARG A 1 409 ? -25.176 -12.461 -8.257 1.00 79.12 409 ARG A C 1
ATOM 3116 O O . ARG A 1 409 ? -26.279 -12.240 -7.760 1.00 79.12 409 ARG A O 1
ATOM 3123 N N . SER A 1 410 ? -24.287 -13.280 -7.705 1.00 81.88 410 SER A N 1
ATOM 3124 C CA . SER A 1 410 ? -24.412 -13.763 -6.331 1.00 81.88 410 SER A CA 1
ATOM 3125 C C . SER A 1 410 ? -24.108 -12.616 -5.368 1.00 81.88 410 S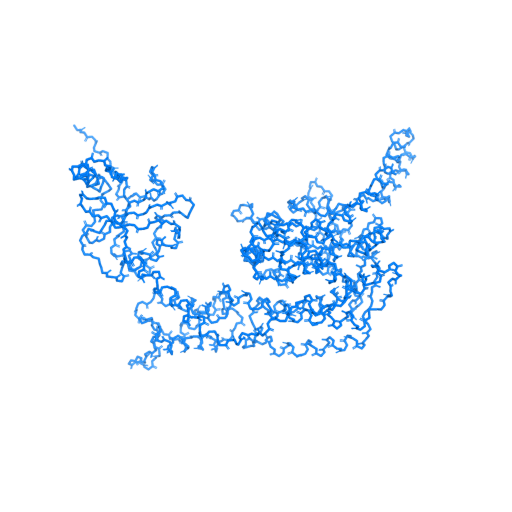ER A C 1
ATOM 3127 O O . SER A 1 410 ? -23.174 -11.835 -5.578 1.00 81.88 410 SER A O 1
ATOM 3129 N N . LYS A 1 411 ? -24.912 -12.482 -4.311 1.00 89.12 411 LYS A N 1
ATOM 3130 C CA . LYS A 1 411 ? -24.613 -11.551 -3.221 1.00 89.12 411 LYS A CA 1
ATOM 3131 C C . LYS A 1 411 ? -23.475 -12.153 -2.382 1.00 89.12 411 LYS A C 1
ATOM 3133 O O . LYS A 1 411 ? -23.676 -13.256 -1.880 1.00 89.12 411 LYS A O 1
ATOM 3138 N N . PRO A 1 412 ? -22.329 -11.466 -2.211 1.00 92.88 412 PRO A N 1
ATOM 3139 C CA . PRO A 1 412 ? -21.253 -11.961 -1.355 1.00 92.88 412 PRO A CA 1
ATOM 3140 C C . PRO A 1 412 ? -21.727 -12.129 0.092 1.00 92.88 412 PRO A C 1
ATOM 3142 O O . PRO A 1 412 ? -22.479 -11.291 0.605 1.00 92.88 412 PRO A O 1
ATOM 3145 N N . ASN A 1 413 ? -21.278 -13.188 0.758 1.00 94.25 413 ASN A N 1
ATOM 3146 C CA . ASN A 1 413 ? -21.560 -13.453 2.157 1.00 94.25 413 ASN A CA 1
ATOM 3147 C C . ASN A 1 413 ? -20.645 -12.613 3.056 1.00 94.25 413 ASN A C 1
ATOM 3149 O O . ASN A 1 413 ? -19.536 -13.004 3.410 1.00 94.25 413 ASN A O 1
ATOM 3153 N N . SER A 1 414 ? -21.133 -11.441 3.456 1.00 94.38 414 SER A N 1
ATOM 3154 C CA . SER A 1 414 ? -20.400 -10.531 4.337 1.00 94.38 414 SER A CA 1
ATOM 3155 C C . SER A 1 414 ? -20.487 -10.879 5.827 1.00 94.38 414 SER A C 1
ATOM 3157 O O . SER A 1 414 ? -19.887 -10.163 6.624 1.00 94.38 414 SER A O 1
ATOM 3159 N N . GLU A 1 415 ? -21.252 -11.898 6.241 1.00 96.06 415 GLU A N 1
ATOM 3160 C CA . GLU A 1 415 ? -21.492 -12.164 7.671 1.00 96.06 415 GLU A CA 1
ATOM 3161 C C . GLU A 1 415 ? -20.209 -12.492 8.456 1.00 96.06 415 GLU A C 1
ATOM 3163 O O . GLU A 1 415 ? -19.999 -11.846 9.483 1.00 96.06 415 GLU A O 1
ATOM 3168 N N . PRO A 1 416 ? -19.289 -13.363 7.987 1.00 96.69 416 PRO A N 1
ATOM 3169 C CA . PRO A 1 416 ? -18.038 -13.617 8.709 1.00 96.69 416 PRO A CA 1
ATOM 3170 C C . PRO A 1 416 ? -17.201 -12.343 8.898 1.00 96.69 416 PRO A C 1
ATOM 3172 O O . PRO A 1 416 ? -16.731 -12.040 9.991 1.00 96.69 416 PRO A O 1
ATOM 3175 N N . PHE A 1 417 ? -17.081 -11.528 7.848 1.00 97.44 417 PHE A N 1
ATOM 3176 C CA . PHE A 1 417 ? -16.319 -10.282 7.917 1.00 97.44 417 PHE A CA 1
ATOM 3177 C C . PHE A 1 417 ? -16.990 -9.228 8.814 1.00 97.44 417 PHE A C 1
ATOM 3179 O O . PHE A 1 417 ? -16.321 -8.454 9.499 1.00 97.44 417 PHE A O 1
ATOM 3186 N N . LYS A 1 418 ? -18.324 -9.199 8.844 1.00 97.19 418 LYS A N 1
ATOM 3187 C CA . LYS A 1 418 ? -19.095 -8.341 9.744 1.00 97.19 418 LYS A CA 1
ATOM 3188 C C . LYS A 1 418 ? -18.922 -8.756 11.205 1.00 97.19 418 LYS A C 1
ATOM 3190 O O . LYS A 1 418 ? -18.735 -7.871 12.031 1.00 97.19 418 LYS A O 1
ATOM 3195 N N . LEU A 1 419 ? -18.913 -10.058 11.504 1.00 97.19 419 LEU A N 1
ATOM 3196 C CA . LEU A 1 419 ? -18.606 -10.576 12.843 1.00 97.19 419 LEU A CA 1
ATOM 3197 C C . LEU A 1 419 ? -17.219 -10.124 13.306 1.00 97.19 419 LEU A C 1
ATOM 3199 O O . LEU A 1 419 ? -17.095 -9.596 14.409 1.00 97.19 419 LEU A O 1
ATOM 3203 N N . LEU A 1 420 ? -16.209 -10.235 12.435 1.00 97.94 420 LEU A N 1
ATOM 3204 C CA . LEU A 1 420 ? -14.871 -9.706 12.702 1.00 97.94 420 LEU A CA 1
ATOM 3205 C C . LEU A 1 420 ? -14.915 -8.214 13.038 1.00 97.94 420 LEU A C 1
ATOM 3207 O O . LEU A 1 420 ? -14.352 -7.794 14.045 1.00 97.94 420 LEU A O 1
ATOM 3211 N N . CYS A 1 421 ? -15.597 -7.409 12.220 1.00 97.56 421 CYS A N 1
ATOM 3212 C CA . CYS A 1 421 ? -15.693 -5.966 12.439 1.00 97.56 421 CYS A CA 1
ATOM 3213 C C . CYS A 1 421 ? -16.391 -5.619 13.761 1.00 97.56 421 CYS A C 1
ATOM 3215 O O . CYS A 1 421 ? -15.917 -4.746 14.486 1.00 97.56 421 CYS A O 1
ATOM 3217 N N . ASP A 1 422 ? -17.504 -6.288 14.067 1.00 96.75 422 ASP A N 1
ATOM 3218 C CA . ASP A 1 422 ? -18.257 -6.082 15.303 1.00 96.75 422 ASP A CA 1
ATOM 3219 C C . ASP A 1 422 ? -17.417 -6.468 16.531 1.00 96.75 422 ASP A C 1
ATOM 3221 O O . ASP A 1 422 ? -17.469 -5.774 17.544 1.00 96.75 422 ASP A O 1
ATOM 3225 N N . GLU A 1 423 ? -16.623 -7.539 16.452 1.00 96.31 423 GLU A N 1
ATOM 3226 C CA . GLU A 1 423 ? -15.779 -7.987 17.562 1.00 96.31 423 GLU A CA 1
ATOM 3227 C C . GLU A 1 423 ? -14.563 -7.083 17.785 1.00 96.31 423 GLU A C 1
ATOM 3229 O O . GLU A 1 423 ? -14.282 -6.705 18.920 1.00 96.31 423 GLU A O 1
ATOM 3234 N N . VAL A 1 424 ? -13.906 -6.641 16.710 1.00 96.69 424 VAL A N 1
ATOM 3235 C CA . VAL A 1 424 ? -12.808 -5.667 16.795 1.00 96.69 424 VAL A CA 1
ATOM 3236 C C . VAL A 1 424 ? -13.289 -4.367 17.436 1.00 96.69 424 VAL A C 1
ATOM 3238 O O . VAL A 1 424 ? -12.661 -3.878 18.369 1.00 96.69 424 VAL A O 1
ATOM 3241 N N . VAL A 1 425 ? -14.425 -3.815 16.994 1.00 95.06 425 VAL A N 1
ATOM 3242 C CA . VAL A 1 425 ? -14.930 -2.528 17.502 1.00 95.06 425 VAL A CA 1
ATOM 3243 C C . VAL A 1 425 ? -15.209 -2.559 19.009 1.00 95.06 425 VAL A C 1
ATOM 3245 O O . VAL A 1 425 ? -14.962 -1.561 19.685 1.00 95.06 425 VAL A O 1
ATOM 3248 N N . LYS A 1 426 ? -15.660 -3.692 19.564 1.00 93.44 426 LYS A N 1
ATOM 3249 C CA . LYS A 1 426 ? -15.867 -3.844 21.018 1.00 93.44 426 LYS A CA 1
ATOM 3250 C C . LYS A 1 426 ? -14.570 -3.753 21.822 1.00 93.44 426 LYS A C 1
ATOM 3252 O O . LYS A 1 426 ? -14.618 -3.393 22.994 1.00 93.44 426 LYS A O 1
ATOM 3257 N N . GLN A 1 427 ? -13.443 -4.105 21.211 1.00 93.81 427 GLN A N 1
ATOM 3258 C CA . GLN A 1 427 ? -12.139 -4.189 21.865 1.00 93.81 427 GLN A CA 1
ATOM 3259 C C . GLN A 1 427 ? -11.268 -2.948 21.620 1.00 93.81 427 GLN A C 1
ATOM 3261 O O . GLN A 1 427 ? -10.172 -2.865 22.170 1.00 93.81 427 GLN A O 1
ATOM 3266 N N . ILE A 1 428 ? -11.735 -1.969 20.829 1.00 93.38 428 ILE A N 1
ATOM 3267 C CA . ILE A 1 428 ? -10.987 -0.729 20.580 1.00 93.38 428 ILE A CA 1
ATOM 3268 C C . ILE A 1 428 ? -10.780 0.012 21.910 1.00 93.38 428 ILE A C 1
ATOM 3270 O O . ILE A 1 428 ? -11.765 0.438 22.528 1.00 93.38 428 ILE A O 1
ATOM 3274 N N . PRO A 1 429 ? -9.525 0.243 22.337 1.00 89.31 429 PRO A N 1
ATOM 3275 C CA . PRO A 1 429 ? -9.242 0.955 23.578 1.00 89.31 429 PRO A CA 1
ATOM 3276 C C . PRO A 1 429 ? -9.730 2.413 23.520 1.00 89.31 429 PRO A C 1
ATOM 3278 O O . PRO A 1 429 ? -10.045 2.960 22.457 1.00 89.31 429 PRO A O 1
ATOM 3281 N N . CYS A 1 430 ? -9.779 3.082 24.678 1.00 82.62 430 CYS A N 1
ATOM 3282 C CA . CYS A 1 430 ? -10.186 4.492 24.767 1.00 82.62 430 CYS A CA 1
ATOM 3283 C C . CYS A 1 430 ? -9.349 5.391 23.846 1.00 82.62 430 CYS A C 1
ATOM 3285 O O . CYS A 1 430 ? -9.879 6.312 23.223 1.00 82.62 430 CYS A O 1
ATOM 3287 N N . ARG A 1 431 ? -8.052 5.078 23.747 1.00 83.25 431 ARG A N 1
ATOM 3288 C CA . ARG A 1 431 ? -7.115 5.608 22.758 1.00 83.25 431 ARG A CA 1
ATOM 3289 C C . ARG A 1 431 ? -6.339 4.432 22.165 1.00 83.25 431 ARG A C 1
ATOM 3291 O O . ARG A 1 431 ? -5.677 3.737 22.935 1.00 83.25 431 ARG A O 1
ATOM 3298 N N . PRO A 1 432 ? -6.420 4.186 20.849 1.00 88.88 432 PRO A N 1
ATOM 3299 C CA . PRO A 1 432 ? -5.659 3.130 20.185 1.00 88.88 432 PRO A CA 1
ATOM 3300 C C . PRO A 1 432 ? -4.196 3.536 19.993 1.00 88.88 432 PRO A C 1
ATOM 3302 O O . PRO A 1 432 ? -3.697 3.572 18.874 1.00 88.88 432 PRO A O 1
ATOM 3305 N N . SER A 1 433 ? -3.504 3.843 21.092 1.00 91.31 433 SER A N 1
ATOM 3306 C CA . SER A 1 433 ? -2.048 3.962 21.098 1.00 91.31 433 SER A CA 1
ATOM 3307 C C . SER A 1 433 ? -1.407 2.580 21.034 1.00 91.31 433 SER A C 1
ATOM 3309 O O . SER A 1 433 ? -1.991 1.588 21.474 1.00 91.31 433 SER A O 1
ATOM 3311 N N . LEU A 1 434 ? -0.218 2.511 20.439 1.00 92.94 434 LEU A N 1
ATOM 3312 C CA . LEU A 1 434 ? 0.451 1.249 20.123 1.00 92.94 434 LEU A CA 1
ATOM 3313 C C . LEU A 1 434 ? 0.731 0.397 21.378 1.00 92.94 434 LEU A C 1
ATOM 3315 O O . LEU A 1 434 ? 0.513 -0.812 21.351 1.00 92.94 434 LEU A O 1
ATOM 3319 N N . ASP A 1 435 ? 1.079 1.033 22.500 1.00 91.31 435 ASP A N 1
ATOM 3320 C CA . ASP A 1 435 ? 1.304 0.403 23.812 1.00 91.31 435 ASP A CA 1
ATOM 3321 C C . ASP A 1 435 ? 0.038 -0.197 24.459 1.00 91.31 435 ASP A C 1
ATOM 3323 O O . ASP A 1 435 ? 0.127 -0.956 25.426 1.00 91.31 435 ASP A O 1
ATOM 3327 N N . LYS A 1 436 ? -1.151 0.160 23.957 1.00 92.94 436 LYS A N 1
ATOM 3328 C CA . LYS A 1 436 ? -2.451 -0.332 24.444 1.00 92.94 436 LYS A CA 1
ATOM 3329 C C . LYS A 1 436 ? -3.027 -1.451 23.587 1.00 92.94 436 LYS A C 1
ATOM 3331 O O . LYS A 1 436 ? -4.089 -1.972 23.929 1.00 92.94 436 LYS A O 1
ATOM 3336 N N . LEU A 1 437 ? -2.369 -1.798 22.483 1.00 96.06 437 LEU A N 1
ATOM 3337 C CA . LEU A 1 437 ? -2.818 -2.867 21.600 1.00 96.06 437 LEU A CA 1
ATOM 3338 C C . LEU A 1 437 ? -2.482 -4.240 22.192 1.00 96.06 437 LEU A C 1
ATOM 3340 O O . LEU A 1 437 ? -1.552 -4.394 22.979 1.00 96.06 437 LEU A O 1
ATOM 3344 N N . VAL A 1 438 ? -3.257 -5.249 21.806 1.00 97.06 438 VAL A N 1
ATOM 3345 C CA . VAL A 1 438 ? -3.066 -6.641 22.211 1.00 97.06 438 VAL A CA 1
ATOM 3346 C C . VAL A 1 438 ? -1.913 -7.246 21.398 1.00 97.06 438 VAL A C 1
ATOM 3348 O O . VAL A 1 438 ? -2.049 -7.380 20.176 1.00 97.06 438 VAL A O 1
ATOM 3351 N N . PRO A 1 439 ? -0.797 -7.640 22.041 1.00 97.12 439 PRO A N 1
ATOM 3352 C CA . PRO A 1 439 ? 0.360 -8.166 21.335 1.00 97.12 439 PRO A CA 1
ATOM 3353 C C . PRO A 1 439 ? 0.196 -9.649 21.000 1.00 97.12 439 PRO A C 1
ATOM 3355 O O . PRO A 1 439 ? -0.016 -10.484 21.880 1.00 97.12 439 PRO A O 1
ATOM 3358 N N . LEU A 1 440 ? 0.372 -9.981 19.724 1.00 98.06 440 LEU A N 1
ATOM 3359 C CA . LEU A 1 440 ? 0.568 -11.348 19.251 1.00 98.06 440 LEU A CA 1
ATOM 3360 C C . LEU A 1 440 ? 2.052 -11.717 19.245 1.00 98.06 440 LEU A C 1
ATOM 3362 O O . LEU A 1 440 ? 2.926 -10.858 19.119 1.00 98.06 440 LEU A O 1
ATOM 3366 N N . ALA A 1 441 ? 2.338 -13.010 19.330 1.00 97.38 441 ALA A N 1
ATOM 3367 C CA . ALA A 1 441 ? 3.676 -13.569 19.248 1.00 97.38 441 ALA A CA 1
ATOM 3368 C C . ALA A 1 441 ? 3.784 -14.550 18.076 1.00 97.38 441 ALA A C 1
ATOM 3370 O O . ALA A 1 441 ? 2.863 -15.316 17.781 1.00 97.38 441 ALA A O 1
ATOM 3371 N N . ILE A 1 442 ? 4.944 -14.545 17.423 1.00 96.75 442 ILE A N 1
ATOM 3372 C CA . ILE A 1 442 ? 5.307 -15.559 16.436 1.00 96.75 442 ILE A CA 1
ATOM 3373 C C . ILE A 1 442 ? 6.122 -16.636 17.166 1.00 96.75 442 ILE A C 1
ATOM 3375 O O . ILE A 1 442 ? 7.158 -16.311 17.752 1.00 96.75 442 ILE A O 1
ATOM 3379 N N . PRO A 1 443 ? 5.679 -17.906 17.162 1.00 96.38 443 PRO A N 1
ATOM 3380 C CA . PRO A 1 443 ? 6.455 -19.017 17.703 1.00 96.38 443 PRO A CA 1
ATOM 3381 C C . PRO A 1 443 ? 7.893 -19.059 17.169 1.00 96.38 443 PRO A C 1
ATOM 3383 O O . PRO A 1 443 ? 8.122 -18.847 15.980 1.00 96.38 443 PRO A O 1
ATOM 3386 N N . ALA A 1 444 ? 8.855 -19.416 18.026 1.00 94.81 444 ALA A N 1
ATOM 3387 C CA . ALA A 1 444 ? 10.281 -19.440 17.675 1.00 94.81 444 ALA A CA 1
ATOM 3388 C C . ALA A 1 444 ? 10.591 -20.282 16.421 1.00 94.81 444 ALA A C 1
ATOM 3390 O O . ALA A 1 444 ? 11.372 -19.859 15.580 1.00 94.81 444 ALA A O 1
ATOM 3391 N N . ILE A 1 445 ? 9.903 -21.416 16.242 1.00 95.25 445 ILE A N 1
ATOM 3392 C CA . ILE A 1 445 ? 10.059 -22.287 15.064 1.00 95.25 445 ILE A CA 1
ATOM 3393 C C . ILE A 1 445 ? 9.740 -21.536 13.758 1.00 95.25 445 ILE A C 1
ATOM 3395 O O . ILE A 1 445 ? 10.445 -21.694 12.766 1.00 95.25 445 ILE A O 1
ATOM 3399 N N . LEU A 1 446 ? 8.710 -20.686 13.760 1.00 96.62 446 LEU A N 1
ATOM 3400 C CA . LEU A 1 446 ? 8.321 -19.897 12.587 1.00 96.62 446 LEU A CA 1
ATOM 3401 C C . LEU A 1 446 ? 9.270 -18.709 12.368 1.00 96.62 446 LEU A C 1
ATOM 3403 O O . LEU A 1 446 ? 9.544 -18.328 11.232 1.00 96.62 446 LEU A O 1
ATOM 3407 N N . MET A 1 447 ? 9.837 -18.154 13.445 1.00 94.81 447 MET A N 1
ATOM 3408 C CA . MET A 1 447 ? 10.913 -17.160 13.340 1.00 94.81 447 MET A CA 1
ATOM 3409 C C . MET A 1 447 ? 12.182 -17.760 12.719 1.00 94.81 447 MET A C 1
ATOM 3411 O O . MET A 1 447 ? 12.830 -17.101 11.905 1.00 94.81 447 MET A O 1
ATOM 3415 N N . ASP A 1 448 ? 12.506 -19.019 13.022 1.00 94.38 448 ASP A N 1
ATOM 3416 C CA . ASP A 1 448 ? 13.619 -19.726 12.380 1.00 94.38 448 ASP A CA 1
ATOM 3417 C C . ASP A 1 448 ? 13.364 -19.937 10.878 1.00 94.38 448 ASP A C 1
ATOM 3419 O O . ASP A 1 448 ? 14.277 -19.799 10.059 1.00 94.38 448 ASP A O 1
ATOM 3423 N N . GLU A 1 449 ? 12.124 -20.242 10.484 1.00 94.56 449 GLU A N 1
ATOM 3424 C CA . GLU A 1 449 ? 11.723 -20.319 9.072 1.00 94.56 449 GLU A CA 1
ATOM 3425 C C . GLU A 1 449 ? 11.850 -18.967 8.362 1.00 94.56 449 GLU A C 1
ATOM 3427 O O . GLU A 1 449 ? 12.416 -18.900 7.267 1.00 94.56 449 GLU A O 1
ATOM 3432 N N . LEU A 1 450 ? 11.426 -17.880 9.013 1.00 94.50 450 LEU A N 1
ATOM 3433 C CA . LEU A 1 450 ? 11.622 -16.521 8.510 1.00 94.50 450 LEU A CA 1
ATOM 3434 C C . LEU A 1 450 ? 13.105 -16.210 8.296 1.00 94.50 450 LEU A C 1
ATOM 3436 O O . LEU A 1 450 ? 13.485 -15.661 7.262 1.00 94.50 450 LEU A O 1
ATOM 3440 N N . GLY A 1 451 ? 13.952 -16.600 9.253 1.00 93.75 451 GLY A N 1
ATOM 3441 C CA . GLY A 1 451 ? 15.401 -16.448 9.172 1.00 93.75 451 GLY A CA 1
ATOM 3442 C C . GLY A 1 451 ? 16.001 -17.153 7.954 1.00 93.75 451 GLY A C 1
ATOM 3443 O O . GLY A 1 451 ? 16.837 -16.573 7.260 1.00 93.75 451 GLY A O 1
ATOM 3444 N N . LYS A 1 452 ? 15.532 -18.366 7.630 1.00 93.81 452 LYS A N 1
ATOM 3445 C CA . LYS A 1 452 ? 15.975 -19.107 6.434 1.00 93.81 452 LYS A CA 1
ATOM 3446 C C . LYS A 1 452 ? 15.615 -18.372 5.145 1.00 93.81 452 LYS A C 1
ATOM 3448 O O . LYS A 1 452 ? 16.464 -18.255 4.264 1.00 93.81 452 LYS A O 1
ATOM 3453 N N . VAL A 1 453 ? 14.394 -17.850 5.037 1.00 92.25 453 VAL A N 1
ATOM 3454 C CA . VAL A 1 453 ? 13.961 -17.092 3.851 1.00 92.25 453 VAL A CA 1
ATOM 3455 C C . VAL A 1 453 ? 14.725 -15.776 3.724 1.00 92.25 453 VAL A C 1
ATOM 3457 O O . VAL A 1 453 ? 15.193 -15.443 2.636 1.00 92.25 453 VAL A O 1
ATOM 3460 N N . LYS A 1 454 ? 14.948 -15.061 4.833 1.00 92.50 454 LYS A N 1
ATOM 3461 C CA . LYS A 1 454 ? 15.803 -13.865 4.840 1.00 92.50 454 LYS A CA 1
ATOM 3462 C C . LYS A 1 454 ? 17.206 -14.181 4.329 1.00 92.50 454 LYS A C 1
ATOM 3464 O O . LYS A 1 454 ? 17.714 -13.451 3.489 1.00 92.50 454 LYS A O 1
ATOM 3469 N N . GLN A 1 455 ? 17.800 -15.291 4.769 1.00 92.38 455 GLN A N 1
ATOM 3470 C CA . GLN A 1 455 ? 19.129 -15.705 4.319 1.00 92.38 455 GLN A CA 1
ATOM 3471 C C . GLN A 1 455 ? 19.179 -16.038 2.820 1.00 92.38 455 GLN A C 1
ATOM 3473 O O . GLN A 1 455 ? 20.198 -15.783 2.180 1.00 92.38 455 GLN A O 1
ATOM 3478 N N . GLN A 1 456 ? 18.104 -16.599 2.258 1.00 90.31 456 GLN A N 1
ATOM 3479 C CA . GLN A 1 456 ? 18.000 -16.850 0.817 1.00 90.31 456 GLN A CA 1
ATOM 3480 C C . GLN A 1 456 ? 17.951 -15.538 0.027 1.00 90.31 456 GLN A C 1
ATOM 3482 O O . GLN A 1 456 ? 18.666 -15.389 -0.960 1.00 90.31 456 GLN A O 1
ATOM 3487 N N . ILE A 1 457 ? 17.153 -14.574 0.490 1.00 90.56 457 ILE A N 1
ATOM 3488 C CA . ILE A 1 457 ? 16.981 -13.275 -0.171 1.00 90.56 457 ILE A CA 1
ATOM 3489 C C . ILE A 1 457 ? 18.229 -12.399 -0.036 1.00 90.56 457 ILE A C 1
ATOM 3491 O O . ILE A 1 457 ? 18.556 -11.685 -0.978 1.00 90.56 457 ILE A O 1
ATOM 3495 N N . GLU A 1 458 ? 18.957 -12.485 1.081 1.00 90.88 458 GLU A N 1
ATOM 3496 C CA . GLU A 1 458 ? 20.181 -11.711 1.339 1.00 90.88 458 GLU A CA 1
ATOM 3497 C C . GLU A 1 458 ? 21.209 -11.849 0.206 1.00 90.88 458 GLU A C 1
ATOM 3499 O O . GLU A 1 458 ? 21.813 -10.867 -0.219 1.00 90.88 458 GLU A O 1
ATOM 3504 N N . VAL A 1 459 ? 21.351 -13.058 -0.347 1.00 87.88 459 VAL A N 1
ATOM 3505 C CA . VAL A 1 459 ? 22.269 -13.340 -1.464 1.00 87.88 459 VAL A CA 1
ATOM 3506 C C . VAL A 1 459 ? 21.887 -12.555 -2.726 1.00 87.88 459 VAL A C 1
ATOM 3508 O O . VAL A 1 459 ? 22.752 -12.192 -3.521 1.00 87.88 459 VAL A O 1
ATOM 3511 N N . GLU A 1 460 ? 20.603 -12.253 -2.914 1.00 88.31 460 GLU A N 1
ATOM 3512 C CA . GLU A 1 460 ? 20.094 -11.525 -4.078 1.00 88.31 460 GLU A CA 1
ATOM 3513 C C . GLU A 1 460 ? 20.139 -9.992 -3.917 1.00 88.31 460 GLU A C 1
ATOM 3515 O O . GLU A 1 460 ? 19.887 -9.282 -4.896 1.00 88.31 460 GLU A O 1
ATOM 3520 N N . LEU A 1 461 ? 20.466 -9.470 -2.725 1.00 87.81 461 LEU A N 1
ATOM 3521 C CA . LEU A 1 461 ? 20.522 -8.028 -2.425 1.00 87.81 461 LEU A CA 1
ATOM 3522 C C . LEU A 1 461 ? 21.850 -7.354 -2.782 1.00 87.81 461 LEU A C 1
ATOM 3524 O O . LEU A 1 461 ? 21.918 -6.117 -2.776 1.00 87.81 461 LEU A O 1
ATOM 3528 N N . ASP A 1 462 ? 22.882 -8.139 -3.097 1.00 86.00 462 ASP A N 1
ATOM 3529 C CA . ASP A 1 462 ? 24.180 -7.633 -3.550 1.00 86.00 462 ASP A CA 1
ATOM 3530 C C . ASP A 1 462 ? 24.028 -6.720 -4.784 1.00 86.00 462 ASP A C 1
ATOM 3532 O O . ASP A 1 462 ? 23.026 -6.780 -5.497 1.00 86.00 462 ASP A O 1
ATOM 3536 N N . ASP A 1 463 ? 25.002 -5.851 -5.057 1.00 81.38 463 ASP A N 1
ATOM 3537 C CA . ASP A 1 463 ? 24.919 -4.818 -6.106 1.00 81.38 463 ASP A CA 1
ATOM 3538 C C . ASP A 1 463 ? 24.603 -5.403 -7.493 1.00 81.38 463 ASP A C 1
ATOM 3540 O O . ASP A 1 463 ? 23.863 -4.805 -8.283 1.00 81.38 463 ASP A O 1
ATOM 3544 N N . ASP A 1 464 ? 25.126 -6.597 -7.772 1.00 78.56 464 ASP A N 1
ATOM 3545 C CA . ASP A 1 464 ? 24.897 -7.340 -9.015 1.00 78.56 464 ASP A CA 1
ATOM 3546 C C . ASP A 1 464 ? 23.723 -8.338 -8.916 1.00 78.56 464 ASP A C 1
ATOM 3548 O O . ASP A 1 464 ? 23.351 -8.955 -9.915 1.00 78.56 464 ASP A O 1
ATOM 3552 N N . GLY A 1 465 ? 23.122 -8.477 -7.734 1.00 81.19 465 GLY A N 1
ATOM 3553 C CA . GLY A 1 465 ? 22.012 -9.375 -7.456 1.00 81.19 465 GLY A CA 1
ATOM 3554 C C . GLY A 1 465 ? 20.687 -8.926 -8.077 1.00 81.19 465 GLY A C 1
ATOM 3555 O O . GLY A 1 465 ? 20.491 -7.771 -8.493 1.00 81.19 465 GLY A O 1
ATOM 3556 N N . ARG A 1 466 ? 19.739 -9.869 -8.124 1.00 82.31 466 ARG A N 1
ATOM 3557 C CA . ARG A 1 466 ? 18.391 -9.682 -8.686 1.00 82.31 466 ARG A CA 1
ATOM 3558 C C . ARG A 1 466 ? 17.621 -8.553 -7.995 1.00 82.31 466 ARG A C 1
ATOM 3560 O O . ARG A 1 466 ? 16.891 -7.813 -8.656 1.00 82.31 466 ARG A O 1
ATOM 3567 N N . PHE A 1 467 ? 17.826 -8.387 -6.691 1.00 84.81 467 PHE A N 1
ATOM 3568 C CA . PHE A 1 467 ? 17.219 -7.353 -5.857 1.00 84.81 467 PHE A CA 1
ATOM 3569 C C . PHE A 1 467 ? 18.190 -6.208 -5.522 1.00 84.81 467 PHE A C 1
ATOM 3571 O O . PHE A 1 467 ? 17.869 -5.361 -4.697 1.00 84.81 467 PHE A O 1
ATOM 3578 N N . GLY A 1 468 ? 19.344 -6.129 -6.193 1.00 80.94 468 GLY A N 1
ATOM 3579 C CA . GLY A 1 468 ? 20.400 -5.150 -5.907 1.00 80.94 468 GLY A CA 1
ATOM 3580 C C . GLY A 1 468 ? 20.084 -3.688 -6.239 1.00 80.94 468 GLY A C 1
ATOM 3581 O O . GLY A 1 468 ? 20.858 -2.802 -5.896 1.00 80.94 468 GLY A O 1
ATOM 3582 N N . ASN A 1 469 ? 18.969 -3.393 -6.915 1.00 83.81 469 ASN A N 1
ATOM 3583 C CA . ASN A 1 469 ? 18.555 -2.004 -7.128 1.00 83.81 469 ASN A CA 1
ATOM 3584 C C . ASN A 1 469 ? 18.008 -1.402 -5.824 1.00 83.81 469 ASN A C 1
ATOM 3586 O O . ASN A 1 469 ? 17.169 -2.033 -5.188 1.00 83.81 469 ASN A O 1
ATOM 3590 N N . ASP A 1 470 ? 18.393 -0.163 -5.494 1.00 82.12 470 ASP A N 1
ATOM 3591 C CA . ASP A 1 470 ? 17.991 0.548 -4.267 1.00 82.12 470 ASP A CA 1
ATOM 3592 C C . ASP A 1 470 ? 16.493 0.407 -3.925 1.00 82.12 470 ASP A C 1
ATOM 3594 O O . ASP A 1 470 ? 16.148 0.116 -2.780 1.00 82.12 470 ASP A O 1
ATOM 3598 N N . ALA A 1 471 ? 15.595 0.546 -4.909 1.00 82.38 471 ALA A N 1
ATOM 3599 C CA . ALA A 1 471 ? 14.150 0.484 -4.676 1.00 82.38 471 ALA A CA 1
ATOM 3600 C C . ALA A 1 471 ? 13.652 -0.923 -4.308 1.00 82.38 471 ALA A C 1
ATOM 3602 O O . ALA A 1 471 ? 12.705 -1.060 -3.534 1.00 82.38 471 ALA A O 1
ATOM 3603 N N . VAL A 1 472 ? 14.258 -1.967 -4.881 1.00 87.75 472 VAL A N 1
ATOM 3604 C CA . VAL A 1 472 ? 13.897 -3.370 -4.609 1.00 87.75 472 VAL A CA 1
ATOM 3605 C C . VAL A 1 472 ? 14.595 -3.860 -3.348 1.00 87.75 472 VAL A C 1
ATOM 3607 O O . VAL A 1 472 ? 13.974 -4.530 -2.529 1.00 87.75 472 VAL A O 1
ATOM 3610 N N . ARG A 1 473 ? 15.848 -3.444 -3.142 1.00 89.31 473 ARG A N 1
ATOM 3611 C CA . ARG A 1 473 ? 16.629 -3.691 -1.931 1.00 89.31 473 ARG A CA 1
ATOM 3612 C C . ARG A 1 473 ? 15.928 -3.126 -0.700 1.00 89.31 473 ARG A C 1
ATOM 3614 O O . ARG A 1 473 ? 15.793 -3.824 0.301 1.00 89.31 473 ARG A O 1
ATOM 3621 N N . GLY A 1 474 ? 15.424 -1.892 -0.784 1.00 89.25 474 GLY A N 1
ATOM 3622 C CA . GLY A 1 474 ? 14.640 -1.285 0.289 1.00 89.25 474 GLY A CA 1
ATOM 3623 C C . GLY A 1 474 ? 13.359 -2.070 0.595 1.00 89.25 474 GLY A C 1
ATOM 3624 O O . GLY A 1 474 ? 13.075 -2.335 1.761 1.00 89.25 474 GLY A O 1
ATOM 3625 N N . ALA A 1 475 ? 12.626 -2.516 -0.433 1.00 90.81 475 ALA A N 1
ATOM 3626 C CA . ALA A 1 475 ? 11.411 -3.318 -0.261 1.00 90.81 475 ALA A CA 1
ATOM 3627 C C . ALA A 1 475 ? 11.708 -4.695 0.360 1.00 90.81 475 ALA A C 1
ATOM 3629 O O . ALA A 1 475 ? 11.039 -5.109 1.308 1.00 90.81 475 ALA A O 1
ATOM 3630 N N . ALA A 1 476 ? 12.761 -5.373 -0.103 1.00 92.62 476 ALA A N 1
ATOM 3631 C CA . ALA A 1 476 ? 13.233 -6.631 0.469 1.00 92.62 476 ALA A CA 1
ATOM 3632 C C . ALA A 1 476 ? 13.675 -6.466 1.933 1.00 92.62 476 ALA A C 1
ATOM 3634 O O . ALA A 1 476 ? 13.344 -7.297 2.777 1.00 92.62 476 ALA A O 1
ATOM 3635 N N . GLY A 1 477 ? 14.313 -5.343 2.276 1.00 91.25 477 GLY A N 1
ATOM 3636 C CA . GLY A 1 477 ? 14.655 -4.992 3.658 1.00 91.25 477 GLY A CA 1
ATOM 3637 C C . GLY A 1 477 ? 13.441 -4.783 4.575 1.00 91.25 477 GLY A C 1
ATOM 3638 O O . GLY A 1 477 ? 13.582 -4.797 5.797 1.00 91.25 477 GLY A O 1
ATOM 3639 N N . LYS A 1 478 ? 12.234 -4.608 4.018 1.00 93.31 478 LYS A N 1
ATOM 3640 C CA . LYS A 1 478 ? 10.968 -4.531 4.768 1.00 93.31 478 LYS A CA 1
ATOM 3641 C C . LYS A 1 478 ? 10.170 -5.833 4.752 1.00 93.31 478 LYS A C 1
ATOM 3643 O O . LYS A 1 478 ? 9.137 -5.899 5.416 1.00 93.31 478 LYS A O 1
ATOM 3648 N N . LEU A 1 479 ? 10.644 -6.867 4.056 1.00 94.38 479 LEU A N 1
ATOM 3649 C CA . LEU A 1 479 ? 9.907 -8.111 3.850 1.00 94.38 479 LEU A CA 1
ATOM 3650 C C . LEU A 1 479 ? 9.548 -8.814 5.164 1.00 94.38 479 LEU A C 1
ATOM 3652 O O . LEU A 1 479 ? 8.406 -9.223 5.335 1.00 94.38 479 LEU A O 1
ATOM 3656 N N . GLU A 1 480 ? 10.490 -8.903 6.104 1.00 95.12 480 GLU A N 1
ATOM 3657 C CA . GLU A 1 480 ? 10.256 -9.486 7.433 1.00 95.12 480 GLU A CA 1
ATOM 3658 C C . GLU A 1 480 ? 9.055 -8.837 8.126 1.00 95.12 480 GLU A C 1
ATOM 3660 O O . GLU A 1 480 ? 8.121 -9.528 8.527 1.00 95.12 480 GLU A O 1
ATOM 3665 N N . LEU A 1 481 ? 9.035 -7.502 8.190 1.00 95.62 481 LEU A N 1
ATOM 3666 C CA . LEU A 1 481 ? 7.945 -6.759 8.820 1.00 95.62 481 LEU A CA 1
ATOM 3667 C C . LEU A 1 481 ? 6.615 -6.998 8.097 1.00 95.62 481 LEU A C 1
ATOM 3669 O O . LEU A 1 481 ? 5.583 -7.124 8.750 1.00 95.62 481 LEU A O 1
ATOM 3673 N N . GLN A 1 482 ? 6.622 -7.091 6.765 1.00 96.56 482 GLN A N 1
ATOM 3674 C CA . GLN A 1 482 ? 5.412 -7.390 5.993 1.00 96.56 482 GLN A CA 1
ATOM 3675 C C . GLN A 1 482 ? 4.881 -8.794 6.296 1.00 96.56 482 GLN A C 1
ATOM 3677 O O . GLN A 1 482 ? 3.686 -8.937 6.541 1.00 96.56 482 GLN A O 1
ATOM 3682 N N . ILE A 1 483 ? 5.751 -9.807 6.351 1.00 97.62 483 ILE A N 1
ATOM 3683 C CA . ILE A 1 483 ? 5.362 -11.189 6.670 1.00 97.62 483 ILE A CA 1
ATOM 3684 C C . ILE A 1 483 ? 4.746 -11.250 8.066 1.00 97.62 483 ILE A C 1
ATOM 3686 O O . ILE A 1 483 ? 3.652 -11.787 8.226 1.00 97.62 483 ILE A O 1
ATOM 3690 N N . MET A 1 484 ? 5.395 -10.637 9.062 1.00 97.88 484 MET A N 1
ATOM 3691 C CA . MET A 1 484 ? 4.883 -10.588 10.434 1.00 97.88 484 MET A CA 1
ATOM 3692 C C . MET A 1 484 ? 3.486 -9.959 10.503 1.00 97.88 484 MET A C 1
ATOM 3694 O O . MET A 1 484 ? 2.583 -10.503 11.146 1.00 97.88 484 MET A O 1
ATOM 3698 N N . LYS A 1 485 ? 3.283 -8.830 9.813 1.00 98.19 485 LYS A N 1
ATOM 3699 C CA . LYS A 1 485 ? 1.988 -8.144 9.760 1.00 98.19 485 LYS A CA 1
ATOM 3700 C C . LYS A 1 485 ? 0.927 -8.987 9.064 1.00 98.19 485 LYS A C 1
ATOM 3702 O O . LYS A 1 485 ? -0.144 -9.188 9.628 1.00 98.19 485 LYS A O 1
ATOM 3707 N N . VAL A 1 486 ? 1.211 -9.494 7.863 1.00 98.38 486 VAL A N 1
ATOM 3708 C CA . VAL A 1 486 ? 0.257 -10.284 7.069 1.00 98.38 486 VAL A CA 1
ATOM 3709 C C . VAL A 1 486 ? -0.125 -11.569 7.803 1.00 98.38 486 VAL A C 1
ATOM 3711 O O . VAL A 1 486 ? -1.314 -11.863 7.897 1.00 98.38 486 VAL A O 1
ATOM 3714 N N . ALA A 1 487 ? 0.835 -12.273 8.411 1.00 98.38 487 ALA A N 1
ATOM 3715 C CA . ALA A 1 487 ? 0.575 -13.473 9.209 1.00 98.38 487 ALA A CA 1
ATOM 3716 C C . ALA A 1 487 ? -0.369 -13.177 10.380 1.00 98.38 487 ALA A C 1
ATOM 3718 O O . ALA A 1 487 ? -1.346 -13.892 10.591 1.00 98.38 487 ALA A O 1
ATOM 3719 N N . SER A 1 488 ? -0.122 -12.075 11.092 1.00 98.50 488 SER A N 1
ATOM 3720 C CA . SER A 1 488 ? -0.969 -11.623 12.199 1.00 98.50 488 SER A CA 1
ATOM 3721 C C . SER A 1 488 ? -2.386 -11.288 11.731 1.00 98.50 488 SER A C 1
ATOM 3723 O O . SER A 1 488 ? -3.358 -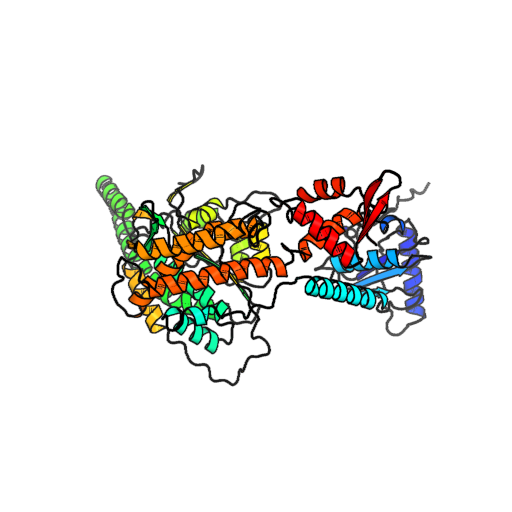11.707 12.353 1.00 98.50 488 SER A O 1
ATOM 3725 N N . ILE A 1 489 ? -2.522 -10.566 10.614 1.00 98.44 489 ILE A N 1
ATOM 3726 C CA . ILE A 1 489 ? -3.826 -10.177 10.060 1.00 98.44 489 ILE A CA 1
ATOM 3727 C C . ILE A 1 489 ? -4.629 -11.409 9.655 1.00 98.44 489 ILE A C 1
ATOM 3729 O O . ILE A 1 489 ? -5.810 -11.488 9.992 1.00 98.44 489 ILE A O 1
ATOM 3733 N N . LEU A 1 490 ? -4.011 -12.361 8.952 1.00 98.44 490 LEU A N 1
ATOM 3734 C CA . LEU A 1 490 ? -4.660 -13.614 8.569 1.00 98.44 490 LEU A CA 1
ATOM 3735 C C . LEU A 1 490 ? -5.090 -14.391 9.818 1.00 98.44 490 LEU A C 1
ATOM 3737 O O . LEU A 1 490 ? -6.267 -14.711 9.967 1.00 98.44 490 LEU A O 1
ATOM 3741 N N . HIS A 1 491 ? -4.183 -14.564 10.778 1.00 98.50 491 HIS A N 1
ATOM 3742 C CA . HIS A 1 491 ? -4.464 -15.265 12.026 1.00 98.50 491 HIS A CA 1
ATOM 3743 C C . HIS A 1 491 ? -5.655 -14.672 12.794 1.00 98.50 491 HIS A C 1
ATOM 3745 O O . HIS A 1 491 ? -6.628 -15.373 13.075 1.00 98.50 491 HIS A O 1
ATOM 3751 N N . ILE A 1 492 ? -5.636 -13.361 13.064 1.00 98.50 492 ILE A N 1
ATOM 3752 C CA . ILE A 1 492 ? -6.742 -12.654 13.731 1.00 98.50 492 ILE A CA 1
ATOM 3753 C C . ILE A 1 492 ? -8.039 -12.864 12.959 1.00 98.50 492 ILE A C 1
ATOM 3755 O O . ILE A 1 492 ? -9.078 -13.196 13.529 1.00 98.50 492 ILE A O 1
ATOM 3759 N N . SER A 1 493 ? -7.978 -12.676 11.644 1.00 98.00 493 SER A N 1
ATOM 3760 C CA . SER A 1 493 ? -9.175 -12.672 10.821 1.00 98.00 493 SER A CA 1
ATOM 3761 C C . SER A 1 493 ? -9.807 -14.048 10.707 1.00 98.00 493 SER A C 1
ATOM 3763 O O . SER A 1 493 ? -11.029 -14.140 10.691 1.00 98.00 493 SER A O 1
ATOM 3765 N N . ARG A 1 494 ? -9.010 -15.120 10.686 1.00 97.06 494 ARG A N 1
ATOM 3766 C CA . ARG A 1 494 ? -9.509 -16.497 10.737 1.00 97.06 494 ARG A CA 1
ATOM 3767 C C . ARG A 1 494 ? -10.349 -16.733 11.988 1.00 97.06 494 ARG A C 1
ATOM 3769 O O . ARG A 1 494 ? -11.476 -17.208 11.889 1.00 97.06 494 ARG A O 1
ATOM 3776 N N . HIS A 1 495 ? -9.824 -16.362 13.152 1.00 97.81 495 HIS A N 1
ATOM 3777 C CA . HIS A 1 495 ? -10.504 -16.592 14.424 1.00 97.81 495 HIS A CA 1
ATOM 3778 C C . HIS A 1 495 ? -11.738 -15.700 14.597 1.00 97.81 495 HIS A C 1
ATOM 3780 O O . HIS A 1 495 ? -12.814 -16.196 14.936 1.00 97.81 495 HIS A O 1
ATOM 3786 N N . LEU A 1 496 ? -11.621 -14.405 14.297 1.00 97.69 496 LEU A N 1
ATOM 3787 C CA . LEU A 1 496 ? -12.720 -13.458 14.488 1.00 97.69 496 LEU A CA 1
ATOM 3788 C C . LEU A 1 496 ? -13.859 -13.637 13.477 1.00 97.69 496 LEU A C 1
ATOM 3790 O O . LEU A 1 496 ? -15.020 -13.463 13.842 1.00 97.69 496 LEU A O 1
ATOM 3794 N N . CYS A 1 497 ? -13.568 -14.050 12.238 1.00 96.75 497 CYS A N 1
ATOM 3795 C CA . CYS A 1 497 ? -14.612 -14.404 11.268 1.00 96.75 497 CYS A CA 1
ATOM 3796 C C . CYS A 1 497 ? -15.457 -15.607 11.718 1.00 96.75 497 CYS A C 1
ATOM 3798 O O . CYS A 1 497 ? -16.610 -15.732 11.312 1.00 96.75 497 CYS A O 1
ATOM 3800 N N . GLU A 1 498 ? -14.900 -16.478 12.561 1.00 93.88 498 GLU A N 1
ATOM 3801 C CA . GLU A 1 498 ? -15.594 -17.621 13.163 1.00 93.88 498 GLU A CA 1
ATOM 3802 C C . GLU A 1 498 ? -16.217 -17.292 14.533 1.00 93.88 498 GLU A C 1
ATOM 3804 O O . GLU A 1 498 ? -16.811 -18.167 15.163 1.00 93.88 498 GLU A O 1
ATOM 3809 N N . GLY A 1 499 ? -16.073 -16.053 15.022 1.00 93.31 499 GLY A N 1
ATOM 3810 C CA . GLY A 1 499 ? -16.531 -15.647 16.355 1.00 93.31 499 GLY A CA 1
ATOM 3811 C C . GLY A 1 499 ? -15.752 -16.299 17.503 1.00 93.31 499 GLY A C 1
ATOM 3812 O O . GLY A 1 499 ? -16.284 -16.448 18.603 1.00 93.31 499 GLY A O 1
ATOM 3813 N N . LYS A 1 500 ? -14.510 -16.726 17.254 1.00 95.56 500 LYS A N 1
ATOM 3814 C CA . LYS A 1 500 ? -13.634 -17.365 18.242 1.00 95.56 500 LYS A CA 1
ATOM 3815 C C . LYS A 1 500 ? -12.628 -16.359 18.812 1.00 95.56 500 LYS A C 1
ATOM 3817 O O . LYS A 1 500 ? -12.222 -15.441 18.100 1.00 95.56 500 LYS A O 1
ATOM 3822 N N . PRO A 1 501 ? -12.178 -16.541 20.067 1.00 95.12 501 PRO A N 1
ATOM 3823 C CA . PRO A 1 501 ? -11.091 -15.737 20.613 1.00 95.12 501 PRO A CA 1
ATOM 3824 C C . PRO A 1 501 ? -9.806 -15.961 19.809 1.00 95.12 501 PRO A C 1
ATOM 3826 O O . PRO A 1 501 ? -9.543 -17.074 19.350 1.00 95.12 501 PRO A O 1
ATOM 3829 N N . VAL A 1 502 ? -9.006 -14.906 19.666 1.00 97.56 502 VAL A N 1
ATOM 3830 C CA . VAL A 1 502 ? -7.723 -14.950 18.954 1.00 97.56 502 VAL A CA 1
ATOM 3831 C C . VAL A 1 502 ? -6.645 -15.513 19.889 1.00 97.56 502 VAL A C 1
ATOM 3833 O O . VAL A 1 502 ? -6.395 -14.920 20.942 1.00 97.56 502 VAL A O 1
ATOM 3836 N N . PRO A 1 503 ? -5.997 -16.640 19.551 1.00 97.44 503 PRO A N 1
ATOM 3837 C CA . PRO A 1 503 ? -4.818 -17.110 20.267 1.00 97.44 503 PRO A CA 1
ATOM 3838 C C . PRO A 1 503 ? -3.678 -16.088 20.198 1.00 97.44 503 PRO A C 1
ATOM 3840 O O . PRO A 1 503 ? -3.454 -15.462 19.169 1.00 97.44 503 PRO A O 1
ATOM 3843 N N . LEU A 1 504 ? -2.908 -15.948 21.280 1.00 96.31 504 LEU A N 1
ATOM 3844 C CA . LEU A 1 504 ? -1.768 -15.020 21.292 1.00 96.31 504 LEU A CA 1
ATOM 3845 C C . LEU A 1 504 ? -0.626 -15.469 20.370 1.00 96.31 504 LEU A C 1
ATOM 3847 O O . LEU A 1 504 ? 0.135 -14.636 19.894 1.00 96.31 504 LEU A O 1
ATOM 3851 N N . ASN A 1 505 ? -0.502 -16.775 20.124 1.00 97.62 505 ASN A N 1
ATOM 3852 C CA . ASN A 1 505 ? 0.517 -17.335 19.244 1.00 97.62 505 ASN A CA 1
ATOM 3853 C C . ASN A 1 505 ? -0.049 -17.553 17.843 1.00 97.62 505 ASN A C 1
ATOM 3855 O O . ASN A 1 505 ? -1.007 -18.309 17.675 1.00 97.62 505 ASN A O 1
ATOM 3859 N N . ILE A 1 506 ? 0.604 -16.957 16.849 1.00 97.75 506 ILE A N 1
ATOM 3860 C CA . ILE A 1 506 ? 0.223 -17.081 15.442 1.00 97.75 506 ILE A CA 1
ATOM 3861 C C . ILE A 1 506 ? 0.387 -18.531 14.972 1.00 97.75 506 ILE A C 1
ATOM 3863 O O . ILE A 1 506 ? 1.402 -19.183 15.229 1.00 97.75 506 ILE A O 1
ATOM 3867 N N . GLY A 1 507 ? -0.633 -19.035 14.276 1.00 95.94 507 GLY A N 1
ATOM 3868 C CA . GLY A 1 507 ? -0.655 -20.390 13.730 1.00 95.94 507 GLY A CA 1
ATOM 3869 C C . GLY A 1 507 ? 0.247 -20.560 12.504 1.00 95.94 507 GLY A C 1
ATOM 3870 O O . GLY A 1 507 ? 0.337 -19.672 11.658 1.00 95.94 507 GLY A O 1
ATOM 3871 N N . ALA A 1 508 ? 0.859 -21.742 12.371 1.00 96.69 508 ALA A N 1
ATOM 3872 C CA . ALA A 1 508 ? 1.776 -22.065 11.273 1.00 96.69 508 ALA A CA 1
ATOM 3873 C C . ALA A 1 508 ? 1.137 -21.921 9.880 1.00 96.69 508 ALA A C 1
ATOM 3875 O O . ALA A 1 508 ? 1.765 -21.383 8.977 1.00 96.69 508 ALA A O 1
ATOM 3876 N N . ALA A 1 509 ? -0.129 -22.323 9.718 1.00 95.75 509 ALA A N 1
ATOM 3877 C CA . ALA A 1 509 ? -0.825 -22.230 8.433 1.00 95.75 509 ALA A CA 1
ATOM 3878 C C . ALA A 1 509 ? -0.988 -20.777 7.949 1.00 95.75 509 ALA A C 1
ATOM 3880 O O . ALA A 1 509 ? -0.774 -20.484 6.777 1.00 95.75 509 ALA A O 1
ATOM 3881 N N . ASP A 1 510 ? -1.341 -19.849 8.845 1.00 97.44 510 ASP A N 1
ATOM 3882 C CA . ASP A 1 510 ? -1.504 -18.432 8.487 1.00 97.44 510 ASP A CA 1
ATOM 3883 C C . ASP A 1 510 ? -0.151 -17.760 8.224 1.00 97.44 510 ASP A C 1
ATOM 3885 O O . ASP A 1 510 ? -0.037 -16.902 7.346 1.00 97.44 510 ASP A O 1
ATOM 3889 N N . PHE A 1 511 ? 0.884 -18.186 8.951 1.00 97.94 511 PHE A N 1
ATOM 3890 C CA . PHE A 1 511 ? 2.255 -17.748 8.730 1.00 97.94 511 PHE A CA 1
ATOM 3891 C C . PHE A 1 511 ? 2.800 -18.204 7.369 1.00 97.94 511 PHE A C 1
ATOM 3893 O O . PHE A 1 511 ? 3.350 -17.388 6.635 1.00 97.94 511 PHE A O 1
ATOM 3900 N N . GLU A 1 512 ? 2.599 -19.469 6.995 1.00 96.75 512 GLU A N 1
ATOM 3901 C CA . GLU A 1 512 ? 3.030 -20.012 5.701 1.00 96.75 512 GLU A CA 1
ATOM 3902 C C . GLU A 1 512 ? 2.341 -19.295 4.528 1.00 96.75 512 GLU A C 1
ATOM 3904 O O . GLU A 1 512 ? 2.995 -18.903 3.559 1.00 96.75 512 GLU A O 1
ATOM 3909 N N . ILE A 1 513 ? 1.030 -19.042 4.637 1.00 96.88 513 ILE A N 1
ATOM 3910 C CA . ILE A 1 513 ? 0.285 -18.257 3.642 1.00 96.88 513 ILE A CA 1
ATOM 3911 C C . ILE A 1 513 ? 0.894 -16.854 3.502 1.00 96.88 513 ILE A C 1
ATOM 3913 O O . ILE A 1 513 ? 1.133 -16.391 2.385 1.00 96.88 513 ILE A O 1
ATOM 3917 N N . ALA A 1 514 ? 1.165 -16.177 4.622 1.00 97.69 514 ALA A N 1
ATOM 3918 C CA . ALA A 1 514 ? 1.756 -14.842 4.621 1.00 97.69 514 ALA A CA 1
ATOM 3919 C C . ALA A 1 514 ? 3.155 -14.818 3.995 1.00 97.69 514 ALA A C 1
ATOM 3921 O O . ALA A 1 514 ? 3.440 -13.943 3.178 1.00 97.69 514 ALA A O 1
ATOM 3922 N N . LEU A 1 515 ? 4.000 -15.790 4.346 1.00 96.44 515 LEU A N 1
ATOM 3923 C CA . LEU A 1 515 ? 5.345 -15.955 3.804 1.00 96.44 515 LEU A CA 1
ATOM 3924 C C . LEU A 1 515 ? 5.303 -16.051 2.274 1.00 96.44 515 LEU A C 1
ATOM 3926 O O . LEU A 1 515 ? 5.947 -15.259 1.585 1.00 96.44 515 LEU A O 1
ATOM 3930 N N . ASN A 1 516 ? 4.471 -16.953 1.750 1.00 94.81 516 ASN A N 1
ATOM 3931 C CA . ASN A 1 516 ? 4.328 -17.179 0.313 1.00 94.81 516 ASN A CA 1
ATOM 3932 C C . ASN A 1 516 ? 3.799 -15.937 -0.421 1.00 94.81 516 ASN A C 1
ATOM 3934 O O . ASN A 1 516 ? 4.368 -15.531 -1.436 1.00 94.81 516 ASN A O 1
ATOM 3938 N N . ILE A 1 517 ? 2.758 -15.288 0.117 1.00 95.38 517 ILE A N 1
ATOM 3939 C CA . ILE A 1 517 ? 2.186 -14.062 -0.463 1.00 95.38 517 ILE A CA 1
ATOM 3940 C C . ILE A 1 517 ? 3.223 -12.937 -0.500 1.00 95.38 517 ILE A C 1
ATOM 3942 O O . ILE A 1 517 ? 3.367 -12.267 -1.519 1.00 95.38 517 ILE A O 1
ATOM 3946 N N . CYS A 1 518 ? 3.946 -12.702 0.595 1.00 95.88 518 CYS A N 1
ATOM 3947 C CA . CYS A 1 518 ? 4.913 -11.611 0.673 1.00 95.88 518 CYS A CA 1
ATOM 3948 C C . CYS A 1 518 ? 6.129 -11.839 -0.237 1.00 95.88 518 CYS A C 1
ATOM 3950 O O . CYS A 1 518 ? 6.584 -10.887 -0.872 1.00 95.88 518 CYS A O 1
ATOM 3952 N N . CYS A 1 519 ? 6.625 -13.075 -0.350 1.00 93.38 519 CYS A N 1
ATOM 3953 C CA . CYS A 1 519 ? 7.693 -13.416 -1.291 1.00 93.38 519 CYS A CA 1
ATOM 3954 C C . CYS A 1 519 ? 7.257 -13.214 -2.750 1.00 93.38 519 CYS A C 1
ATOM 3956 O O . CYS A 1 519 ? 7.984 -12.596 -3.528 1.00 93.38 519 CYS A O 1
ATOM 3958 N N . GLU A 1 520 ? 6.048 -13.653 -3.111 1.00 92.75 520 GLU A N 1
ATOM 3959 C CA . GLU A 1 520 ? 5.483 -13.415 -4.446 1.00 92.75 520 GLU A CA 1
ATOM 3960 C C . GLU A 1 520 ? 5.287 -11.914 -4.717 1.00 92.75 520 GLU A C 1
ATOM 3962 O O . GLU A 1 520 ? 5.603 -11.423 -5.800 1.00 92.75 520 GLU A O 1
ATOM 3967 N N . LEU A 1 521 ? 4.815 -11.149 -3.730 1.00 92.81 521 LEU A N 1
ATOM 3968 C CA . LEU A 1 521 ? 4.653 -9.699 -3.855 1.00 92.81 521 LEU A CA 1
ATOM 3969 C C . LEU A 1 521 ? 5.985 -8.968 -4.039 1.00 92.81 521 LEU A C 1
ATOM 3971 O O . LEU A 1 521 ? 6.023 -8.001 -4.798 1.00 92.81 521 LEU A O 1
ATOM 3975 N N . LEU A 1 522 ? 7.067 -9.411 -3.392 1.00 92.31 522 LEU A N 1
ATOM 3976 C CA . LEU A 1 522 ? 8.402 -8.847 -3.612 1.00 92.31 522 LEU A CA 1
ATOM 3977 C C . LEU A 1 522 ? 8.860 -9.064 -5.061 1.00 92.31 522 LEU A C 1
ATOM 3979 O O . LEU A 1 522 ? 9.395 -8.153 -5.697 1.00 92.31 522 LEU A O 1
ATOM 3983 N N . GLU A 1 523 ? 8.589 -10.243 -5.616 1.00 89.44 523 GLU A N 1
ATOM 3984 C CA . GLU A 1 523 ? 8.914 -10.523 -7.010 1.00 89.44 523 GLU A CA 1
ATOM 3985 C C . GLU A 1 523 ? 8.049 -9.696 -7.974 1.00 89.44 523 GLU A C 1
ATOM 3987 O O . GLU A 1 523 ? 8.569 -9.082 -8.910 1.00 89.44 523 GLU A O 1
ATOM 3992 N N . ARG A 1 524 ? 6.743 -9.581 -7.711 1.00 88.25 524 ARG A N 1
ATOM 3993 C CA . ARG A 1 524 ? 5.846 -8.714 -8.492 1.00 88.25 524 ARG A CA 1
ATOM 3994 C C . ARG A 1 524 ? 6.239 -7.241 -8.394 1.00 88.25 524 ARG A C 1
ATOM 3996 O O . ARG A 1 524 ? 6.177 -6.534 -9.397 1.00 88.25 524 ARG A O 1
ATOM 4003 N N . TYR A 1 525 ? 6.691 -6.775 -7.229 1.00 88.38 525 TYR A N 1
ATOM 4004 C CA . TYR A 1 525 ? 7.216 -5.420 -7.038 1.00 88.38 525 TYR A CA 1
ATOM 4005 C C . TYR A 1 525 ? 8.381 -5.153 -8.000 1.00 88.38 525 TYR A C 1
ATOM 4007 O O . TYR A 1 525 ? 8.370 -4.162 -8.734 1.00 88.38 525 TYR A O 1
ATOM 4015 N N . ARG A 1 526 ? 9.347 -6.079 -8.074 1.00 87.69 526 ARG A N 1
ATOM 4016 C CA . ARG A 1 526 ? 10.470 -5.996 -9.017 1.00 87.69 526 ARG A CA 1
ATOM 4017 C C . ARG A 1 526 ? 9.987 -5.987 -10.472 1.00 87.69 526 ARG A C 1
ATOM 4019 O O . ARG A 1 526 ? 10.397 -5.121 -11.242 1.00 87.69 526 ARG A O 1
ATOM 4026 N N . GLN A 1 527 ? 9.082 -6.894 -10.842 1.00 85.31 527 GLN A N 1
ATOM 4027 C CA . GLN A 1 527 ? 8.537 -6.982 -12.204 1.00 85.31 527 GLN A CA 1
ATOM 4028 C C . GLN A 1 527 ? 7.795 -5.708 -12.627 1.00 85.31 527 GLN A C 1
ATOM 4030 O O . GLN A 1 527 ? 7.945 -5.255 -13.760 1.00 85.31 527 GLN A O 1
ATOM 4035 N N . VAL A 1 528 ? 7.027 -5.090 -11.725 1.00 82.50 528 VAL A N 1
ATOM 4036 C CA . VAL A 1 528 ? 6.349 -3.812 -11.987 1.00 82.50 528 VAL A CA 1
ATOM 4037 C C . VAL A 1 528 ? 7.364 -2.719 -12.326 1.00 82.50 528 VAL A C 1
ATOM 4039 O O . VAL A 1 528 ? 7.156 -1.977 -13.287 1.00 82.50 528 VAL A O 1
ATOM 4042 N N . LEU A 1 529 ? 8.478 -2.639 -11.592 1.00 82.50 529 LEU A N 1
ATOM 4043 C CA . LEU A 1 529 ? 9.536 -1.663 -11.866 1.00 82.50 529 LEU A CA 1
ATOM 4044 C C . LEU A 1 529 ? 10.255 -1.926 -13.197 1.00 82.50 529 LEU A C 1
ATOM 4046 O O . LEU A 1 529 ? 10.581 -0.970 -13.903 1.00 82.50 529 LEU A O 1
ATOM 4050 N N . VAL A 1 530 ? 10.480 -3.195 -13.555 1.00 83.69 530 VAL A N 1
ATOM 4051 C CA . VAL A 1 530 ? 11.057 -3.580 -14.857 1.00 83.69 530 VAL A CA 1
ATOM 4052 C C . VAL A 1 530 ? 10.111 -3.200 -15.998 1.00 83.69 530 VAL A C 1
ATOM 4054 O O . VAL A 1 530 ? 10.516 -2.528 -16.945 1.00 83.69 530 VAL A O 1
ATOM 4057 N N . ASN A 1 531 ? 8.829 -3.558 -15.888 1.00 81.31 531 ASN A N 1
ATOM 4058 C CA . ASN A 1 531 ? 7.815 -3.285 -16.911 1.00 81.31 531 ASN A CA 1
ATOM 4059 C C . ASN A 1 531 ? 7.598 -1.783 -17.134 1.00 81.31 531 ASN A C 1
ATOM 4061 O O . ASN A 1 531 ? 7.403 -1.347 -18.266 1.00 81.31 531 ASN A O 1
ATOM 4065 N N . LYS A 1 532 ? 7.673 -0.980 -16.066 1.00 77.06 532 LYS A N 1
ATOM 4066 C CA . LYS A 1 532 ? 7.585 0.487 -16.134 1.00 77.06 532 LYS A CA 1
ATOM 4067 C C . LYS A 1 532 ? 8.910 1.151 -16.547 1.00 77.06 532 LYS A C 1
ATOM 4069 O O . LYS A 1 532 ? 8.996 2.375 -16.522 1.00 77.06 532 LYS A O 1
ATOM 4074 N N . ARG A 1 533 ? 9.939 0.369 -16.917 1.00 78.19 533 ARG A N 1
ATOM 4075 C CA . ARG A 1 533 ? 11.294 0.834 -17.276 1.00 78.19 533 ARG A CA 1
ATOM 4076 C C . ARG A 1 533 ? 11.912 1.769 -16.231 1.00 78.19 533 ARG A C 1
ATOM 4078 O O . ARG A 1 533 ? 12.607 2.726 -16.558 1.00 78.19 533 ARG A O 1
ATOM 4085 N N . ILE A 1 534 ? 11.660 1.487 -14.956 1.00 78.12 534 ILE A N 1
ATOM 4086 C CA . ILE A 1 534 ? 12.299 2.184 -13.833 1.00 78.12 534 ILE A CA 1
ATOM 4087 C C . ILE A 1 534 ? 13.628 1.499 -13.494 1.00 78.12 534 ILE A C 1
ATOM 4089 O O . ILE A 1 534 ? 14.607 2.170 -13.167 1.00 78.12 534 ILE A O 1
ATOM 4093 N N . ILE A 1 535 ? 13.665 0.168 -13.609 1.00 79.81 535 ILE A N 1
ATOM 4094 C CA . ILE A 1 535 ? 14.858 -0.668 -13.428 1.00 79.81 535 ILE A CA 1
ATOM 4095 C C . ILE A 1 535 ? 14.996 -1.663 -14.589 1.00 79.81 535 ILE A C 1
ATOM 4097 O O . ILE A 1 535 ? 14.089 -1.804 -15.411 1.00 79.81 535 ILE A O 1
ATOM 4101 N N . GLY A 1 536 ? 16.109 -2.395 -14.616 1.00 81.75 536 GLY A N 1
ATOM 4102 C CA . GLY A 1 536 ? 16.368 -3.441 -15.603 1.00 81.75 536 GLY A CA 1
ATOM 4103 C C . GLY A 1 536 ? 16.853 -2.891 -16.942 1.00 81.75 536 GLY A C 1
ATOM 4104 O O . GLY A 1 536 ? 16.997 -1.680 -17.126 1.00 81.75 536 GLY A O 1
ATOM 4105 N N . PHE A 1 537 ? 17.091 -3.796 -17.893 1.00 80.38 537 PHE A N 1
ATOM 4106 C CA . PHE A 1 537 ? 17.815 -3.470 -19.121 1.00 80.38 537 PHE A CA 1
ATOM 4107 C C . PHE A 1 537 ? 17.156 -2.356 -19.943 1.00 80.38 537 PHE A C 1
ATOM 4109 O O . PHE A 1 537 ? 17.860 -1.495 -20.453 1.00 80.38 537 PHE A O 1
ATOM 4116 N N . GLY A 1 538 ? 15.822 -2.310 -20.028 1.00 76.44 538 GLY A N 1
ATOM 4117 C CA . GLY A 1 538 ? 15.122 -1.224 -20.727 1.00 76.44 538 GLY A CA 1
ATOM 4118 C C . GLY A 1 538 ? 15.449 0.165 -20.160 1.00 76.44 538 GLY A C 1
ATOM 4119 O O . GLY A 1 538 ? 15.777 1.077 -20.912 1.00 76.44 538 GLY A O 1
ATOM 4120 N N . ALA A 1 539 ? 15.439 0.313 -18.832 1.00 80.00 539 ALA A N 1
ATOM 4121 C CA . ALA A 1 539 ? 15.780 1.568 -18.159 1.00 80.00 539 ALA A CA 1
ATOM 4122 C C . ALA A 1 539 ? 17.270 1.923 -18.315 1.00 80.00 539 ALA A C 1
ATOM 4124 O O . ALA A 1 539 ? 17.643 3.083 -18.504 1.00 80.00 539 ALA A O 1
ATOM 4125 N N . GLU A 1 540 ? 18.132 0.909 -18.223 1.00 84.62 540 GLU A N 1
ATOM 4126 C CA . GLU A 1 540 ? 19.582 1.030 -18.390 1.00 84.62 540 GLU A CA 1
ATOM 4127 C C . GLU A 1 540 ? 19.933 1.466 -19.816 1.00 84.62 540 GLU A C 1
ATOM 4129 O O . GLU A 1 540 ? 20.749 2.370 -20.006 1.00 84.62 540 GLU A O 1
ATOM 4134 N N . ALA A 1 541 ? 19.267 0.870 -20.807 1.00 79.12 541 ALA A N 1
ATOM 4135 C CA . ALA A 1 541 ? 19.382 1.202 -22.216 1.00 79.12 541 ALA A CA 1
ATOM 4136 C C . ALA A 1 541 ? 18.975 2.654 -22.478 1.00 79.12 541 ALA A C 1
ATOM 4138 O O . ALA A 1 541 ? 19.774 3.409 -23.030 1.00 79.12 541 ALA A O 1
ATOM 4139 N N . ASP A 1 542 ? 17.798 3.070 -22.003 1.00 78.06 542 ASP A N 1
ATOM 4140 C CA . ASP A 1 542 ? 17.307 4.446 -22.144 1.00 78.06 542 ASP A CA 1
ATOM 4141 C C . ASP A 1 542 ? 18.295 5.456 -21.513 1.00 78.06 542 ASP A C 1
ATOM 4143 O O . ASP A 1 542 ? 18.575 6.520 -22.079 1.00 78.06 542 ASP A O 1
ATOM 4147 N N . ALA A 1 543 ? 18.902 5.111 -20.370 1.00 81.94 543 ALA A N 1
ATOM 4148 C CA . ALA A 1 543 ? 19.905 5.943 -19.706 1.00 81.94 543 ALA A CA 1
ATOM 4149 C C . ALA A 1 543 ? 21.235 6.036 -20.478 1.00 81.94 543 ALA A C 1
ATOM 4151 O O . ALA A 1 543 ? 21.826 7.122 -20.543 1.00 81.94 543 ALA A O 1
ATOM 4152 N N . VAL A 1 544 ? 21.716 4.924 -21.046 1.00 82.69 544 VAL A N 1
ATOM 4153 C CA . VAL A 1 544 ? 22.936 4.888 -21.871 1.00 82.69 544 VAL A CA 1
ATOM 4154 C C . VAL A 1 544 ? 22.717 5.652 -23.175 1.00 82.69 544 VAL A C 1
ATOM 4156 O O . VAL A 1 544 ? 23.518 6.531 -23.496 1.00 82.69 544 VAL A O 1
ATOM 4159 N N . ILE A 1 545 ? 21.617 5.384 -23.883 1.00 78.81 545 ILE A N 1
ATOM 4160 C CA . ILE A 1 545 ? 21.260 6.054 -25.138 1.00 78.81 545 ILE A CA 1
ATOM 4161 C C . ILE A 1 545 ? 21.140 7.561 -24.902 1.00 78.81 545 ILE A C 1
ATOM 4163 O O . ILE A 1 545 ? 21.887 8.330 -25.501 1.00 78.81 545 ILE A O 1
ATOM 4167 N N . GLY A 1 546 ? 20.329 8.000 -23.934 1.00 77.38 546 GLY A N 1
ATOM 4168 C CA . GLY A 1 546 ? 20.155 9.428 -23.638 1.00 77.38 546 GLY A CA 1
ATOM 4169 C C . GLY A 1 546 ? 21.416 10.141 -23.116 1.00 77.38 546 GLY A C 1
ATOM 4170 O O . GLY A 1 546 ? 21.495 11.377 -23.111 1.00 77.38 546 GLY A O 1
ATOM 4171 N N . TYR A 1 547 ? 22.422 9.398 -22.639 1.00 82.25 547 TYR A N 1
ATOM 4172 C CA . TYR A 1 547 ? 23.750 9.950 -22.364 1.00 82.25 547 TYR A CA 1
ATOM 4173 C C . TYR A 1 547 ? 24.570 10.105 -23.648 1.00 82.25 547 TYR A C 1
ATOM 4175 O O . TYR A 1 547 ? 25.132 11.179 -23.871 1.00 82.25 547 TYR A O 1
ATOM 4183 N N . LEU A 1 548 ? 24.624 9.066 -24.484 1.00 78.94 548 LEU A N 1
ATOM 4184 C CA . LEU A 1 548 ? 25.407 9.044 -25.721 1.00 78.94 548 LEU A CA 1
ATOM 4185 C C . LEU A 1 548 ? 24.843 9.967 -26.809 1.00 78.94 548 LEU A C 1
ATOM 4187 O O . LEU A 1 548 ? 25.629 10.512 -27.576 1.00 78.94 548 LEU A O 1
ATOM 4191 N N . GLU A 1 549 ? 23.536 10.252 -26.815 1.00 77.31 549 GLU A N 1
ATOM 4192 C CA . GLU A 1 549 ? 22.901 11.257 -27.693 1.00 77.31 549 GLU A CA 1
ATOM 4193 C C . GLU A 1 549 ? 23.576 12.635 -27.599 1.00 77.31 549 GLU A C 1
ATOM 4195 O O . GLU A 1 549 ? 23.500 13.448 -28.518 1.00 77.31 549 GLU A O 1
ATOM 4200 N N . ARG A 1 550 ? 24.263 12.916 -26.485 1.00 76.38 550 ARG A N 1
ATOM 4201 C CA . ARG A 1 550 ? 24.968 14.183 -26.259 1.00 76.38 550 ARG A CA 1
ATOM 4202 C C . ARG A 1 550 ? 26.337 14.250 -26.935 1.00 76.38 550 ARG A C 1
ATOM 4204 O O . ARG A 1 550 ? 26.956 15.312 -26.922 1.00 76.38 550 ARG A O 1
ATOM 4211 N N . PHE A 1 551 ? 26.821 13.136 -27.480 1.00 79.81 551 PHE A N 1
ATOM 4212 C CA . PHE A 1 551 ? 28.178 12.969 -27.991 1.00 79.81 551 PHE A CA 1
ATOM 4213 C C . PHE A 1 551 ? 28.155 12.309 -29.377 1.00 79.81 551 PHE A C 1
ATOM 4215 O O . PHE A 1 551 ? 28.389 11.111 -29.512 1.00 79.81 551 PHE A O 1
ATOM 4222 N N . SER A 1 552 ? 27.927 13.106 -30.425 1.00 67.81 552 SER A N 1
ATOM 4223 C CA . SER A 1 552 ? 27.879 12.637 -31.823 1.00 67.81 552 SER A CA 1
ATOM 4224 C C . SER A 1 552 ? 29.167 11.945 -32.298 1.00 67.81 552 SER A C 1
ATOM 4226 O O . SER A 1 552 ? 29.115 11.039 -33.122 1.00 67.81 552 SER A O 1
ATOM 4228 N N . GLY A 1 553 ? 30.326 12.326 -31.749 1.00 72.25 553 GLY A N 1
ATOM 4229 C CA . GLY A 1 553 ? 31.623 11.685 -32.016 1.00 72.25 553 GLY A CA 1
ATOM 4230 C C . GLY A 1 553 ? 31.936 10.465 -31.138 1.00 72.25 553 GLY A C 1
ATOM 4231 O O . GLY A 1 553 ? 33.046 9.942 -31.202 1.00 72.25 553 GLY A O 1
ATOM 4232 N N . GLY A 1 554 ? 30.997 10.033 -30.294 1.00 79.00 554 GLY A N 1
ATOM 4233 C CA . GLY A 1 554 ? 31.233 9.017 -29.276 1.00 79.00 554 GLY A CA 1
ATOM 4234 C C . GLY A 1 554 ? 31.964 9.540 -28.041 1.00 79.00 554 GLY A C 1
ATOM 4235 O O . GLY A 1 554 ? 32.401 10.690 -27.956 1.00 79.00 554 GLY A O 1
ATOM 4236 N N . LYS A 1 555 ? 32.080 8.675 -27.037 1.00 85.56 555 LYS A N 1
ATOM 4237 C CA . LYS A 1 555 ? 32.717 8.973 -25.755 1.00 85.56 555 LYS A CA 1
ATOM 4238 C C . LYS A 1 555 ? 33.631 7.830 -25.342 1.00 85.56 555 LYS A C 1
ATOM 4240 O O . LYS A 1 555 ? 33.362 6.674 -25.645 1.00 85.56 555 LYS A O 1
ATOM 4245 N N . ASP A 1 556 ? 34.705 8.151 -24.630 1.00 90.31 556 ASP A N 1
ATOM 4246 C CA . ASP A 1 556 ? 35.545 7.135 -23.996 1.00 90.31 556 ASP A CA 1
ATOM 4247 C C . ASP A 1 556 ? 34.707 6.252 -23.053 1.00 90.31 556 ASP A C 1
ATOM 4249 O O . ASP A 1 556 ? 33.927 6.766 -22.247 1.00 90.31 556 ASP A O 1
ATOM 4253 N N . LEU A 1 557 ? 34.862 4.932 -23.170 1.00 87.44 557 LEU A N 1
ATOM 4254 C CA . LEU A 1 557 ? 34.059 3.937 -22.460 1.00 87.44 557 LEU A CA 1
ATOM 4255 C C . LEU A 1 557 ? 34.144 4.098 -20.936 1.00 87.44 557 LEU A C 1
ATOM 4257 O O . LEU A 1 557 ? 33.121 4.032 -20.256 1.00 87.44 557 LEU A O 1
ATOM 4261 N N . GLU A 1 558 ? 35.333 4.335 -20.384 1.00 88.00 558 GLU A N 1
ATOM 4262 C CA . GLU A 1 558 ? 35.510 4.471 -18.934 1.00 88.00 558 GLU A CA 1
ATOM 4263 C C . GLU A 1 558 ? 34.944 5.803 -18.428 1.00 88.00 558 GLU A C 1
ATOM 4265 O O . GLU A 1 558 ? 34.298 5.858 -17.376 1.00 88.00 558 GLU A O 1
ATOM 4270 N N . GLN A 1 559 ? 35.075 6.877 -19.211 1.00 86.62 559 GLN A N 1
ATOM 4271 C CA . GLN A 1 559 ? 34.402 8.145 -18.909 1.00 86.62 559 GLN A CA 1
ATOM 4272 C C . GLN A 1 559 ? 32.874 8.023 -18.964 1.00 86.62 559 GLN A C 1
ATOM 4274 O O . GLN A 1 559 ? 32.181 8.594 -18.112 1.00 86.62 559 GLN A O 1
ATOM 4279 N N . ALA A 1 560 ? 32.346 7.285 -19.944 1.00 86.31 560 ALA A N 1
ATOM 4280 C CA . ALA A 1 560 ? 30.918 7.028 -20.078 1.00 86.31 560 ALA A CA 1
ATOM 4281 C C . ALA A 1 560 ? 30.399 6.237 -18.871 1.00 86.31 560 ALA A C 1
ATOM 4283 O O . ALA A 1 560 ? 29.456 6.682 -18.216 1.00 86.31 560 ALA A O 1
ATOM 4284 N N . LYS A 1 561 ? 31.078 5.142 -18.495 1.00 88.56 561 LYS A N 1
ATOM 4285 C CA . LYS A 1 561 ? 30.748 4.355 -17.297 1.00 88.56 561 LYS A CA 1
ATOM 4286 C C . LYS A 1 561 ? 30.716 5.217 -16.042 1.00 88.56 561 LYS A C 1
ATOM 4288 O O . LYS A 1 561 ? 29.725 5.205 -15.320 1.00 88.56 561 LYS A O 1
ATOM 4293 N N . ASN A 1 562 ? 31.762 6.007 -15.797 1.00 87.19 562 ASN A N 1
ATOM 4294 C CA . ASN A 1 562 ? 31.838 6.861 -14.609 1.00 87.19 562 ASN A CA 1
ATOM 4295 C C . ASN A 1 562 ? 30.738 7.928 -14.576 1.00 87.19 562 ASN A C 1
ATOM 4297 O O . ASN A 1 562 ? 30.179 8.194 -13.515 1.00 87.19 562 ASN A O 1
ATOM 4301 N N . SER A 1 563 ? 30.376 8.491 -15.730 1.00 86.56 563 SER A N 1
ATOM 4302 C CA . SER A 1 563 ? 29.277 9.459 -15.821 1.00 86.56 563 SER A CA 1
ATOM 4303 C C . SER A 1 563 ? 27.917 8.808 -15.542 1.00 86.56 563 SER A C 1
ATOM 4305 O O . SER A 1 563 ? 27.076 9.386 -14.849 1.00 86.56 563 SER A O 1
ATOM 4307 N N . LEU A 1 564 ? 27.708 7.591 -16.053 1.00 87.50 564 LEU A N 1
ATOM 4308 C CA . LEU A 1 564 ? 26.459 6.844 -15.915 1.00 87.50 564 LEU A CA 1
ATOM 4309 C C . LEU A 1 564 ? 26.192 6.369 -14.479 1.00 87.50 564 LEU A C 1
ATOM 4311 O O . LEU A 1 564 ? 25.027 6.289 -14.106 1.00 87.50 564 LEU A O 1
ATOM 4315 N N . ARG A 1 565 ? 27.222 6.175 -13.639 1.00 85.06 565 ARG A N 1
ATOM 4316 C CA . ARG A 1 565 ? 27.067 5.796 -12.212 1.00 85.06 565 ARG A CA 1
ATOM 4317 C C . ARG A 1 565 ? 26.148 6.724 -11.411 1.00 85.06 565 ARG A C 1
ATOM 4319 O O . ARG A 1 565 ? 25.522 6.297 -10.450 1.00 85.06 565 ARG A O 1
ATOM 4326 N N . SER A 1 566 ? 26.096 8.006 -11.774 1.00 81.00 566 SER A N 1
ATOM 4327 C CA . SER A 1 566 ? 25.275 9.003 -11.070 1.00 81.00 566 SER A CA 1
ATOM 4328 C C . SER A 1 566 ? 23.796 8.980 -11.472 1.00 81.00 566 SER A C 1
ATOM 4330 O O . SER A 1 566 ? 22.979 9.673 -10.865 1.00 81.00 566 SER A O 1
ATOM 4332 N N . ARG A 1 567 ? 23.428 8.207 -12.502 1.00 81.88 567 ARG A N 1
ATOM 4333 C CA . ARG A 1 567 ? 22.035 8.051 -12.931 1.00 81.88 567 ARG A CA 1
ATOM 4334 C C . ARG A 1 567 ? 21.291 7.145 -11.960 1.00 81.88 567 ARG A C 1
ATOM 4336 O O . ARG A 1 567 ? 21.834 6.140 -11.524 1.00 81.88 567 ARG A O 1
ATOM 4343 N N . SER A 1 568 ? 20.028 7.467 -11.685 1.00 75.19 568 SER A N 1
ATOM 4344 C CA . SER A 1 568 ? 19.174 6.733 -10.738 1.00 75.19 568 SER A CA 1
ATOM 4345 C C . SER A 1 568 ? 19.118 5.224 -10.993 1.00 75.19 568 SER A C 1
ATOM 4347 O O . SER A 1 568 ? 19.096 4.461 -10.040 1.00 75.19 568 SER A O 1
ATOM 4349 N N . VAL A 1 569 ? 19.149 4.797 -12.259 1.00 80.12 569 VAL A N 1
ATOM 4350 C CA . VAL A 1 569 ? 19.098 3.377 -12.653 1.00 80.12 569 VAL A CA 1
ATOM 4351 C C . VAL A 1 569 ? 20.370 2.608 -12.258 1.00 80.12 569 VAL A C 1
ATOM 4353 O O . VAL A 1 569 ? 20.297 1.431 -11.918 1.00 80.12 569 VAL A O 1
ATOM 4356 N N . PHE A 1 570 ? 21.528 3.279 -12.255 1.00 82.56 570 PHE A N 1
ATOM 4357 C CA . PHE A 1 570 ? 22.837 2.694 -11.932 1.00 82.56 570 PHE A CA 1
ATOM 4358 C C . PHE A 1 570 ? 23.360 3.094 -10.547 1.00 82.56 570 PHE A C 1
ATOM 4360 O O . PHE A 1 570 ? 24.458 2.696 -10.153 1.00 82.56 570 PHE A O 1
ATOM 4367 N N . LYS A 1 571 ? 22.604 3.907 -9.807 1.00 78.81 571 LYS A N 1
ATOM 4368 C CA . LYS A 1 571 ? 22.967 4.311 -8.452 1.00 78.81 571 LYS A CA 1
ATOM 4369 C C . LYS A 1 571 ? 22.974 3.069 -7.555 1.00 78.81 571 LYS A C 1
ATOM 4371 O O . LYS A 1 571 ? 22.071 2.245 -7.647 1.00 78.81 571 LYS A O 1
ATOM 4376 N N . GLY A 1 572 ? 24.029 2.915 -6.755 1.00 72.94 572 GLY A N 1
ATOM 4377 C CA . GLY A 1 572 ? 24.203 1.742 -5.891 1.00 72.94 572 GLY A CA 1
ATOM 4378 C C . GLY A 1 572 ? 24.548 0.441 -6.629 1.00 72.94 572 GLY A C 1
ATOM 4379 O O . GLY A 1 572 ? 24.600 -0.597 -5.990 1.00 72.94 572 GLY A O 1
ATOM 4380 N N . ARG A 1 573 ? 24.789 0.475 -7.951 1.00 77.19 573 ARG A N 1
ATOM 4381 C CA . ARG A 1 573 ? 25.184 -0.694 -8.757 1.00 77.19 573 ARG A CA 1
ATOM 4382 C C . ARG A 1 573 ? 26.682 -0.694 -9.060 1.00 77.19 573 ARG A C 1
ATOM 4384 O O . ARG A 1 573 ? 27.322 0.359 -9.155 1.00 77.19 573 ARG A O 1
ATOM 4391 N N . SER A 1 574 ? 27.227 -1.880 -9.324 1.00 79.44 574 SER A N 1
ATOM 4392 C CA . SER A 1 574 ? 28.601 -2.026 -9.803 1.00 79.44 574 SER A CA 1
ATOM 4393 C C . SER A 1 574 ? 28.762 -1.517 -11.249 1.00 79.44 574 SER A C 1
ATOM 4395 O O . SER A 1 574 ? 27.822 -1.483 -12.049 1.00 79.44 574 SER A O 1
ATOM 4397 N N . THR A 1 575 ? 29.989 -1.171 -11.653 1.00 81.69 575 THR A N 1
ATOM 4398 C CA . THR A 1 575 ? 30.285 -0.832 -13.060 1.00 81.69 575 THR A CA 1
ATOM 4399 C C . THR A 1 575 ? 30.155 -2.003 -14.024 1.00 81.69 575 THR A C 1
ATOM 4401 O O . THR A 1 575 ? 30.140 -1.781 -15.241 1.00 81.69 575 THR A O 1
ATOM 4404 N N . LYS A 1 576 ? 30.068 -3.239 -13.520 1.00 83.62 576 LYS A N 1
ATOM 4405 C CA . LYS A 1 576 ? 29.843 -4.413 -14.364 1.00 83.62 576 LYS A CA 1
ATOM 4406 C C . LYS A 1 576 ? 28.469 -4.338 -15.013 1.00 83.62 576 LYS A C 1
ATOM 4408 O O . LYS A 1 576 ? 28.381 -4.586 -16.208 1.00 83.62 576 LYS A O 1
ATOM 4413 N N . GLN A 1 577 ? 27.446 -3.880 -14.288 1.00 82.00 577 GLN A N 1
ATOM 4414 C CA . GLN A 1 577 ? 26.101 -3.691 -14.842 1.00 82.00 577 GLN A CA 1
ATOM 4415 C C . GLN A 1 577 ? 26.083 -2.668 -15.985 1.00 82.00 577 GLN A C 1
ATOM 4417 O O . GLN A 1 577 ? 25.535 -2.941 -17.048 1.00 82.00 577 GLN A O 1
ATOM 4422 N N . ILE A 1 578 ? 26.771 -1.531 -15.827 1.00 85.62 578 ILE A N 1
ATOM 4423 C CA . ILE A 1 578 ? 26.885 -0.529 -16.903 1.00 85.62 578 ILE A CA 1
ATOM 4424 C C . ILE A 1 578 ? 27.602 -1.124 -18.124 1.00 85.62 578 ILE A C 1
ATOM 4426 O O . ILE A 1 578 ? 27.207 -0.882 -19.263 1.00 85.62 578 ILE A O 1
ATOM 4430 N N . SER A 1 579 ? 28.654 -1.913 -17.888 1.00 87.06 579 SER A N 1
ATOM 4431 C CA . SER A 1 579 ? 29.396 -2.588 -18.960 1.00 87.06 579 SER A CA 1
ATOM 4432 C C . SER A 1 579 ? 28.506 -3.592 -19.696 1.00 87.06 579 SER A C 1
ATOM 4434 O O . SER A 1 579 ? 28.434 -3.543 -20.918 1.00 87.06 579 SER A O 1
ATOM 4436 N N . ALA A 1 580 ? 27.760 -4.417 -18.958 1.00 86.31 580 ALA A N 1
ATOM 4437 C CA . ALA A 1 580 ? 26.829 -5.394 -19.510 1.00 86.31 580 ALA A CA 1
ATOM 4438 C C . ALA A 1 580 ? 25.702 -4.731 -20.318 1.00 86.31 580 ALA A C 1
ATOM 4440 O O . ALA A 1 580 ? 25.357 -5.216 -21.393 1.00 86.31 580 ALA A O 1
ATOM 4441 N N . ALA A 1 581 ? 25.159 -3.601 -19.852 1.00 85.69 581 ALA A N 1
ATOM 4442 C CA . ALA A 1 581 ? 24.151 -2.844 -20.591 1.00 85.69 581 ALA A CA 1
ATOM 4443 C C . ALA A 1 581 ? 24.702 -2.311 -21.927 1.00 85.69 581 ALA A C 1
ATOM 4445 O O . ALA A 1 581 ? 24.067 -2.470 -22.969 1.00 85.69 581 ALA A O 1
ATOM 4446 N N . ILE A 1 582 ? 25.910 -1.736 -21.920 1.00 86.31 582 ILE A N 1
ATOM 4447 C CA . ILE A 1 582 ? 26.582 -1.257 -23.140 1.00 86.31 582 ILE A CA 1
ATOM 4448 C C . ILE A 1 582 ? 26.882 -2.422 -24.096 1.00 86.31 582 ILE A C 1
ATOM 4450 O O . ILE A 1 582 ? 26.661 -2.296 -25.298 1.00 86.31 582 ILE A O 1
ATOM 4454 N N . GLU A 1 583 ? 27.351 -3.560 -23.584 1.00 87.44 583 GLU A N 1
ATOM 4455 C CA . GLU A 1 583 ? 27.633 -4.757 -24.385 1.00 87.44 583 GLU A CA 1
ATOM 4456 C C . GLU A 1 583 ? 26.363 -5.344 -25.012 1.00 87.44 583 GLU A C 1
ATOM 4458 O O . GLU A 1 583 ? 26.369 -5.679 -26.196 1.00 87.44 583 GLU A O 1
ATOM 4463 N N . LYS A 1 584 ? 25.249 -5.396 -24.271 1.00 82.75 584 LYS A N 1
ATOM 4464 C CA . LYS A 1 584 ? 23.941 -5.805 -24.807 1.00 82.75 584 LYS A CA 1
ATOM 4465 C C . LYS A 1 584 ? 23.445 -4.855 -25.901 1.00 82.75 584 LYS A C 1
ATOM 4467 O O . LYS A 1 584 ? 22.979 -5.319 -26.939 1.00 82.75 584 LYS A O 1
ATOM 4472 N N . LEU A 1 585 ? 23.587 -3.539 -25.718 1.00 80.81 585 LEU A N 1
ATOM 4473 C CA . LEU A 1 585 ? 23.262 -2.550 -26.756 1.00 80.81 585 LEU A CA 1
ATOM 4474 C C . LEU A 1 585 ? 24.151 -2.687 -27.998 1.00 80.81 585 LEU A C 1
ATOM 4476 O O . LEU A 1 585 ? 23.680 -2.492 -29.120 1.00 80.81 585 LEU A O 1
ATOM 4480 N N . ALA A 1 586 ? 25.422 -3.044 -27.808 1.00 81.56 586 ALA A N 1
ATOM 4481 C CA . ALA A 1 586 ? 26.338 -3.310 -28.907 1.00 81.56 586 ALA A CA 1
ATOM 4482 C C . ALA A 1 586 ? 25.965 -4.587 -29.670 1.00 81.56 586 ALA A C 1
ATOM 4484 O O . ALA A 1 586 ? 25.932 -4.584 -30.900 1.00 81.56 586 ALA A O 1
ATOM 4485 N N . ALA A 1 587 ? 25.597 -5.656 -28.958 1.00 78.62 587 ALA A N 1
ATOM 4486 C CA . ALA A 1 587 ? 25.081 -6.883 -29.562 1.00 78.62 587 ALA A CA 1
ATOM 4487 C C . ALA A 1 587 ? 23.790 -6.632 -30.364 1.00 78.62 587 ALA A C 1
ATOM 4489 O O . ALA A 1 587 ? 23.619 -7.190 -31.447 1.00 78.62 587 ALA A O 1
ATOM 4490 N N . ALA A 1 588 ? 22.926 -5.734 -29.880 1.00 73.62 588 ALA A N 1
ATOM 4491 C CA . ALA A 1 588 ? 21.710 -5.296 -30.567 1.00 73.62 588 ALA A CA 1
ATOM 4492 C C . ALA A 1 588 ? 21.956 -4.301 -31.723 1.00 73.62 588 ALA A C 1
ATOM 4494 O O . ALA A 1 588 ? 20.997 -3.858 -32.349 1.00 73.62 588 ALA A O 1
ATOM 4495 N N . ARG A 1 589 ? 23.217 -3.948 -32.024 1.00 77.94 589 ARG A N 1
ATOM 4496 C CA . ARG A 1 589 ? 23.607 -2.968 -33.058 1.00 77.94 589 ARG A CA 1
ATOM 4497 C C . ARG A 1 589 ? 22.994 -1.573 -32.874 1.00 77.94 589 ARG A C 1
ATOM 4499 O O . ARG A 1 589 ? 22.795 -0.856 -33.847 1.00 77.94 589 ARG A O 1
ATOM 4506 N N . ILE A 1 590 ? 22.736 -1.176 -31.630 1.00 70.62 590 ILE A N 1
ATOM 4507 C CA . ILE A 1 590 ? 22.291 0.185 -31.275 1.00 70.62 590 ILE A CA 1
ATOM 4508 C C . ILE A 1 590 ? 23.502 1.078 -30.960 1.00 70.62 590 ILE A C 1
ATOM 4510 O O . ILE A 1 590 ? 23.483 2.290 -31.157 1.00 70.62 590 ILE A O 1
ATOM 4514 N N . VAL A 1 591 ? 24.577 0.470 -30.458 1.00 80.81 591 VAL A N 1
ATOM 4515 C CA . VAL A 1 591 ? 25.808 1.149 -30.047 1.00 80.81 591 VAL A CA 1
ATOM 4516 C C . VAL A 1 591 ? 27.007 0.487 -30.725 1.00 80.81 591 VAL A C 1
ATOM 4518 O O . VAL A 1 591 ? 27.094 -0.735 -30.790 1.00 80.81 591 VAL A O 1
ATOM 4521 N N . ALA A 1 592 ? 27.970 1.277 -31.190 1.00 82.94 592 ALA A N 1
ATOM 4522 C CA . ALA A 1 592 ? 29.265 0.795 -31.654 1.00 82.94 592 ALA A CA 1
ATOM 4523 C C . ALA A 1 592 ? 30.339 1.008 -30.583 1.00 82.94 592 ALA A C 1
ATOM 4525 O O . ALA A 1 592 ? 30.416 2.076 -29.969 1.00 82.94 592 ALA A O 1
ATOM 4526 N N . ILE A 1 593 ? 31.188 -0.005 -30.392 1.00 87.56 593 ILE A N 1
ATOM 4527 C CA . ILE A 1 593 ? 32.394 0.070 -29.563 1.00 87.56 593 ILE A CA 1
ATOM 4528 C C . ILE A 1 593 ? 33.600 -0.022 -30.496 1.00 87.56 593 ILE A C 1
ATOM 4530 O O . ILE A 1 593 ? 33.905 -1.083 -31.036 1.00 87.56 593 ILE A O 1
ATOM 4534 N N . GLU A 1 594 ? 34.292 1.093 -30.679 1.00 86.81 594 GLU A N 1
ATOM 4535 C CA . GLU A 1 594 ? 35.445 1.213 -31.568 1.00 86.81 594 GLU A CA 1
ATOM 4536 C C . GLU A 1 594 ? 36.723 1.383 -30.759 1.00 86.81 594 GLU A C 1
ATOM 4538 O O . GLU A 1 594 ? 36.730 2.009 -29.702 1.00 86.81 594 GLU A O 1
ATOM 4543 N N . THR A 1 595 ? 37.830 0.834 -31.247 1.00 83.56 595 THR A N 1
ATOM 4544 C CA . THR A 1 595 ? 39.138 1.068 -30.626 1.00 83.56 595 THR A CA 1
ATOM 4545 C C . THR A 1 595 ? 39.820 2.210 -31.364 1.00 83.56 595 THR A C 1
ATOM 4547 O O . THR A 1 595 ? 40.059 2.116 -32.565 1.00 83.56 595 THR A O 1
ATOM 4550 N N . SER A 1 596 ? 40.109 3.303 -30.659 1.00 75.12 596 SER A N 1
ATOM 4551 C CA . SER A 1 596 ? 40.819 4.448 -31.223 1.00 75.12 596 SER A CA 1
ATOM 4552 C C . SER A 1 596 ? 42.259 4.081 -31.592 1.00 75.12 596 SER A C 1
ATOM 4554 O O . SER A 1 596 ? 42.849 3.145 -31.050 1.00 75.12 596 SER A O 1
ATOM 4556 N N . THR A 1 597 ? 42.884 4.906 -32.430 1.00 66.44 597 THR A N 1
ATOM 4557 C CA . THR A 1 597 ? 44.326 4.852 -32.737 1.00 66.44 597 THR A CA 1
ATOM 4558 C C . THR A 1 597 ? 45.228 4.991 -31.504 1.00 66.44 597 THR A C 1
ATOM 4560 O O . THR A 1 597 ? 46.394 4.620 -31.555 1.00 66.44 597 THR A O 1
ATOM 4563 N N . THR A 1 598 ? 44.694 5.484 -30.381 1.00 71.19 598 THR A N 1
ATOM 4564 C CA . THR A 1 598 ? 45.379 5.585 -29.081 1.00 71.19 598 THR A CA 1
ATOM 4565 C C . THR A 1 598 ? 45.117 4.389 -28.153 1.00 71.19 598 THR A C 1
ATOM 4567 O O . THR A 1 598 ? 45.527 4.421 -26.994 1.00 71.19 598 THR A O 1
ATOM 4570 N N . GLY A 1 599 ? 44.428 3.343 -28.631 1.00 75.31 599 GLY A N 1
ATOM 4571 C CA . GLY A 1 599 ? 44.116 2.120 -27.879 1.00 75.31 599 GLY A CA 1
ATOM 4572 C C . GLY A 1 599 ? 42.936 2.239 -26.907 1.00 75.31 599 GLY A C 1
ATOM 4573 O O . GLY A 1 599 ? 42.662 1.301 -26.160 1.00 75.31 599 GLY A O 1
ATOM 4574 N N . ARG A 1 600 ? 42.223 3.373 -26.893 1.00 80.25 600 ARG A N 1
ATOM 4575 C CA . ARG A 1 600 ? 41.058 3.591 -26.020 1.00 80.25 600 ARG A CA 1
ATOM 4576 C C . ARG A 1 600 ? 39.778 3.120 -26.696 1.00 80.25 600 ARG A C 1
ATOM 4578 O O . ARG A 1 600 ? 39.597 3.323 -27.893 1.00 80.25 600 ARG A O 1
ATOM 4585 N N . LYS A 1 601 ? 38.864 2.530 -25.924 1.00 88.12 601 LYS A N 1
ATOM 4586 C CA . LYS A 1 601 ? 37.543 2.134 -26.426 1.00 88.12 601 LYS A CA 1
ATOM 4587 C C . LYS A 1 601 ? 36.614 3.346 -26.444 1.00 88.12 601 LYS A C 1
ATOM 4589 O O . LYS A 1 601 ? 36.347 3.933 -25.397 1.00 88.12 601 LYS A O 1
ATOM 4594 N N . ILE A 1 602 ? 36.129 3.707 -27.623 1.00 87.75 602 ILE A N 1
ATOM 4595 C CA . ILE A 1 602 ? 35.129 4.745 -27.856 1.00 87.75 602 ILE A CA 1
ATOM 4596 C C . ILE A 1 602 ? 33.779 4.064 -28.050 1.00 87.75 602 ILE A C 1
ATOM 4598 O O . ILE A 1 602 ? 33.664 3.102 -28.802 1.00 87.75 602 ILE A O 1
ATOM 4602 N N . VAL A 1 603 ? 32.760 4.574 -27.373 1.00 87.44 603 VAL A N 1
ATOM 4603 C CA . VAL A 1 603 ? 31.375 4.125 -27.489 1.00 87.44 603 VAL A CA 1
ATOM 4604 C C . VAL A 1 603 ? 30.541 5.219 -28.134 1.00 87.44 603 VAL A C 1
ATOM 4606 O O . VAL A 1 603 ? 30.575 6.363 -27.675 1.00 87.44 603 VAL A O 1
ATOM 4609 N N . ARG A 1 604 ? 29.789 4.880 -29.182 1.00 83.06 604 ARG A N 1
ATOM 4610 C CA . ARG A 1 604 ? 28.903 5.809 -29.898 1.00 83.06 604 ARG A CA 1
ATOM 4611 C C . ARG A 1 604 ? 27.586 5.153 -30.290 1.00 83.06 604 ARG A C 1
ATOM 4613 O O . ARG A 1 604 ? 27.540 3.940 -30.456 1.00 83.06 604 ARG A O 1
ATOM 4620 N N . LEU A 1 605 ? 26.537 5.956 -30.434 1.00 75.50 605 LEU A N 1
ATOM 4621 C CA . LEU A 1 605 ? 25.285 5.498 -31.043 1.00 75.50 605 LEU A CA 1
ATOM 4622 C C . LEU A 1 605 ? 25.500 5.262 -32.542 1.00 75.50 605 LEU A C 1
ATOM 4624 O O . LEU A 1 605 ? 26.294 5.983 -33.156 1.00 75.50 605 LEU A O 1
ATOM 4628 N N . LEU A 1 606 ? 24.848 4.225 -33.071 1.00 68.75 606 LEU A N 1
ATOM 4629 C CA . LEU A 1 606 ? 24.864 3.860 -34.489 1.00 68.75 606 LEU A CA 1
ATOM 4630 C C . LEU A 1 606 ? 23.799 4.599 -35.295 1.00 68.75 606 LEU A C 1
ATOM 4632 O O . LEU A 1 606 ? 22.714 4.864 -34.728 1.00 68.75 606 LEU A O 1
#

Sequence (606 aa):
MNTIDTAPIFIKFSDLSDLRTVVIHTGEGAAKCATVRAIFQQSHNQAICGENPIDPEEEPRQTLVVYPWQLDSPVKLYKMADKDSTRKIIVHQIGNLAPEKMKRLVIELLRQAPEAEICRGVMGQNAEPWQFVDFVEEELVRAAEVASSLNDESKSNVVSLLSMAGEHPIAVFASEVADSIQISRDSTFMIGLGLTSAVVGSVYCVKTQWGADLPLGLYVAAEQPPGTGKTGVMNAFQQPYRVALRRMNDGRNRELGALEAQIDAAEEPAVKGELSEQLAFMPQPVRGWINNATPEGLEKDAIAPNGGFFMLASDERGLLNSVFGLSYGKGVAVNMDAALKGFDGGSYACVRTTRRGFDGEVHGSIICFAQPGSIEAIIQASGGTGLAERFLWLSDKHQLGKRDHLKQRSKPNSEPFKLLCDEVVKQIPCRPSLDKLVPLAIPAILMDELGKVKQQIEVELDDDGRFGNDAVRGAAGKLELQIMKVASILHISRHLCEGKPVPLNIGAADFEIALNICCELLERYRQVLVNKRIIGFGAEADAVIGYLERFSGGKDLEQAKNSLRSRSVFKGRSTKQISAAIEKLAAARIVAIETSTTGRKIVRLL

Secondary structure (DSSP, 8-state):
--------S---GGG-S-SSEEEEEESTT--SSHHHHHHHHHHHHHHHHHH-SSS-----S-EEEE-GGGSSTTPPPPP---TTT--EEEEEE-S---HHHHHHHHHHHHHH-TTSEEEE--TTS--EE-HHHHHHHHHHHHHHHHHHHT----------HHHHTTT-HHHHHHHHHHHHHT--HHHHHHHHHHHHHHHHTTTEEEE-TTSPEEE---EEEEE--TTS-HHHHHHHHHHHHHHHHHHHHHHHHHHHHHHHHHHHH--SHHHHHHHHHHHHHSPPPP---B-S--HHHHIIIIITTTTTEEEEEESSTHHHHHHS-TTS-TTPPP--HHHHHTTTT-EEE---SSS---EEE-EEEEEEEE-TTHHHHHHHHHTTSSSGGGEEEEE----TTS--TTSPPPPP--HHHHHHHHHHHHH--SS--GGGSEEEB--HHHHHHHHHHHHHHHGGGSTTSTT-SHHHHHHHHTHHHHHHHHHHHHHHHHHHHTTPPPPSBPPHHHHHHHHHHHHHHHHHHHHHHHHTTSSHHHHHHHHHHHHHTT-TT-EEHHHHHHHHTTSTTTTT--HHHHHHHHHHHHHTTSEEEEE-TTSPEEEEE-

pLDDT: mean 84.52, std 12.64, range [30.38, 98.5]